Protein AF-A0A946KQL4-F1 (afdb_monomer)

Mean predicted aligned error: 9.23 Å

Radius of gyration: 37.03 Å; Cα contacts (8 Å, |Δi|>4): 799; chains: 1; bounding box: 103×44×97 Å

Nearest PDB structures (foldseek):
  6g4w-assembly1_q  TM=7.727E-01  e=3.124E-07  Homo sapiens
  4qtt-assembly1_B  TM=7.788E-01  e=3.318E-07  Saccharomyces cerevisiae S288C
  4qtu-assembly1_B  TM=6.979E-01  e=6.508E-08  Saccharomyces cerevisiae S288C
  6chh-assembly1_B-2  TM=5.526E-01  e=3.285E-06  Homo sapiens
  2a14-assembly1_A  TM=4.961E-01  e=8.120E-06  Homo sapiens

Secondary structure (DSSP, 8-state):
-----SEEETTSHHHHHHHHHHHHHHT--TTTT-TT-EE--TTS--SSSSPPPPHHHHHHHHHHHS-TT-EEEETT--STHHHHHHHHTT-EEEEEES-HHHHHHHHHH-SSSEEEES-HHHHTTSS-S-EEEEEE----GGGEE--S-TT-GGGS-HHHHHHHHHHHHHHHHHHEEEEEEEEEEE---BPPPBTTBTT---B--HHHHHHHHHHHTT-EEEEEEEEE---HHHHHHHHHHHHHH------EEEEEEEEES-HHHHHHHHH-----EEETTEEESSHHHHHHHH-TTT--HHHHHHHHT---GGGTTEEETTS-------EEETTEEESSHHHHHHHSTT--HHHHHHHHT---GGGTTEEE--GGG----HHHHHHHHHHHHHTT---SS---EEETTEEES-HHHHHHHTT--HHHHHHHHT-TT-TTEEE---

Sequence (446 aa):
MITPFSVLDTRTKEWKQRKDHWITTYGIQSELGREDTQSKSQFWESTSNVSIFDPVLCELMYDWFVPKGGKILDPFSGGSVRGIVAHEMGYTYDGIDLSQNQILANKKQSHGPNWILGDADKELFHLDNDYDFVFTCPPYYDLEVYSDDMNDLSTLSERNFDIKFDKILYKSTLQLKQNRFFGIVVSEVRNPSTTGNYSIGNYRKLVSKTIEMCESHGLKFYNDMVLFNSQHQASRVGKTYFDRNRKIPSVHQNILIFVKGNPDIATEEIKGGEFKCQVNDTKYLTFRHAAIDIDPNKLVASEVKRRCISRKSKYKDWQIIGEETRPEIKYVVCDIPFESPQQVSELLDDVHEQQCRNMFESNNPKFRHWKRVEPKDWNLSYKEMEELWDLSDKAGGLHIFSETIQCGDKKYISIHEASKDLNLSGERVRQKIKSEKYKDWIYLDN

pLDDT: mean 88.61, std 11.93, range [37.47, 98.81]

Foldseek 3Di:
DDDPDQEAECPDPVNVVVQCCLCVVLVFDFCFLQPPKDALCPFADDPRNDDGDGLVVLLVCCLQFPAAQFEEEEADQRGQRNQVSQVVSNYEYEHEDQRPSRLVRNCVSDVRYHYHHDHLLPVLVVDDLGGQEYAYEADPALRMDRDPDPSRLNPDDPVVSLVSVLSSLLSVLSSHDALGKYKYKADWDFFDDDPPRNVGTDTPPPVVSVQVSNVVSQWAFDDKHKHAHDRVRQVVCQVVCCVVPNDRDDRTIMMTMTHHHDNVLSNQSRVDDDFFKFAPNDTHNALQNVQCVPPVVPDDSVVLVVLQPDLPPVSLRIHGVVGRHAHQFFKFAQNQTDNALCVLPVLDPPDHSVNLVCLQVDPQQFSPSIHTDGSVVDDDRPVVSVVSSVVQVVVVHDDPTDFFKFQAPDTHRDLVVVCVVVVHPSVVLVVLQPDPVRPRTHTDPD

Structure (mmCIF, N/CA/C/O backbone):
data_AF-A0A946KQL4-F1
#
_entry.id   AF-A0A946KQL4-F1
#
loop_
_atom_site.group_PDB
_atom_site.id
_atom_site.type_symbol
_atom_site.label_atom_id
_atom_site.label_alt_id
_atom_site.label_comp_id
_atom_site.label_asym_id
_atom_site.label_entity_id
_atom_site.label_seq_id
_atom_site.pdbx_PDB_ins_code
_atom_site.Cartn_x
_atom_site.Cartn_y
_atom_site.Cartn_z
_atom_site.occupancy
_atom_site.B_iso_or_equiv
_atom_site.auth_seq_id
_atom_site.auth_comp_id
_atom_site.auth_asym_id
_atom_site.auth_atom_id
_atom_site.pdbx_PDB_model_num
ATOM 1 N N . MET A 1 1 ? 9.125 -21.952 -11.175 1.00 68.00 1 MET A N 1
ATOM 2 C CA . MET A 1 1 ? 9.029 -20.650 -10.488 1.00 68.00 1 MET A CA 1
ATOM 3 C C . MET A 1 1 ? 10.448 -20.144 -10.297 1.00 68.00 1 MET A C 1
ATOM 5 O O . MET A 1 1 ? 11.283 -20.931 -9.866 1.00 68.00 1 MET A O 1
ATOM 9 N N . ILE A 1 2 ? 10.740 -18.916 -10.724 1.00 88.69 2 ILE A N 1
ATOM 10 C CA . ILE A 1 2 ? 12.073 -18.311 -10.594 1.00 88.69 2 ILE A CA 1
ATOM 11 C C . ILE A 1 2 ? 12.193 -17.761 -9.170 1.00 88.69 2 ILE A C 1
ATOM 13 O O . ILE A 1 2 ? 11.301 -17.053 -8.712 1.00 88.69 2 ILE A O 1
ATOM 17 N N . THR A 1 3 ? 13.259 -18.122 -8.457 1.00 91.00 3 THR A N 1
ATOM 18 C CA . THR A 1 3 ? 13.503 -17.659 -7.083 1.00 91.00 3 THR A CA 1
ATOM 19 C C . THR A 1 3 ? 13.970 -16.194 -7.085 1.00 91.00 3 THR A C 1
ATOM 21 O O . THR A 1 3 ? 14.790 -15.847 -7.938 1.00 91.00 3 THR A O 1
ATOM 24 N N . PRO A 1 4 ? 13.520 -15.342 -6.140 1.00 93.19 4 PRO A N 1
ATOM 25 C CA . PRO A 1 4 ? 13.924 -13.936 -6.054 1.00 93.19 4 PRO A CA 1
ATOM 26 C C . PRO A 1 4 ? 15.354 -13.782 -5.514 1.00 93.19 4 PRO A C 1
ATOM 28 O O . PRO A 1 4 ? 15.578 -13.459 -4.349 1.00 93.19 4 PRO A O 1
ATOM 31 N N . PHE A 1 5 ? 16.342 -14.054 -6.365 1.00 94.38 5 PHE A N 1
ATOM 32 C CA . PHE A 1 5 ? 17.751 -13.775 -6.095 1.00 94.38 5 PHE A CA 1
ATOM 33 C C . PHE A 1 5 ? 18.185 -12.443 -6.710 1.00 94.38 5 PHE A C 1
ATOM 35 O O . PHE A 1 5 ? 17.602 -11.973 -7.684 1.00 94.38 5 PHE A O 1
ATOM 42 N N . SER A 1 6 ? 19.275 -11.876 -6.189 1.00 94.31 6 SER A N 1
ATOM 43 C CA . SER A 1 6 ? 19.870 -10.632 -6.697 1.00 94.31 6 SER A CA 1
ATOM 44 C C . SER A 1 6 ? 20.453 -10.750 -8.110 1.00 94.31 6 SER A C 1
ATOM 46 O O . SER A 1 6 ? 20.840 -9.744 -8.695 1.00 94.31 6 SER A O 1
ATOM 48 N N . VAL A 1 7 ? 20.513 -11.951 -8.693 1.00 96.25 7 VAL A N 1
ATOM 49 C CA . VAL A 1 7 ? 20.927 -12.168 -10.084 1.00 96.25 7 VAL A CA 1
ATOM 50 C C . VAL A 1 7 ? 19.832 -12.925 -10.822 1.00 96.25 7 VAL A C 1
ATOM 52 O O . VAL A 1 7 ? 19.543 -14.080 -10.509 1.00 96.25 7 VAL A O 1
ATOM 55 N N . LEU A 1 8 ? 19.260 -12.278 -11.836 1.00 95.44 8 LEU A N 1
ATOM 56 C CA . LEU A 1 8 ? 18.244 -12.836 -12.721 1.00 95.44 8 LEU A CA 1
ATOM 57 C C . LEU A 1 8 ? 18.894 -13.193 -14.060 1.00 95.44 8 LEU A C 1
ATOM 59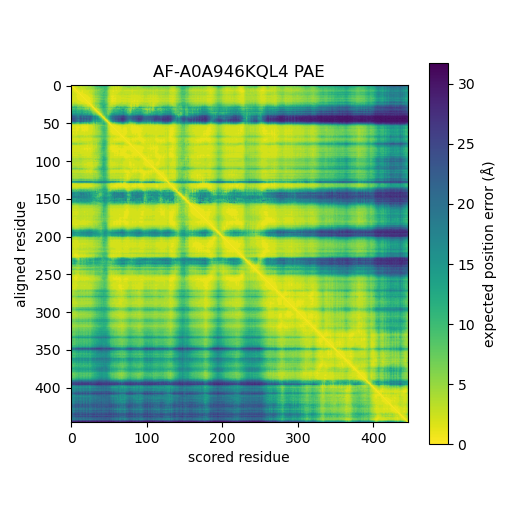 O O . LEU A 1 8 ? 19.205 -12.320 -14.870 1.00 95.44 8 LEU A O 1
ATOM 63 N N . ASP A 1 9 ? 19.142 -14.484 -14.282 1.00 93.62 9 ASP A N 1
ATOM 64 C CA . ASP A 1 9 ? 19.822 -14.971 -15.484 1.00 93.62 9 ASP A CA 1
ATOM 65 C C . ASP A 1 9 ? 18.830 -15.334 -16.598 1.00 93.62 9 ASP A C 1
ATOM 67 O O . ASP A 1 9 ? 18.246 -16.424 -16.624 1.00 93.62 9 ASP A O 1
ATOM 71 N N . THR A 1 10 ? 18.702 -14.425 -17.568 1.00 92.00 10 THR A N 1
ATOM 72 C CA . THR A 1 10 ? 17.808 -14.565 -18.733 1.00 92.00 10 THR A CA 1
ATOM 73 C C . THR A 1 10 ? 18.183 -15.723 -19.662 1.00 92.00 10 THR A C 1
ATOM 75 O O . THR A 1 10 ? 17.417 -16.116 -20.544 1.00 92.00 10 THR A O 1
ATOM 78 N N . ARG A 1 11 ? 19.386 -16.289 -19.499 1.00 89.00 11 ARG A N 1
ATOM 79 C CA . ARG A 1 11 ? 19.938 -17.314 -20.395 1.00 89.00 11 ARG A CA 1
ATOM 80 C C . ARG A 1 11 ? 19.524 -18.725 -19.990 1.00 89.00 11 ARG A C 1
ATOM 82 O O . ARG A 1 11 ? 19.709 -19.651 -20.791 1.00 89.00 11 ARG A O 1
ATOM 89 N N . THR A 1 12 ? 19.001 -18.875 -18.773 1.00 92.50 12 THR A N 1
ATOM 90 C CA . THR A 1 12 ? 18.496 -20.135 -18.219 1.00 92.50 12 THR A CA 1
ATOM 91 C C . THR A 1 12 ? 17.383 -20.717 -19.089 1.00 92.50 12 THR A C 1
ATOM 93 O O . THR A 1 12 ? 16.697 -20.008 -19.832 1.00 92.50 12 THR A O 1
ATOM 96 N N . LYS A 1 13 ? 17.224 -22.043 -19.039 1.00 93.00 13 LYS A N 1
ATOM 97 C CA . LYS A 1 13 ? 16.223 -22.745 -19.851 1.00 93.00 13 LYS A CA 1
ATOM 98 C C . LYS A 1 13 ? 14.814 -22.318 -19.447 1.00 93.00 13 LYS A C 1
ATOM 100 O O . LYS A 1 13 ? 13.974 -22.082 -20.308 1.00 93.00 13 LYS A O 1
ATOM 105 N N . GLU A 1 14 ? 14.592 -22.193 -18.146 1.00 94.06 14 GLU A N 1
ATOM 106 C CA . GLU A 1 14 ? 13.330 -21.814 -17.526 1.00 94.06 14 GLU A CA 1
ATOM 107 C C . GLU A 1 14 ? 12.893 -20.415 -17.977 1.00 94.06 14 GLU A C 1
ATOM 109 O O . GLU A 1 14 ? 11.744 -20.238 -18.379 1.00 94.06 14 GLU A O 1
ATOM 114 N N . TRP A 1 15 ? 13.815 -19.441 -17.989 1.00 94.75 15 TRP A N 1
ATOM 115 C CA . TRP A 1 15 ? 13.524 -18.079 -18.449 1.00 94.75 15 TRP A CA 1
ATOM 116 C C . TRP A 1 15 ? 13.147 -18.049 -19.927 1.00 94.75 15 TRP A C 1
ATOM 118 O O . TRP A 1 15 ? 12.123 -17.478 -20.294 1.00 94.75 15 TRP A O 1
ATOM 128 N N . LYS A 1 16 ? 13.939 -18.706 -20.784 1.00 92.69 16 LYS A N 1
ATOM 129 C CA . LYS A 1 16 ? 13.678 -18.758 -22.231 1.00 92.69 16 LYS A CA 1
ATOM 130 C C . LYS A 1 16 ? 12.321 -19.380 -22.541 1.00 92.69 16 LYS A C 1
ATOM 132 O O . LYS A 1 16 ? 11.542 -18.792 -23.276 1.00 92.69 16 LYS A O 1
ATOM 137 N N . GLN A 1 17 ? 11.999 -20.507 -21.909 1.00 94.50 17 GLN A N 1
ATOM 138 C CA . GLN A 1 17 ? 10.699 -21.157 -22.082 1.00 94.50 17 GLN A CA 1
ATOM 139 C C . GLN A 1 17 ? 9.538 -20.259 -21.641 1.00 94.50 17 GLN A C 1
ATOM 141 O O . GLN A 1 17 ? 8.507 -20.218 -22.311 1.00 94.50 17 GLN A O 1
ATOM 146 N N . ARG A 1 18 ? 9.693 -19.521 -20.532 1.00 95.19 18 ARG A N 1
ATOM 147 C CA . ARG A 1 18 ? 8.653 -18.597 -20.066 1.00 95.19 18 ARG A CA 1
ATOM 148 C C . ARG A 1 18 ? 8.504 -17.387 -20.988 1.00 95.19 18 ARG A C 1
ATOM 150 O O . ARG A 1 18 ? 7.381 -16.975 -21.266 1.00 95.19 18 ARG A O 1
ATOM 157 N N . LYS A 1 19 ? 9.613 -16.867 -21.512 1.00 93.62 19 LYS A N 1
ATOM 158 C CA . LYS A 1 19 ? 9.627 -15.787 -22.504 1.00 93.62 19 LYS A CA 1
ATOM 159 C C . LYS A 1 19 ? 8.924 -16.205 -23.793 1.00 93.62 19 LYS A C 1
ATOM 161 O O . LYS A 1 19 ? 8.046 -15.485 -24.260 1.00 93.62 19 LYS A O 1
ATOM 166 N N . ASP A 1 20 ? 9.256 -17.383 -24.316 1.00 92.62 20 ASP A N 1
ATOM 167 C CA . ASP A 1 20 ? 8.630 -17.941 -25.516 1.00 92.62 20 ASP A CA 1
ATOM 168 C C . ASP A 1 20 ? 7.126 -18.129 -25.311 1.00 92.62 20 ASP A C 1
ATOM 170 O O . ASP A 1 20 ? 6.337 -17.794 -26.191 1.00 92.62 20 ASP A O 1
ATOM 174 N N . HIS A 1 21 ? 6.706 -18.596 -24.131 1.00 94.88 21 HIS A N 1
ATOM 175 C CA . HIS A 1 21 ? 5.290 -18.700 -23.789 1.00 94.88 21 HIS A CA 1
ATOM 176 C C . HIS A 1 21 ? 4.571 -17.345 -23.861 1.00 94.88 21 HIS A C 1
ATOM 178 O O . HIS A 1 21 ? 3.520 -17.272 -24.493 1.00 94.88 21 HIS A O 1
ATOM 184 N N . TRP A 1 22 ? 5.126 -16.280 -23.269 1.00 95.06 22 TRP A N 1
ATOM 185 C CA . TRP A 1 22 ? 4.524 -14.942 -23.335 1.00 95.06 22 TRP A CA 1
ATOM 186 C C . TRP A 1 22 ? 4.396 -14.434 -24.773 1.00 95.06 22 TRP A C 1
ATOM 188 O O . TRP A 1 22 ? 3.326 -13.983 -25.177 1.00 95.06 22 TRP A O 1
ATOM 198 N N . ILE A 1 23 ? 5.468 -14.552 -25.558 1.00 91.19 23 ILE A N 1
ATOM 199 C CA . ILE A 1 23 ? 5.497 -14.066 -26.943 1.00 91.19 23 ILE A CA 1
ATOM 200 C C . ILE A 1 23 ? 4.503 -14.843 -27.814 1.00 91.19 23 ILE A C 1
ATOM 202 O O . ILE A 1 23 ? 3.735 -14.241 -28.559 1.00 91.19 23 ILE A O 1
ATOM 206 N N . THR A 1 24 ? 4.493 -16.174 -27.714 1.00 91.88 24 THR A N 1
ATOM 207 C CA . THR A 1 24 ? 3.666 -17.035 -28.576 1.00 91.88 24 THR A CA 1
ATOM 208 C C . THR A 1 24 ? 2.191 -17.047 -28.187 1.00 91.88 24 THR A C 1
ATOM 210 O O . THR A 1 24 ? 1.343 -17.086 -29.073 1.00 91.88 24 THR A O 1
ATOM 213 N N . THR A 1 25 ? 1.871 -16.993 -26.892 1.00 93.06 25 THR A N 1
ATOM 214 C CA . THR A 1 25 ? 0.482 -17.076 -26.406 1.00 93.06 25 THR A CA 1
ATOM 215 C C . THR A 1 25 ? -0.280 -15.780 -26.659 1.00 93.06 25 THR A C 1
ATOM 217 O O . THR A 1 25 ? -1.432 -15.827 -27.080 1.00 93.06 25 THR A O 1
ATOM 220 N N . TYR A 1 26 ? 0.370 -14.632 -26.445 1.00 90.44 26 TYR A N 1
ATOM 221 C CA . TYR A 1 26 ? -0.269 -13.314 -26.532 1.00 90.44 26 TYR A CA 1
ATOM 222 C C . TYR A 1 26 ? 0.137 -12.522 -27.779 1.00 90.44 26 TYR A C 1
ATOM 224 O O . TYR A 1 26 ? -0.232 -11.361 -27.916 1.00 90.44 26 TYR A O 1
ATOM 232 N N . GLY A 1 27 ? 0.901 -13.138 -28.691 1.00 85.50 27 GLY A N 1
ATOM 233 C CA . GLY A 1 27 ? 1.279 -12.533 -29.969 1.00 85.50 27 GLY A CA 1
ATOM 234 C C . GLY A 1 27 ? 2.009 -11.199 -29.814 1.00 85.50 27 GLY A C 1
ATOM 235 O O . GLY A 1 27 ? 1.751 -10.274 -30.578 1.00 85.50 27 GLY A O 1
ATOM 236 N N . ILE A 1 28 ? 2.877 -11.072 -28.807 1.00 86.06 28 ILE A N 1
ATOM 237 C CA . ILE A 1 28 ? 3.553 -9.808 -28.492 1.00 86.06 28 ILE A CA 1
ATOM 238 C C . ILE A 1 28 ? 4.530 -9.452 -29.624 1.00 86.06 28 ILE A C 1
ATOM 240 O O . ILE A 1 28 ? 5.520 -10.153 -29.837 1.00 86.06 28 ILE A O 1
ATOM 244 N N . GLN A 1 29 ? 4.279 -8.331 -30.305 1.00 81.62 29 GLN A N 1
ATOM 245 C CA . GLN A 1 29 ? 5.085 -7.802 -31.415 1.00 81.62 29 GLN A CA 1
ATOM 246 C C . GLN A 1 29 ? 5.709 -6.464 -31.010 1.00 81.62 29 GLN A C 1
ATOM 248 O O . GLN A 1 29 ? 5.208 -5.379 -31.315 1.00 81.62 29 GLN A O 1
ATOM 253 N N . SER A 1 30 ? 6.784 -6.529 -30.231 1.00 69.12 30 SER A N 1
ATOM 254 C CA . SER A 1 30 ? 7.367 -5.352 -29.565 1.00 69.12 30 SER A CA 1
ATOM 255 C C . SER A 1 30 ? 8.189 -4.442 -30.476 1.00 69.12 30 SER A C 1
ATOM 257 O O . SER A 1 30 ? 8.554 -3.339 -30.078 1.00 69.12 30 SER A O 1
ATOM 259 N N . GLU A 1 31 ? 8.515 -4.910 -31.673 1.00 70.75 31 GLU A N 1
ATOM 260 C CA . GLU A 1 31 ? 9.240 -4.173 -32.701 1.00 70.75 31 GLU A CA 1
ATOM 261 C C . GLU A 1 31 ? 8.376 -3.137 -33.440 1.00 70.75 31 GLU A C 1
ATOM 263 O O . GLU A 1 31 ? 8.924 -2.221 -34.049 1.00 70.75 31 GLU A O 1
ATOM 268 N N . LEU A 1 32 ? 7.045 -3.263 -33.389 1.00 76.00 32 LEU A N 1
ATOM 269 C CA . LEU A 1 32 ? 6.126 -2.388 -34.123 1.00 76.00 32 LEU A CA 1
ATOM 270 C C . LEU A 1 32 ? 6.074 -0.971 -33.530 1.00 76.00 32 LEU A C 1
ATOM 272 O O . LEU A 1 32 ? 5.994 -0.802 -32.309 1.00 76.00 32 LEU A O 1
ATOM 276 N N . GLY A 1 33 ? 6.046 0.045 -34.402 1.00 62.53 33 GLY A N 1
ATOM 277 C CA . GLY A 1 33 ? 5.978 1.459 -34.009 1.00 62.53 33 GLY A CA 1
ATOM 278 C C . GLY A 1 33 ? 7.329 2.078 -33.634 1.00 62.53 33 GLY A C 1
ATOM 279 O O . GLY A 1 33 ? 7.360 3.183 -33.090 1.00 62.53 33 GLY A O 1
ATOM 280 N N . ARG A 1 34 ? 8.430 1.359 -33.892 1.00 68.06 34 ARG A N 1
ATOM 281 C CA . ARG A 1 34 ? 9.818 1.753 -33.588 1.00 68.06 34 ARG A CA 1
ATOM 282 C C . ARG A 1 34 ? 10.702 1.815 -34.829 1.00 68.06 34 ARG A C 1
ATOM 284 O O . ARG A 1 34 ? 11.923 1.699 -34.738 1.00 68.06 34 ARG A O 1
ATOM 291 N N . GLU A 1 35 ? 10.086 1.975 -35.994 1.00 70.44 35 GLU A N 1
ATOM 292 C CA . GLU A 1 35 ? 10.767 1.971 -37.287 1.00 70.44 35 GLU A CA 1
ATOM 293 C C . GLU A 1 35 ? 11.788 3.119 -37.407 1.00 70.44 35 GLU A C 1
ATOM 295 O O . GLU A 1 35 ? 12.824 2.949 -38.047 1.00 70.44 35 GLU A O 1
ATOM 300 N N . ASP A 1 36 ? 11.538 4.240 -36.722 1.00 63.66 36 ASP A N 1
ATOM 301 C CA . ASP A 1 36 ? 12.373 5.448 -36.759 1.00 63.66 36 ASP A CA 1
ATOM 302 C C . ASP A 1 36 ? 13.404 5.538 -35.610 1.00 63.66 36 ASP A C 1
ATOM 304 O O . ASP A 1 36 ? 14.190 6.485 -35.551 1.00 63.66 36 ASP A O 1
ATOM 308 N N . THR A 1 37 ? 13.437 4.572 -34.679 1.00 63.06 37 THR A N 1
ATOM 309 C CA . THR A 1 37 ? 14.334 4.629 -33.508 1.00 63.06 37 THR A CA 1
ATOM 310 C C . THR A 1 37 ? 15.799 4.412 -33.901 1.00 63.06 37 THR A C 1
ATOM 312 O O . THR A 1 37 ? 16.165 3.371 -34.451 1.00 63.06 37 THR A O 1
ATOM 315 N N . GLN A 1 38 ? 16.674 5.359 -33.543 1.00 60.00 38 GLN A N 1
ATOM 316 C CA . GLN A 1 38 ? 18.118 5.240 -33.765 1.00 60.00 38 GLN A CA 1
ATOM 317 C C . GLN A 1 38 ? 18.841 4.819 -32.482 1.00 60.00 38 GLN A C 1
ATOM 319 O O . GLN A 1 38 ? 19.054 5.617 -31.567 1.00 60.00 38 GLN A O 1
ATOM 324 N N . SER A 1 39 ? 19.276 3.558 -32.432 1.00 60.91 39 SER A N 1
ATOM 325 C CA . SER A 1 39 ? 20.108 3.037 -31.344 1.00 60.91 39 SER A CA 1
ATOM 326 C C . SER A 1 39 ? 21.603 3.174 -31.657 1.00 60.91 39 SER A C 1
ATOM 328 O O . SER A 1 39 ? 22.107 2.640 -32.648 1.00 60.91 39 SER A O 1
ATOM 330 N N . LYS A 1 40 ? 22.350 3.843 -30.767 1.00 55.12 40 LYS A N 1
ATOM 331 C CA . LYS A 1 40 ? 23.826 3.828 -30.753 1.00 55.12 40 LYS A CA 1
ATOM 332 C C . LYS A 1 40 ? 24.379 2.649 -29.931 1.00 55.12 40 LYS A C 1
ATOM 334 O O . LYS A 1 40 ? 25.598 2.484 -29.833 1.00 55.12 40 LYS A O 1
ATOM 339 N N . SER A 1 41 ? 23.512 1.826 -29.331 1.00 50.97 41 SER A N 1
ATOM 340 C CA . SER A 1 41 ? 23.840 0.716 -28.430 1.00 50.97 41 SER A CA 1
ATOM 341 C C . SER A 1 41 ? 23.740 -0.645 -29.146 1.00 50.97 41 SER A C 1
ATOM 343 O O . SER A 1 41 ? 22.855 -1.448 -28.886 1.00 50.97 41 SER A O 1
ATOM 345 N N . GLN A 1 42 ? 24.723 -0.990 -29.989 1.00 48.47 42 GLN A N 1
ATOM 346 C CA . GLN A 1 42 ? 24.813 -2.314 -30.658 1.00 48.47 42 GLN A CA 1
ATOM 347 C C . GLN A 1 42 ? 25.075 -3.515 -29.708 1.00 48.47 42 GLN A C 1
ATOM 349 O O . GLN A 1 42 ? 25.497 -4.587 -30.143 1.00 48.47 42 GLN A O 1
ATOM 354 N N . PHE A 1 43 ? 24.894 -3.353 -28.396 1.00 44.78 43 PHE A N 1
ATOM 355 C CA . PHE A 1 43 ? 25.343 -4.313 -27.383 1.00 44.78 43 PHE A CA 1
ATOM 356 C C . PHE A 1 43 ? 24.273 -5.328 -26.955 1.00 44.78 43 PHE A C 1
ATOM 358 O O . PHE A 1 43 ? 24.637 -6.363 -26.397 1.00 44.78 43 PHE A O 1
ATOM 365 N N . TRP A 1 44 ? 22.992 -5.081 -27.246 1.00 48.16 44 TRP A N 1
ATOM 366 C CA . TRP A 1 44 ? 21.878 -5.947 -26.849 1.00 48.16 44 TRP A CA 1
ATOM 367 C C . TRP A 1 44 ? 21.251 -6.612 -28.079 1.00 48.16 44 TRP A C 1
ATOM 369 O O . TRP A 1 44 ? 20.947 -5.949 -29.065 1.00 48.16 44 TRP A O 1
ATOM 379 N N . GLU A 1 45 ? 21.131 -7.942 -28.055 1.00 42.12 45 GLU A N 1
ATOM 380 C CA . GLU A 1 45 ? 20.716 -8.748 -29.209 1.00 42.12 45 GLU A CA 1
ATOM 381 C C . GLU A 1 45 ? 19.291 -8.425 -29.661 1.00 42.12 45 GLU A C 1
ATOM 383 O O . GLU A 1 45 ? 18.315 -8.851 -29.050 1.00 42.12 45 GLU A O 1
ATOM 388 N N . SER A 1 46 ? 19.177 -7.738 -30.789 1.00 43.59 46 SER A N 1
ATOM 389 C CA . SER A 1 46 ? 17.981 -7.771 -31.619 1.00 43.59 46 SER A CA 1
ATOM 390 C C . SER A 1 46 ? 18.412 -7.738 -33.090 1.00 43.59 46 SER A C 1
ATOM 392 O O . SER A 1 46 ? 19.373 -7.069 -33.467 1.00 43.59 46 SER A O 1
ATOM 394 N N . THR A 1 47 ? 17.780 -8.578 -33.913 1.00 37.47 47 THR A N 1
ATOM 395 C CA . THR A 1 47 ? 17.902 -8.566 -35.383 1.00 37.47 47 THR A CA 1
ATOM 396 C C . THR A 1 47 ? 17.215 -7.341 -35.994 1.00 37.47 47 THR A C 1
ATOM 398 O O . THR A 1 47 ? 17.543 -6.947 -37.109 1.00 37.47 47 THR A O 1
ATOM 401 N N . SER A 1 48 ? 16.285 -6.734 -35.253 1.00 44.59 48 SER A N 1
ATOM 402 C CA . SER A 1 48 ? 15.832 -5.348 -35.387 1.00 44.59 48 SER A CA 1
ATOM 403 C C . SER A 1 48 ? 16.785 -4.439 -34.599 1.00 44.59 48 SER A C 1
ATOM 405 O O . SER A 1 48 ? 17.295 -4.850 -33.574 1.00 44.59 48 SER A O 1
ATOM 407 N N . ASN A 1 49 ? 17.056 -3.206 -35.020 1.00 49.44 49 ASN A N 1
ATOM 408 C CA . ASN A 1 49 ? 17.982 -2.297 -34.315 1.00 49.44 49 ASN A CA 1
ATOM 409 C C . ASN A 1 49 ? 17.416 -1.720 -32.987 1.00 49.44 49 ASN A C 1
ATOM 411 O O . ASN A 1 49 ? 17.703 -0.572 -32.648 1.00 49.44 49 ASN A O 1
ATOM 415 N N . VAL A 1 50 ? 16.568 -2.459 -32.258 1.00 58.50 50 VAL A N 1
ATOM 416 C CA . VAL A 1 50 ? 15.689 -1.909 -31.213 1.00 58.50 50 VAL A CA 1
ATOM 417 C C . VAL A 1 50 ? 15.560 -2.849 -30.005 1.00 58.50 50 VAL A C 1
ATOM 419 O O . VAL A 1 50 ? 15.141 -3.998 -30.134 1.00 58.50 50 VAL A O 1
ATOM 422 N N . SER A 1 51 ? 15.835 -2.326 -28.805 1.00 61.03 51 SER A N 1
ATOM 423 C CA . SER A 1 51 ? 15.742 -3.053 -27.529 1.00 61.03 51 SER A CA 1
ATOM 424 C C . SER A 1 51 ? 14.291 -3.377 -27.137 1.00 61.03 51 SER A C 1
ATOM 426 O O . SER A 1 51 ? 13.477 -2.474 -26.934 1.00 61.03 51 SER A O 1
ATOM 428 N N . ILE A 1 52 ? 13.959 -4.665 -27.000 1.00 74.88 52 ILE A N 1
ATOM 429 C CA . ILE A 1 52 ? 12.640 -5.155 -26.566 1.00 74.88 52 ILE A CA 1
ATOM 430 C C . ILE A 1 52 ? 12.677 -5.479 -25.069 1.00 74.88 52 ILE A C 1
ATOM 432 O O . ILE A 1 52 ? 13.565 -6.198 -24.609 1.00 74.88 52 ILE A O 1
ATOM 436 N N . PHE A 1 53 ? 11.694 -4.981 -24.315 1.00 86.88 53 PHE A N 1
ATOM 437 C CA . PHE A 1 53 ? 11.597 -5.245 -22.879 1.00 86.88 53 PHE A CA 1
ATOM 438 C C . PHE A 1 53 ? 11.259 -6.719 -22.600 1.00 86.88 53 PHE A C 1
ATOM 440 O O . PHE A 1 53 ? 10.520 -7.349 -23.355 1.00 86.88 53 PHE A O 1
ATOM 447 N N . ASP A 1 54 ? 11.801 -7.292 -21.524 1.00 91.69 54 ASP A N 1
ATOM 448 C CA . ASP A 1 54 ? 11.628 -8.716 -21.235 1.00 91.69 54 ASP A CA 1
ATOM 449 C C . ASP A 1 54 ? 10.276 -9.006 -20.536 1.00 91.69 54 ASP A C 1
ATOM 451 O O . ASP A 1 54 ? 10.022 -8.469 -19.452 1.00 91.69 54 ASP A O 1
ATOM 455 N N . PRO A 1 55 ? 9.391 -9.846 -21.115 1.00 95.19 55 PRO A N 1
ATOM 456 C CA . PRO A 1 55 ? 8.080 -10.136 -20.528 1.00 95.19 55 PRO A CA 1
ATOM 457 C C . PRO A 1 55 ? 8.162 -10.965 -19.241 1.00 95.19 55 PRO A C 1
ATOM 459 O O . PRO A 1 55 ? 7.314 -10.812 -18.367 1.00 95.19 55 PRO A O 1
ATOM 462 N N . VAL A 1 56 ? 9.190 -11.808 -19.086 1.00 96.69 56 VAL A N 1
ATOM 463 C CA . VAL A 1 56 ? 9.385 -12.600 -17.861 1.00 96.69 56 VAL A CA 1
ATOM 464 C C . VAL A 1 56 ? 9.798 -11.681 -16.722 1.00 96.69 56 VAL A C 1
ATOM 466 O O . VAL A 1 56 ? 9.326 -11.844 -15.603 1.00 96.69 56 VAL A O 1
ATOM 469 N N . LEU A 1 57 ? 10.620 -10.665 -17.001 1.00 96.75 57 LEU A N 1
ATOM 470 C CA . LEU A 1 57 ? 10.922 -9.651 -15.997 1.00 96.75 57 LEU A CA 1
ATOM 471 C C . LEU A 1 57 ? 9.652 -8.919 -15.541 1.00 96.75 57 LEU A C 1
ATOM 473 O O . LEU A 1 57 ? 9.479 -8.733 -14.341 1.00 96.75 57 LEU A O 1
ATOM 477 N N . CYS A 1 58 ? 8.765 -8.536 -16.467 1.00 97.06 58 CYS A N 1
ATOM 478 C CA . CYS A 1 58 ? 7.484 -7.909 -16.117 1.00 97.06 58 CYS A CA 1
ATOM 479 C C . CYS A 1 58 ? 6.677 -8.807 -15.178 1.00 97.06 58 CYS A C 1
ATOM 481 O O . CYS A 1 58 ? 6.291 -8.371 -14.099 1.00 97.06 58 CYS A O 1
ATOM 483 N N . GLU A 1 59 ? 6.503 -10.075 -15.559 1.00 97.81 59 GLU A N 1
ATOM 484 C CA . GLU A 1 59 ? 5.783 -11.064 -14.760 1.00 97.81 59 GLU A CA 1
ATOM 485 C C . GLU A 1 59 ? 6.334 -11.158 -13.334 1.00 97.81 59 GLU A C 1
ATOM 487 O O . GLU A 1 59 ? 5.568 -11.074 -12.378 1.00 97.81 59 GLU A O 1
ATOM 492 N N . LEU A 1 60 ? 7.656 -11.290 -13.182 1.00 97.75 60 LEU A N 1
ATOM 493 C CA . LEU A 1 60 ? 8.280 -11.402 -11.864 1.00 97.75 60 LEU A CA 1
ATOM 494 C C . LEU A 1 60 ? 8.105 -10.130 -11.036 1.00 97.75 60 LEU A C 1
ATOM 496 O O . LEU A 1 60 ? 7.803 -10.211 -9.851 1.00 97.75 60 LEU A O 1
ATOM 500 N N . MET A 1 61 ? 8.279 -8.951 -11.637 1.00 98.12 61 MET A N 1
ATOM 501 C CA . MET A 1 61 ? 8.114 -7.696 -10.901 1.00 98.12 61 MET A CA 1
ATOM 502 C C . MET A 1 61 ? 6.667 -7.497 -10.449 1.00 98.12 61 MET A C 1
ATOM 504 O O . MET A 1 61 ? 6.437 -6.998 -9.350 1.00 98.12 61 MET A O 1
ATOM 508 N N . TYR A 1 62 ? 5.698 -7.923 -11.258 1.00 98.19 62 TYR A N 1
ATOM 509 C CA . TYR A 1 62 ? 4.288 -7.805 -10.909 1.00 98.19 62 TYR A CA 1
ATOM 510 C C . TYR A 1 62 ? 3.877 -8.810 -9.833 1.00 98.19 62 TYR A C 1
ATOM 512 O O . TYR A 1 62 ? 3.276 -8.420 -8.836 1.00 98.19 62 TYR A O 1
ATOM 520 N N . ASP A 1 63 ? 4.292 -10.069 -9.969 1.00 96.81 63 ASP A N 1
ATOM 521 C CA . ASP A 1 63 ? 4.043 -11.116 -8.973 1.00 96.81 63 ASP A CA 1
ATOM 522 C C . ASP A 1 63 ? 4.675 -10.787 -7.609 1.00 96.81 63 ASP A C 1
ATOM 524 O O . ASP A 1 63 ? 4.078 -11.030 -6.561 1.00 96.81 63 ASP A O 1
ATOM 528 N N . TRP A 1 64 ? 5.879 -10.205 -7.601 1.00 97.50 64 TRP A N 1
ATOM 529 C CA . TRP A 1 64 ? 6.617 -9.960 -6.359 1.00 97.50 64 TRP A CA 1
ATOM 530 C C . TRP A 1 64 ? 6.223 -8.672 -5.640 1.00 97.50 64 TRP A C 1
ATOM 532 O O . TRP A 1 64 ? 6.330 -8.615 -4.414 1.00 97.50 64 TRP A O 1
ATOM 542 N N . PHE A 1 65 ? 5.805 -7.634 -6.370 1.00 98.12 65 PHE A N 1
ATOM 543 C CA . PHE A 1 65 ? 5.672 -6.287 -5.806 1.00 98.12 65 PHE A CA 1
ATOM 544 C C . PHE A 1 65 ? 4.276 -5.670 -5.930 1.00 98.12 65 PHE A C 1
ATOM 546 O O . PHE A 1 65 ? 4.066 -4.583 -5.387 1.00 98.12 65 PHE A O 1
ATOM 553 N N . VAL A 1 66 ? 3.319 -6.336 -6.587 1.00 98.12 66 VAL A N 1
ATOM 554 C CA . VAL A 1 66 ? 1.979 -5.781 -6.833 1.00 98.12 66 VAL A CA 1
ATOM 555 C C . VAL A 1 66 ? 0.913 -6.615 -6.111 1.00 98.12 66 VAL A C 1
ATOM 557 O O . VAL A 1 66 ? 0.836 -7.828 -6.323 1.00 98.12 66 VAL A O 1
ATOM 560 N N . PRO A 1 67 ? 0.047 -6.006 -5.277 1.00 96.69 67 PRO A N 1
ATOM 561 C CA . PRO A 1 67 ? -1.105 -6.705 -4.717 1.00 96.69 67 PRO A CA 1
ATOM 562 C C . PRO A 1 67 ? -2.045 -7.174 -5.828 1.00 96.69 67 PRO A C 1
ATOM 564 O O . PRO A 1 67 ? -2.157 -6.537 -6.873 1.00 96.69 67 PRO A O 1
ATOM 567 N N . LYS A 1 68 ? -2.750 -8.287 -5.606 1.00 94.06 68 LYS A N 1
ATOM 568 C CA . LYS A 1 68 ? -3.693 -8.848 -6.589 1.00 94.06 68 LYS A CA 1
ATOM 569 C C . LYS A 1 68 ? -4.704 -7.794 -7.053 1.00 94.06 68 LYS A C 1
ATOM 571 O O . LYS A 1 68 ? -5.356 -7.168 -6.221 1.00 94.06 68 LYS A O 1
ATOM 576 N N . GLY A 1 69 ? -4.844 -7.628 -8.369 1.00 95.25 69 GLY A N 1
ATOM 577 C CA . GLY A 1 69 ? -5.723 -6.610 -8.958 1.00 95.25 69 GLY A CA 1
ATOM 578 C C . GLY A 1 69 ? -5.222 -5.168 -8.808 1.00 95.25 69 GLY A C 1
ATOM 579 O O . GLY A 1 69 ? -5.984 -4.235 -9.047 1.00 95.25 69 GLY A O 1
ATOM 580 N N . GLY A 1 70 ? -3.970 -4.974 -8.383 1.00 96.94 70 GLY A N 1
ATOM 581 C CA . GLY A 1 70 ? -3.355 -3.663 -8.203 1.00 96.94 70 GLY A CA 1
ATOM 582 C C . GLY A 1 70 ? -3.137 -2.893 -9.506 1.00 96.94 70 GLY A C 1
ATOM 583 O O . GLY A 1 70 ? -3.297 -3.417 -10.614 1.00 96.94 70 GLY A O 1
ATOM 584 N N . LYS A 1 71 ? -2.758 -1.623 -9.351 1.00 98.00 71 LYS A N 1
ATOM 585 C CA . LYS A 1 71 ? -2.567 -0.675 -10.454 1.00 98.00 71 LYS A CA 1
ATOM 586 C C . LYS A 1 71 ? -1.095 -0.316 -10.652 1.00 98.00 71 LYS A C 1
ATOM 588 O O . LYS A 1 71 ? -0.389 -0.019 -9.686 1.00 98.00 71 LYS A O 1
ATOM 593 N N . ILE A 1 72 ? -0.642 -0.318 -11.901 1.00 98.62 72 ILE A N 1
ATOM 594 C CA . ILE A 1 72 ? 0.762 -0.157 -12.288 1.00 98.62 72 ILE A CA 1
ATOM 595 C C . ILE A 1 72 ? 0.926 1.105 -13.131 1.00 98.62 72 ILE A C 1
ATOM 597 O O . ILE A 1 72 ? 0.182 1.310 -14.088 1.00 98.62 72 ILE A O 1
ATOM 601 N N . LEU A 1 73 ? 1.919 1.922 -12.783 1.00 98.50 73 LEU A N 1
ATOM 602 C CA . LEU A 1 73 ? 2.299 3.124 -13.522 1.00 98.50 73 LEU A CA 1
ATOM 603 C C . LEU A 1 73 ? 3.625 2.917 -14.248 1.00 98.50 73 LEU A C 1
ATOM 605 O O . LEU A 1 73 ? 4.598 2.434 -13.663 1.00 98.50 73 LEU A O 1
ATOM 609 N N . ASP A 1 74 ? 3.693 3.377 -15.491 1.00 97.69 74 ASP A N 1
ATOM 610 C CA . ASP A 1 74 ? 4.916 3.408 -16.278 1.00 97.69 74 ASP A CA 1
ATOM 611 C C . ASP A 1 74 ? 5.068 4.748 -17.021 1.00 97.69 74 ASP A C 1
ATOM 613 O O . ASP A 1 74 ? 4.490 4.937 -18.094 1.00 97.69 74 ASP A O 1
ATOM 617 N N . PRO A 1 75 ? 5.854 5.701 -16.489 1.00 96.56 75 PRO A N 1
ATOM 618 C CA . PRO A 1 75 ? 6.051 7.007 -17.119 1.00 96.56 75 PRO A CA 1
ATOM 619 C C . PRO A 1 75 ? 6.893 6.964 -18.406 1.00 96.56 75 PRO A C 1
ATOM 621 O O . PRO A 1 75 ? 7.026 7.991 -19.066 1.00 96.56 75 PRO A O 1
ATOM 624 N N . PHE A 1 76 ? 7.472 5.812 -18.761 1.00 93.56 76 PHE A N 1
ATOM 625 C CA . PHE A 1 76 ? 8.296 5.623 -19.960 1.00 93.56 76 PHE A CA 1
ATOM 626 C C . PHE A 1 76 ? 7.903 4.316 -20.653 1.00 93.56 76 PHE A C 1
ATOM 628 O O . PHE A 1 76 ? 8.700 3.377 -20.748 1.00 93.56 76 PHE A O 1
ATOM 635 N N . SER A 1 77 ? 6.637 4.219 -21.062 1.00 92.38 77 SER A N 1
ATOM 636 C CA . SER A 1 77 ? 6.006 2.944 -21.414 1.00 92.38 77 SER A CA 1
ATOM 637 C C . SER A 1 77 ? 6.575 2.274 -22.658 1.00 92.38 77 SER A C 1
ATOM 639 O O . SER A 1 77 ? 6.745 1.050 -22.662 1.00 92.38 77 SER A O 1
ATOM 641 N N . GLY A 1 78 ? 6.987 3.034 -23.673 1.00 88.94 78 GLY A N 1
ATOM 642 C CA . GLY A 1 78 ? 7.571 2.480 -24.883 1.00 88.94 78 GLY A CA 1
ATOM 643 C C . GLY A 1 78 ? 6.687 1.384 -25.480 1.00 88.94 78 GLY A C 1
ATOM 644 O O . GLY A 1 78 ? 5.518 1.593 -25.782 1.00 88.94 78 GLY A O 1
ATOM 645 N N . GLY A 1 79 ? 7.256 0.194 -25.667 1.00 88.06 79 GLY A N 1
ATOM 646 C CA . GLY A 1 79 ? 6.594 -0.931 -26.326 1.00 88.06 79 GLY A CA 1
ATOM 647 C C . GLY A 1 79 ? 5.498 -1.591 -25.486 1.00 88.06 79 GLY A C 1
ATOM 648 O O . GLY A 1 79 ? 5.422 -1.438 -24.270 1.00 88.06 79 GLY A O 1
ATOM 649 N N . SER A 1 80 ? 4.681 -2.404 -26.150 1.00 92.38 80 SER A N 1
ATOM 650 C CA . SER A 1 80 ? 3.460 -3.005 -25.5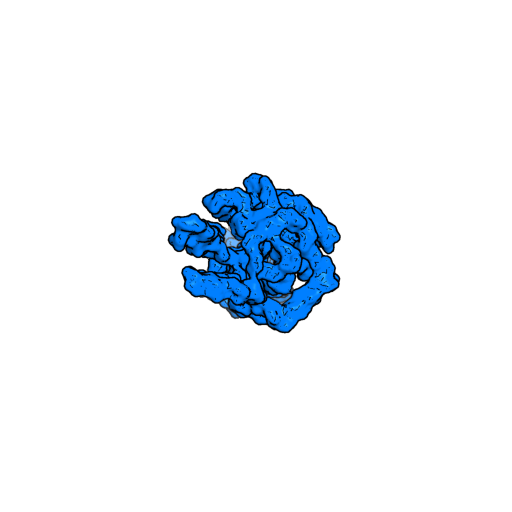98 1.00 92.38 80 SER A CA 1
ATOM 651 C C . SER A 1 80 ? 3.669 -4.007 -24.450 1.00 92.38 80 SER A C 1
ATOM 653 O O . SER A 1 80 ? 2.727 -4.260 -23.701 1.00 92.38 80 SER A O 1
ATOM 655 N N . VAL A 1 81 ? 4.880 -4.559 -24.278 1.00 94.81 81 VAL A N 1
ATOM 656 C CA . VAL A 1 81 ? 5.177 -5.697 -23.379 1.00 94.81 81 VAL A CA 1
ATOM 657 C C . VAL A 1 81 ? 4.664 -5.501 -21.954 1.00 94.81 81 VAL A C 1
ATOM 659 O O . VAL A 1 81 ? 3.906 -6.334 -21.467 1.00 94.81 81 VAL A O 1
ATOM 662 N N . ARG A 1 82 ? 5.082 -4.417 -21.283 1.00 95.69 82 ARG A N 1
ATOM 663 C CA . ARG A 1 82 ? 4.766 -4.164 -19.864 1.00 95.69 82 ARG A CA 1
ATOM 664 C C . ARG A 1 82 ? 3.257 -4.093 -19.643 1.00 95.69 82 ARG A C 1
ATOM 666 O O . ARG A 1 82 ? 2.733 -4.784 -18.776 1.00 95.69 82 ARG A O 1
ATOM 673 N N . GLY A 1 83 ? 2.569 -3.338 -20.499 1.00 96.81 83 GLY A N 1
ATOM 674 C CA . GLY A 1 83 ? 1.115 -3.222 -20.463 1.00 96.81 83 GLY A CA 1
ATOM 675 C C . GLY A 1 83 ? 0.414 -4.559 -20.687 1.00 96.81 83 GLY A C 1
ATOM 676 O O . GLY A 1 83 ? -0.422 -4.939 -19.874 1.00 96.81 83 GLY A O 1
ATOM 677 N N . ILE A 1 84 ? 0.772 -5.297 -21.745 1.00 97.38 84 ILE A N 1
ATOM 678 C CA . ILE A 1 84 ? 0.144 -6.592 -22.053 1.00 97.38 84 ILE A CA 1
ATOM 679 C C . ILE A 1 84 ? 0.322 -7.564 -20.885 1.00 97.38 84 ILE A C 1
ATOM 681 O O . ILE A 1 84 ? -0.663 -8.110 -20.401 1.00 97.38 84 ILE A O 1
ATOM 685 N N . VAL A 1 85 ? 1.548 -7.737 -20.382 1.00 97.81 85 VAL A N 1
ATOM 686 C CA . VAL A 1 85 ? 1.804 -8.656 -19.262 1.00 97.81 85 VAL A CA 1
ATOM 687 C C . VAL A 1 85 ? 1.010 -8.246 -18.019 1.00 97.81 85 VAL A C 1
ATOM 689 O O . VAL A 1 85 ? 0.424 -9.106 -17.369 1.00 97.81 85 VAL A O 1
ATOM 692 N N . ALA A 1 86 ? 0.932 -6.947 -17.710 1.00 98.00 86 ALA A N 1
ATOM 693 C CA . ALA A 1 86 ? 0.138 -6.457 -16.587 1.00 98.00 86 ALA A CA 1
ATOM 694 C C . ALA A 1 86 ? -1.345 -6.833 -16.734 1.00 98.00 86 ALA A C 1
ATOM 696 O O . ALA A 1 86 ? -1.926 -7.414 -15.817 1.00 98.00 86 ALA A O 1
ATOM 697 N N . HIS A 1 87 ? -1.939 -6.561 -17.899 1.00 97.56 87 HIS A N 1
ATOM 698 C CA . HIS A 1 87 ? -3.349 -6.849 -18.153 1.00 97.56 87 HIS A CA 1
ATOM 699 C C . HIS A 1 87 ? -3.669 -8.346 -18.084 1.00 97.56 87 HIS A C 1
ATOM 701 O O . HIS A 1 87 ? -4.614 -8.738 -17.402 1.00 97.56 87 HIS A O 1
ATOM 707 N N . GLU A 1 88 ? -2.858 -9.187 -18.727 1.00 97.69 88 GLU A N 1
ATOM 708 C CA . GLU A 1 88 ? -3.071 -10.641 -18.757 1.00 97.69 88 GLU A CA 1
ATOM 709 C C . GLU A 1 88 ? -2.867 -11.300 -17.383 1.00 97.69 88 GLU A C 1
ATOM 711 O O . GLU A 1 88 ? -3.415 -12.366 -17.106 1.00 97.69 88 GLU A O 1
ATOM 716 N N . MET A 1 89 ? -2.116 -10.657 -16.483 1.00 97.44 89 MET A N 1
ATOM 717 C CA . MET A 1 89 ? -2.004 -11.068 -15.079 1.00 97.44 89 MET A CA 1
ATOM 718 C C . MET A 1 89 ? -3.117 -10.502 -14.178 1.00 97.44 89 MET A C 1
ATOM 720 O O . MET A 1 89 ? -3.146 -10.797 -12.983 1.00 97.44 89 MET A O 1
ATOM 724 N N . GLY A 1 90 ? -4.054 -9.726 -14.732 1.00 97.44 90 GLY A N 1
ATOM 725 C CA . GLY A 1 90 ? -5.199 -9.166 -14.012 1.00 97.44 90 GLY A CA 1
ATOM 726 C C . GLY A 1 90 ? -4.925 -7.837 -13.305 1.00 97.44 90 GLY A C 1
ATOM 727 O O . GLY A 1 90 ? -5.657 -7.490 -12.378 1.00 97.44 90 GLY A O 1
ATOM 728 N N . TYR A 1 91 ? -3.889 -7.100 -13.711 1.00 97.88 91 TYR A N 1
ATOM 729 C CA . TYR A 1 91 ? -3.577 -5.767 -13.195 1.00 97.88 91 TYR A CA 1
ATOM 730 C C . TYR A 1 91 ? -4.095 -4.662 -14.119 1.00 97.88 91 TYR A C 1
ATOM 732 O O . TYR A 1 91 ? -4.222 -4.834 -15.334 1.00 97.88 91 TYR A O 1
ATOM 740 N N . THR A 1 92 ? -4.332 -3.486 -13.539 1.00 97.25 92 THR A N 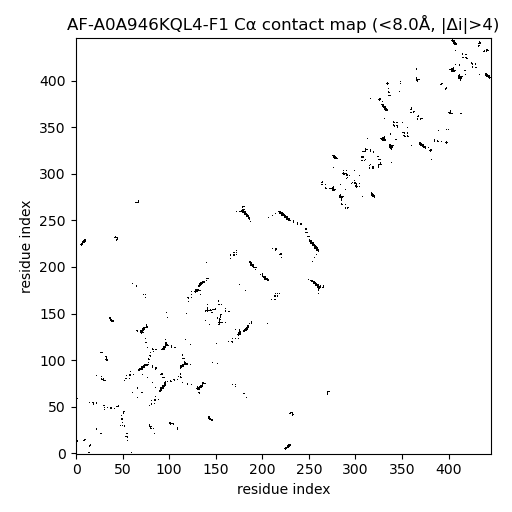1
ATOM 741 C CA . THR A 1 92 ? -4.574 -2.259 -14.308 1.00 97.25 92 THR A CA 1
ATOM 742 C C . THR A 1 92 ? -3.234 -1.601 -14.625 1.00 97.25 92 THR A C 1
ATOM 744 O O . THR A 1 92 ? -2.366 -1.528 -13.757 1.00 97.25 92 THR A O 1
ATOM 747 N N . TYR A 1 93 ? -3.054 -1.109 -15.849 1.00 97.88 93 TYR A N 1
ATOM 748 C CA . TYR A 1 93 ? -1.803 -0.494 -16.293 1.00 97.88 93 TYR A CA 1
ATOM 749 C C . TYR A 1 93 ? -2.058 0.844 -16.976 1.00 97.88 93 TYR A C 1
ATOM 751 O O . TYR A 1 93 ? -2.833 0.896 -17.933 1.00 97.88 93 TYR A O 1
ATOM 759 N N . ASP A 1 94 ? -1.337 1.872 -16.530 1.00 97.50 94 ASP A N 1
ATOM 760 C CA . ASP A 1 94 ? -1.245 3.174 -17.183 1.00 97.50 94 ASP A CA 1
ATOM 761 C C . ASP A 1 94 ? 0.201 3.424 -17.625 1.00 97.50 94 ASP A C 1
ATOM 763 O O . ASP A 1 94 ? 1.122 3.524 -16.809 1.00 97.50 94 ASP A O 1
ATOM 767 N N . GLY A 1 95 ? 0.401 3.518 -18.938 1.00 96.81 95 GLY A N 1
ATOM 768 C CA . GLY A 1 95 ? 1.699 3.768 -19.551 1.00 96.81 95 GLY A CA 1
ATOM 769 C C . GLY A 1 95 ? 1.703 5.065 -20.344 1.00 96.81 95 GLY A C 1
ATOM 770 O O . GLY A 1 95 ? 0.843 5.257 -21.199 1.00 96.81 95 GLY A O 1
ATOM 771 N N . ILE A 1 96 ? 2.678 5.937 -20.097 1.00 96.50 96 ILE A N 1
ATOM 772 C CA . ILE A 1 96 ? 2.822 7.213 -20.809 1.00 96.50 96 ILE A CA 1
ATOM 773 C C . ILE A 1 96 ? 3.949 7.095 -21.835 1.00 96.50 96 ILE A C 1
ATOM 775 O O . ILE A 1 96 ? 4.996 6.511 -21.546 1.00 96.50 96 ILE A O 1
ATOM 779 N N . ASP A 1 97 ? 3.740 7.615 -23.041 1.00 92.69 97 ASP A N 1
ATOM 780 C CA . ASP A 1 97 ? 4.796 7.766 -24.044 1.00 92.69 97 ASP A CA 1
ATOM 781 C C . ASP A 1 97 ? 4.571 9.015 -24.906 1.00 92.69 97 ASP A C 1
ATOM 783 O O . ASP A 1 97 ? 3.432 9.396 -25.186 1.00 92.69 97 ASP A O 1
ATOM 787 N N . LEU A 1 98 ? 5.662 9.639 -25.354 1.00 90.19 98 LEU A N 1
ATOM 788 C CA . LEU A 1 98 ? 5.624 10.786 -26.267 1.00 90.19 98 LEU A CA 1
ATOM 789 C C . LEU A 1 98 ? 5.321 10.360 -27.713 1.00 90.19 98 LEU A C 1
ATOM 791 O O . LEU A 1 98 ? 4.798 11.152 -28.496 1.00 90.19 98 LEU A O 1
ATOM 795 N N . SER A 1 99 ? 5.642 9.118 -28.087 1.00 88.12 99 SER A N 1
ATOM 796 C CA . SER A 1 99 ? 5.521 8.627 -29.458 1.00 88.12 99 SER A CA 1
ATOM 797 C C . SER A 1 99 ? 4.099 8.173 -29.776 1.00 88.12 99 SER A C 1
ATOM 799 O O . SER A 1 99 ? 3.656 7.084 -29.402 1.00 88.12 99 SER A O 1
ATOM 801 N N . GLN A 1 100 ? 3.382 8.974 -30.569 1.00 90.75 100 GLN A N 1
ATOM 802 C CA . GLN A 1 100 ? 2.051 8.608 -31.061 1.00 90.75 100 GLN A CA 1
ATOM 803 C C . GLN A 1 100 ? 2.064 7.295 -31.859 1.00 90.75 100 GLN A C 1
ATOM 805 O O . GLN A 1 100 ? 1.146 6.486 -31.714 1.00 90.75 100 GLN A O 1
ATOM 810 N N . ASN A 1 101 ? 3.104 7.056 -32.662 1.00 89.56 101 ASN A N 1
ATOM 811 C CA . ASN A 1 101 ? 3.249 5.822 -33.436 1.00 89.56 101 ASN A CA 1
ATOM 812 C C . ASN A 1 101 ? 3.335 4.600 -32.517 1.00 89.56 101 ASN A C 1
ATOM 814 O O . ASN A 1 101 ? 2.635 3.611 -32.746 1.00 89.56 101 ASN A O 1
ATOM 818 N N . GLN A 1 102 ? 4.115 4.701 -31.437 1.00 88.44 102 GLN A N 1
ATOM 819 C CA . GLN A 1 102 ? 4.238 3.638 -30.446 1.00 88.44 102 GLN A CA 1
ATOM 820 C C . GLN A 1 102 ? 2.912 3.382 -29.724 1.00 88.44 102 GLN A C 1
ATOM 822 O O . GLN A 1 102 ? 2.484 2.233 -29.619 1.00 88.44 102 GLN A O 1
ATOM 827 N N . ILE A 1 103 ? 2.220 4.435 -29.278 1.00 92.31 103 ILE A N 1
ATOM 828 C CA . ILE A 1 103 ? 0.918 4.313 -28.603 1.00 92.31 103 ILE A CA 1
ATOM 829 C C . ILE A 1 103 ? -0.103 3.620 -29.518 1.00 92.31 103 ILE A C 1
ATOM 831 O O . ILE A 1 103 ? -0.834 2.730 -29.079 1.00 92.31 103 ILE A O 1
ATOM 835 N N . LEU A 1 104 ? -0.155 3.999 -30.799 1.00 93.38 104 LEU A N 1
ATOM 836 C CA . LEU A 1 104 ? -1.049 3.376 -31.778 1.00 93.38 104 LEU A CA 1
ATOM 837 C C . LEU A 1 104 ? -0.673 1.914 -32.049 1.00 93.38 104 LEU A C 1
ATOM 839 O O . LEU A 1 104 ? -1.567 1.078 -32.179 1.00 93.38 104 LEU A O 1
ATOM 843 N N . ALA A 1 105 ? 0.619 1.589 -32.123 1.00 92.44 105 ALA A N 1
ATOM 844 C CA . ALA A 1 105 ? 1.092 0.215 -32.280 1.00 92.44 105 ALA A CA 1
ATOM 845 C C . ALA A 1 105 ? 0.734 -0.655 -31.065 1.00 92.44 105 ALA A C 1
ATOM 847 O O . ALA A 1 105 ? 0.273 -1.784 -31.235 1.00 92.44 105 ALA A O 1
ATOM 848 N N . ASN A 1 106 ? 0.861 -0.113 -29.854 1.00 94.38 106 ASN A N 1
ATOM 849 C CA . ASN A 1 106 ? 0.494 -0.805 -28.624 1.00 94.38 106 ASN A CA 1
ATOM 850 C C . ASN A 1 106 ? -1.015 -1.088 -28.562 1.00 94.38 106 ASN A C 1
ATOM 852 O O . ASN A 1 106 ? -1.422 -2.230 -28.351 1.00 94.38 106 ASN A O 1
ATOM 856 N N . LYS A 1 107 ? -1.851 -0.077 -28.848 1.00 94.81 107 LYS A N 1
ATOM 857 C CA . LYS A 1 107 ? -3.324 -0.192 -28.853 1.00 94.81 107 LYS A CA 1
ATOM 858 C C . LYS A 1 107 ? -3.874 -1.150 -29.913 1.00 94.81 107 LYS A C 1
ATOM 860 O O . LYS A 1 107 ? -5.017 -1.582 -29.801 1.00 94.81 107 LYS A O 1
ATOM 865 N N . LYS A 1 108 ? -3.093 -1.469 -30.951 1.00 94.50 108 LYS A N 1
ATOM 866 C CA . LYS A 1 108 ? -3.440 -2.515 -31.930 1.00 94.50 108 LYS A CA 1
ATOM 867 C C . LYS A 1 108 ? -3.217 -3.928 -31.387 1.00 94.50 108 LYS A C 1
ATOM 869 O O . LYS A 1 108 ? -3.852 -4.849 -31.885 1.00 94.50 108 LYS A O 1
ATOM 874 N N . GLN A 1 109 ? -2.318 -4.100 -30.417 1.00 92.94 109 GLN A N 1
ATOM 875 C CA . GLN A 1 109 ? -1.979 -5.408 -29.846 1.00 92.94 109 GLN A CA 1
ATOM 876 C C . GLN A 1 109 ? -2.849 -5.765 -28.640 1.00 92.94 109 GLN A C 1
ATOM 878 O O . GLN A 1 109 ? -3.129 -6.937 -28.421 1.00 92.94 109 GLN A O 1
ATOM 883 N N . SER A 1 110 ? -3.296 -4.777 -27.863 1.00 94.25 110 SER A N 1
ATOM 884 C CA . SER A 1 110 ? -4.237 -5.005 -26.765 1.00 94.25 110 SER A CA 1
ATOM 885 C C . SER A 1 110 ? -5.114 -3.779 -26.515 1.00 94.25 110 SER A C 1
ATOM 887 O O . SER A 1 110 ? -4.742 -2.650 -26.831 1.00 94.25 110 SER A O 1
ATOM 889 N N . HIS A 1 111 ? -6.295 -4.005 -25.946 1.00 91.38 111 HIS A N 1
ATOM 890 C CA . HIS A 1 111 ? -7.225 -2.955 -25.521 1.00 91.38 111 HIS A CA 1
ATOM 891 C C . HIS A 1 111 ? -7.356 -2.856 -23.997 1.00 91.38 111 HIS A C 1
ATOM 893 O O . HIS A 1 111 ? -8.062 -1.979 -23.510 1.00 91.38 111 HIS A O 1
ATOM 899 N N . GLY A 1 112 ? -6.704 -3.756 -23.258 1.00 92.62 112 GLY A N 1
ATOM 900 C CA . GLY A 1 112 ? -6.746 -3.785 -21.799 1.00 92.62 112 GLY A CA 1
ATOM 901 C C . GLY A 1 112 ? -5.907 -2.687 -21.137 1.00 92.62 112 GLY A C 1
ATOM 902 O O . GLY A 1 112 ? -6.442 -1.944 -20.316 1.00 92.62 112 GLY A O 1
ATOM 903 N N . PRO A 1 113 ? -4.610 -2.554 -21.477 1.00 96.88 113 PRO A N 1
ATOM 904 C CA . PRO A 1 113 ? -3.748 -1.514 -2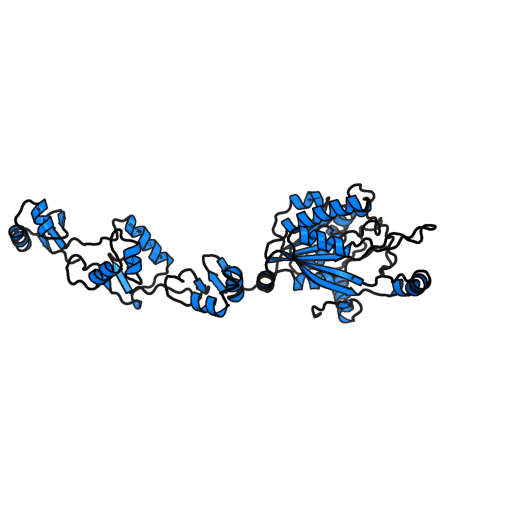0.923 1.00 96.88 113 PRO A CA 1
ATOM 905 C C . PRO A 1 113 ? -4.132 -0.124 -21.433 1.00 96.88 113 PRO A C 1
ATOM 907 O O . PRO A 1 113 ? -4.465 0.053 -22.610 1.00 96.88 113 PRO A O 1
ATOM 910 N N . ASN A 1 114 ? -4.005 0.885 -20.576 1.00 96.62 114 ASN A N 1
ATOM 911 C CA . ASN A 1 114 ? -4.213 2.269 -20.966 1.00 96.62 114 ASN A CA 1
ATOM 912 C C . ASN A 1 114 ? -2.878 2.928 -21.332 1.00 96.62 114 ASN A C 1
ATOM 914 O O . ASN A 1 114 ? -2.030 3.204 -20.486 1.00 96.62 114 ASN A O 1
ATOM 918 N N . TRP A 1 115 ? -2.698 3.189 -22.624 1.00 96.62 115 TRP A N 1
ATOM 919 C CA . TRP A 1 115 ? -1.554 3.938 -23.138 1.00 96.62 115 TRP A CA 1
ATOM 920 C C . TRP A 1 115 ? -1.931 5.394 -23.421 1.00 96.62 115 TRP A C 1
ATOM 922 O O . TRP A 1 115 ? -2.797 5.680 -24.264 1.00 96.62 115 TRP A O 1
ATOM 932 N N . ILE A 1 116 ? -1.240 6.298 -22.736 1.00 96.12 116 ILE A N 1
ATOM 933 C CA . ILE A 1 116 ? -1.451 7.742 -22.721 1.00 96.12 116 ILE A CA 1
ATOM 934 C C . ILE A 1 116 ? -0.376 8.399 -23.589 1.00 96.12 116 ILE A C 1
ATOM 936 O O . ILE A 1 116 ? 0.819 8.217 -23.368 1.00 96.12 116 ILE A O 1
ATOM 940 N N . LEU A 1 117 ? -0.813 9.167 -24.586 1.00 95.44 117 LEU A N 1
ATOM 941 C CA . LEU A 1 117 ? 0.081 9.969 -25.414 1.00 95.44 117 LEU A CA 1
ATOM 942 C C . LEU A 1 117 ? 0.364 11.294 -24.707 1.00 95.44 117 LEU A C 1
ATOM 944 O O . LEU A 1 117 ? -0.561 12.085 -24.534 1.00 95.44 117 LEU A O 1
ATOM 948 N N . GLY A 1 118 ? 1.620 11.559 -24.356 1.00 93.81 118 GLY A N 1
ATOM 949 C CA . GLY A 1 118 ? 2.000 12.844 -23.781 1.00 93.81 118 GLY A CA 1
ATOM 950 C C . GLY A 1 118 ? 3.369 12.863 -23.115 1.00 93.81 118 GLY A C 1
ATOM 951 O O . GLY A 1 118 ? 4.088 11.869 -23.050 1.00 93.81 118 GLY A O 1
ATOM 952 N N . ASP A 1 119 ? 3.734 14.043 -22.618 1.00 90.94 119 ASP A N 1
ATOM 953 C CA . ASP A 1 119 ? 4.943 14.232 -21.820 1.00 90.94 119 ASP A CA 1
ATOM 954 C C . ASP A 1 119 ? 4.672 13.775 -20.391 1.00 90.94 119 ASP A C 1
ATOM 956 O O . ASP A 1 119 ? 3.834 14.369 -19.713 1.00 90.94 119 ASP A O 1
ATOM 960 N N . ALA A 1 120 ? 5.396 12.763 -19.911 1.00 93.94 120 ALA A N 1
ATOM 961 C CA . ALA A 1 120 ? 5.222 12.244 -18.558 1.00 93.94 120 ALA A CA 1
ATOM 962 C C . ALA A 1 120 ? 5.344 13.331 -17.477 1.00 93.94 120 ALA A C 1
ATOM 964 O O . ALA A 1 120 ? 4.621 13.282 -16.485 1.00 93.94 120 ALA A O 1
ATOM 965 N N . ASP A 1 121 ? 6.174 14.366 -17.677 1.00 92.06 121 ASP A N 1
ATOM 966 C CA . ASP A 1 121 ? 6.255 15.488 -16.730 1.00 92.06 121 ASP A CA 1
ATOM 967 C C . ASP A 1 121 ? 4.908 16.234 -16.611 1.00 92.06 121 ASP A C 1
ATOM 969 O O . ASP A 1 121 ? 4.596 16.796 -15.564 1.00 92.06 121 ASP A O 1
ATOM 973 N N . LYS A 1 122 ? 4.070 16.233 -17.651 1.00 93.12 122 LYS A N 1
ATOM 974 C CA . LYS A 1 122 ? 2.746 16.874 -17.651 1.00 93.12 122 LYS A CA 1
ATOM 975 C C . LYS A 1 122 ? 1.641 15.896 -17.262 1.00 93.12 122 LYS A C 1
ATOM 977 O O . LYS A 1 122 ? 0.897 16.173 -16.324 1.00 93.12 122 LYS A O 1
ATOM 982 N N . GLU A 1 123 ? 1.577 14.750 -17.936 1.00 94.94 123 GLU A N 1
ATOM 983 C CA . GLU A 1 123 ? 0.476 13.788 -17.800 1.00 94.94 123 GLU A CA 1
ATOM 984 C C . GLU A 1 123 ? 0.365 13.216 -16.386 1.00 94.94 123 GLU A C 1
ATOM 986 O O . GLU A 1 123 ? -0.739 13.035 -15.879 1.00 94.94 123 GLU A O 1
ATOM 991 N N . LEU A 1 124 ? 1.493 13.020 -15.690 1.00 94.06 124 LEU A N 1
ATOM 992 C CA . LEU A 1 124 ? 1.492 12.515 -14.316 1.00 94.06 124 LEU A CA 1
ATOM 993 C C . LEU A 1 124 ? 0.720 13.404 -13.331 1.00 94.06 124 LEU A C 1
ATOM 995 O O . LEU A 1 124 ? 0.332 12.913 -12.281 1.00 94.06 124 LEU A O 1
ATOM 999 N N . PHE A 1 125 ? 0.494 14.691 -13.614 1.00 88.50 125 PHE A N 1
ATOM 1000 C CA . PHE A 1 125 ? -0.308 15.552 -12.732 1.00 88.50 125 PHE A CA 1
ATOM 1001 C C . PHE A 1 125 ? -1.820 15.315 -12.880 1.00 88.50 125 PHE A C 1
ATOM 1003 O O . PHE A 1 125 ? -2.596 15.710 -12.014 1.00 88.50 125 PHE A O 1
ATOM 1010 N N . HIS A 1 126 ? -2.239 14.687 -13.978 1.00 88.38 126 HIS A N 1
ATOM 1011 C CA . HIS A 1 126 ? -3.643 14.439 -14.302 1.00 88.38 126 HIS A CA 1
ATOM 1012 C C . HIS A 1 126 ? -4.123 13.045 -13.887 1.00 88.38 126 HIS A C 1
ATOM 1014 O O . HIS A 1 126 ? -5.295 12.732 -14.075 1.00 88.38 126 HIS A O 1
ATOM 1020 N N . LEU A 1 127 ? -3.235 12.219 -13.331 1.00 89.50 127 LEU A N 1
ATOM 1021 C CA . LEU A 1 127 ? -3.569 10.892 -12.828 1.00 89.50 127 LEU A CA 1
ATOM 1022 C C . LEU A 1 127 ? -4.023 10.962 -11.368 1.00 89.50 127 LEU A C 1
ATOM 1024 O O . LEU A 1 127 ? -3.523 11.774 -10.583 1.00 89.50 127 LEU A O 1
ATOM 1028 N N . ASP A 1 128 ? -4.936 10.067 -11.007 1.00 79.81 128 ASP A N 1
ATOM 1029 C CA . ASP A 1 128 ? -5.371 9.874 -9.630 1.00 79.81 128 ASP A CA 1
ATOM 1030 C C . ASP A 1 128 ? -4.295 9.092 -8.856 1.00 79.81 128 ASP A C 1
ATOM 1032 O O . ASP A 1 128 ? -3.841 8.050 -9.320 1.00 79.81 128 ASP A O 1
ATOM 1036 N N . ASN A 1 129 ? -3.868 9.605 -7.693 1.00 79.50 129 ASN A N 1
ATOM 1037 C CA . ASN A 1 129 ? -2.761 9.077 -6.872 1.00 79.50 129 ASN A CA 1
ATOM 1038 C C . ASN A 1 129 ? -3.077 7.714 -6.218 1.00 79.50 129 ASN A C 1
ATOM 1040 O O . ASN A 1 129 ? -3.182 7.612 -4.992 1.00 79.50 129 ASN A O 1
ATOM 1044 N N . ASP A 1 130 ? -3.263 6.663 -7.012 1.00 90.94 130 ASP A N 1
ATOM 1045 C CA . ASP A 1 130 ? -3.774 5.368 -6.560 1.00 90.94 130 ASP A CA 1
ATOM 1046 C C . ASP A 1 130 ? -2.966 4.157 -7.063 1.00 90.94 130 ASP A C 1
ATOM 1048 O O . ASP A 1 130 ? -3.463 3.027 -7.044 1.00 90.94 130 ASP A O 1
ATOM 1052 N N . TYR A 1 131 ? -1.702 4.348 -7.441 1.00 98.06 131 TYR A N 1
ATOM 1053 C CA . TYR A 1 131 ? -0.875 3.258 -7.960 1.00 98.06 131 TYR A CA 1
ATOM 1054 C C . TYR A 1 131 ? -0.275 2.394 -6.854 1.00 98.06 131 TYR A C 1
ATOM 1056 O O . TYR A 1 131 ? 0.161 2.881 -5.808 1.00 98.06 131 TYR A O 1
ATOM 1064 N N . ASP A 1 132 ? -0.224 1.089 -7.108 1.00 98.44 132 ASP A N 1
ATOM 1065 C CA . ASP A 1 132 ? 0.371 0.094 -6.220 1.00 98.44 132 ASP A CA 1
ATOM 1066 C C . ASP A 1 132 ? 1.821 -0.237 -6.603 1.00 98.44 132 ASP A C 1
ATOM 1068 O O . ASP A 1 132 ? 2.580 -0.744 -5.781 1.00 98.44 132 ASP A O 1
ATOM 1072 N N . PHE A 1 133 ? 2.241 0.076 -7.827 1.00 98.69 133 PHE A N 1
ATOM 1073 C CA . PHE A 1 133 ? 3.624 -0.107 -8.251 1.00 98.69 133 PHE A CA 1
ATOM 1074 C C . PHE A 1 133 ? 3.966 0.843 -9.391 1.00 98.69 133 PHE A C 1
ATOM 1076 O O . PHE A 1 133 ? 3.210 0.961 -10.354 1.00 98.69 133 PHE A O 1
ATOM 1083 N N . VAL A 1 134 ? 5.119 1.502 -9.308 1.00 98.56 134 VAL A N 1
ATOM 1084 C CA . VAL A 1 134 ? 5.706 2.163 -10.480 1.00 98.56 134 VAL A CA 1
ATOM 1085 C C . VAL A 1 134 ? 6.757 1.230 -11.048 1.00 98.56 134 VAL A C 1
ATOM 1087 O O . VAL A 1 134 ? 7.664 0.839 -10.318 1.00 98.56 134 VAL A O 1
ATOM 1090 N N . PHE A 1 135 ? 6.653 0.875 -12.327 1.00 98.19 135 PHE A N 1
ATOM 1091 C CA . PHE A 1 135 ? 7.635 0.021 -12.985 1.00 98.19 135 PHE A CA 1
ATOM 1092 C C . PHE A 1 135 ? 8.048 0.578 -14.329 1.00 98.19 135 PHE A C 1
ATOM 1094 O O . PHE A 1 135 ? 7.257 0.609 -15.271 1.00 98.19 135 PHE A O 1
ATOM 1101 N N . THR A 1 136 ? 9.304 1.006 -14.427 1.00 95.69 136 THR A N 1
ATOM 1102 C CA . THR A 1 136 ? 9.748 1.725 -15.615 1.00 95.69 136 THR A CA 1
ATOM 1103 C C . THR A 1 136 ? 11.194 1.473 -16.020 1.00 95.69 136 THR A C 1
ATOM 1105 O O . THR A 1 136 ? 11.989 0.890 -15.284 1.00 95.69 136 THR A O 1
ATOM 1108 N N . CYS A 1 137 ? 11.524 1.924 -17.225 1.00 91.44 137 CYS A N 1
ATOM 1109 C CA . CYS A 1 137 ? 12.849 1.893 -17.821 1.00 91.44 137 CYS A CA 1
ATOM 1110 C C . CYS A 1 137 ? 13.045 3.210 -18.578 1.00 91.44 137 CYS A C 1
ATOM 1112 O O . CYS A 1 137 ? 12.515 3.351 -19.681 1.00 91.44 137 CYS A O 1
ATOM 1114 N N . PRO A 1 138 ? 13.741 4.194 -17.985 1.00 86.44 138 PRO A N 1
ATOM 1115 C CA . PRO A 1 138 ? 13.917 5.490 -18.615 1.00 86.44 138 PRO A CA 1
ATOM 1116 C C . PRO A 1 138 ? 14.856 5.406 -19.828 1.00 86.44 138 PRO A C 1
ATOM 1118 O O . PRO A 1 138 ? 15.668 4.478 -19.924 1.00 86.44 138 PRO A O 1
ATOM 1121 N N . PRO A 1 139 ? 14.808 6.407 -20.722 1.00 79.88 139 PRO A N 1
ATOM 1122 C CA . PRO A 1 139 ? 15.793 6.553 -21.786 1.00 79.88 139 PRO A CA 1
ATOM 1123 C C . PRO A 1 139 ? 17.212 6.737 -21.218 1.00 79.88 139 PRO A C 1
ATOM 1125 O O . PRO A 1 139 ? 17.415 7.393 -20.196 1.00 79.88 139 PRO A O 1
ATOM 1128 N 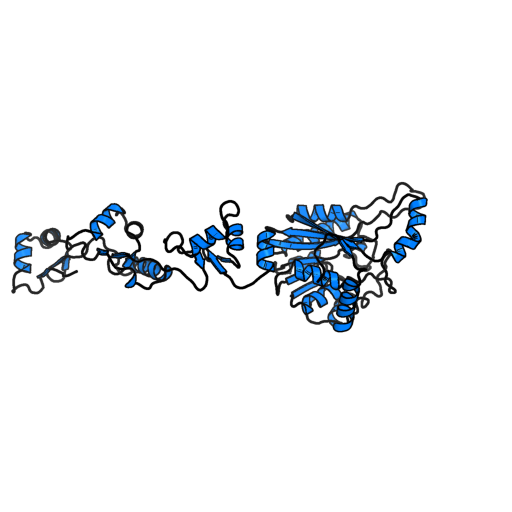N . TYR A 1 140 ? 18.223 6.189 -21.896 1.00 76.81 140 TYR A N 1
ATOM 1129 C CA . TYR A 1 140 ? 19.624 6.241 -21.454 1.00 76.81 140 TYR A CA 1
ATOM 1130 C C . TYR A 1 140 ? 20.378 7.459 -22.011 1.00 76.81 140 TYR A C 1
ATOM 1132 O O . TYR A 1 140 ? 21.350 7.309 -22.759 1.00 76.81 140 TYR A O 1
ATOM 1140 N N . TYR A 1 141 ? 19.946 8.669 -21.644 1.00 77.25 141 TYR A N 1
ATOM 1141 C CA . TYR A 1 141 ? 20.408 9.914 -22.272 1.00 77.25 141 TYR A CA 1
ATOM 1142 C C . TYR A 1 141 ? 20.320 9.821 -23.813 1.00 77.25 141 TYR A C 1
ATOM 1144 O O . TYR A 1 141 ? 19.280 9.458 -24.343 1.00 77.25 141 TYR A O 1
ATOM 1152 N N . ASP A 1 142 ? 21.415 10.091 -24.531 1.00 64.38 142 ASP A N 1
ATOM 1153 C CA . ASP A 1 142 ? 21.518 10.127 -25.992 1.00 64.38 142 ASP A CA 1
ATOM 1154 C C . ASP A 1 142 ? 21.929 8.782 -26.633 1.00 64.38 142 ASP A C 1
ATOM 1156 O O . ASP A 1 142 ? 22.325 8.756 -27.809 1.00 64.38 142 ASP A O 1
ATOM 1160 N N . LEU A 1 143 ? 21.909 7.676 -25.867 1.00 56.94 143 LEU A N 1
ATOM 1161 C CA . LEU A 1 143 ? 22.242 6.339 -26.386 1.00 56.94 143 LEU A CA 1
ATOM 1162 C C . LEU A 1 143 ? 21.192 5.805 -27.361 1.00 56.94 143 LEU A C 1
ATOM 1164 O O . LEU A 1 143 ? 21.545 5.113 -28.315 1.00 56.94 143 LEU A O 1
ATOM 1168 N N . GLU A 1 144 ? 19.928 6.118 -27.119 1.00 56.91 144 GLU A N 1
ATOM 1169 C CA . GLU A 1 144 ? 18.803 5.782 -27.981 1.00 56.91 144 GLU A CA 1
ATOM 1170 C C . GLU A 1 144 ? 18.037 7.083 -28.189 1.00 56.91 144 GLU A C 1
ATOM 1172 O O . GLU A 1 144 ? 17.565 7.667 -27.219 1.00 56.91 144 GLU A O 1
ATOM 1177 N N . VAL A 1 145 ? 18.008 7.576 -29.429 1.00 58.41 145 VAL A N 1
ATOM 1178 C CA . VAL A 1 145 ? 17.235 8.768 -29.792 1.00 58.41 145 VAL A CA 1
ATOM 1179 C C . VAL A 1 145 ? 15.916 8.281 -30.371 1.00 58.41 145 VAL A C 1
ATOM 1181 O O . VAL A 1 145 ? 15.916 7.562 -31.377 1.00 58.41 145 VAL A O 1
ATOM 1184 N N . TYR A 1 146 ? 14.813 8.608 -29.698 1.00 57.34 146 TYR A N 1
ATOM 1185 C CA . TYR A 1 146 ? 13.496 8.043 -30.006 1.00 57.34 146 TYR A CA 1
ATOM 1186 C C . TYR A 1 146 ? 12.666 8.933 -30.936 1.00 57.34 146 TYR A C 1
ATOM 1188 O O . TYR A 1 146 ? 11.791 8.417 -31.629 1.00 57.34 146 TYR A O 1
ATOM 1196 N N . SER A 1 147 ? 12.940 10.241 -30.980 1.00 57.88 147 SER A N 1
ATOM 1197 C CA . SER A 1 147 ? 12.272 11.206 -31.858 1.00 57.88 147 SER A CA 1
ATOM 1198 C C . SER A 1 147 ? 13.058 12.520 -32.005 1.00 57.88 147 SER A C 1
ATOM 1200 O O . SER A 1 147 ? 14.006 12.778 -31.266 1.00 57.88 147 SER A O 1
ATOM 1202 N N . ASP A 1 148 ? 12.616 13.380 -32.928 1.00 59.47 148 ASP A N 1
ATOM 1203 C CA . ASP A 1 148 ? 13.093 14.766 -33.071 1.00 59.47 148 ASP A CA 1
ATOM 1204 C C . ASP A 1 148 ? 12.328 15.766 -32.165 1.00 59.47 148 ASP A C 1
ATOM 1206 O O . ASP A 1 148 ? 12.500 16.982 -32.289 1.00 59.47 148 ASP A O 1
ATOM 1210 N N . ASP A 1 149 ? 11.450 15.294 -31.266 1.00 59.69 149 ASP A N 1
ATOM 1211 C CA . ASP A 1 149 ? 10.646 16.164 -30.395 1.00 59.69 149 ASP A CA 1
ATOM 1212 C C . ASP A 1 149 ? 11.530 16.869 -29.348 1.00 59.69 149 ASP A C 1
ATOM 1214 O O . ASP A 1 149 ? 12.380 16.263 -28.694 1.00 59.69 149 ASP A O 1
ATOM 1218 N N . MET A 1 150 ? 11.303 18.169 -29.135 1.00 58.66 150 MET A N 1
ATOM 1219 C CA . MET A 1 150 ? 12.029 18.961 -28.129 1.00 58.66 150 MET A CA 1
ATOM 1220 C C . MET A 1 150 ? 11.753 18.518 -26.681 1.00 58.66 150 MET A C 1
ATOM 1222 O O . MET A 1 150 ? 12.495 18.887 -25.770 1.00 58.66 150 MET A O 1
ATOM 1226 N N . ASN A 1 151 ? 10.669 17.778 -26.447 1.00 64.50 151 ASN A N 1
ATOM 1227 C CA . ASN A 1 151 ? 10.318 17.209 -25.150 1.00 64.50 151 ASN A CA 1
ATOM 1228 C C . ASN A 1 151 ? 10.896 15.803 -24.946 1.00 64.50 151 ASN A C 1
ATOM 1230 O O . ASN A 1 151 ? 10.814 15.299 -23.820 1.00 64.50 151 ASN A O 1
ATOM 1234 N N . ASP A 1 152 ? 11.474 15.187 -25.981 1.00 62.19 152 ASP A N 1
ATOM 1235 C CA . ASP A 1 152 ? 12.155 13.900 -25.881 1.00 62.19 152 ASP A CA 1
ATOM 1236 C C . ASP A 1 152 ? 13.380 14.032 -24.970 1.00 62.19 152 ASP A C 1
ATOM 1238 O O . ASP A 1 152 ? 14.283 14.831 -25.209 1.00 62.19 152 ASP A O 1
ATOM 1242 N N . LEU A 1 153 ? 13.423 13.238 -23.900 1.00 64.00 153 LEU A N 1
ATOM 1243 C CA . LEU A 1 153 ? 14.546 13.236 -22.963 1.00 64.00 153 LEU A CA 1
ATOM 1244 C C . LEU A 1 153 ? 15.878 12.935 -23.665 1.00 64.00 153 LEU A C 1
ATOM 1246 O O . LEU A 1 153 ? 16.907 13.491 -23.281 1.00 64.00 153 LEU A O 1
ATOM 1250 N N . SER A 1 154 ? 15.867 12.091 -24.697 1.00 61.22 154 SER A N 1
ATOM 1251 C CA . SER A 1 154 ? 17.075 11.649 -25.397 1.00 61.22 154 SER A CA 1
ATOM 1252 C C . SER A 1 154 ? 17.749 12.733 -26.247 1.00 61.22 154 SER A C 1
ATOM 1254 O O . SER A 1 154 ? 18.930 12.601 -26.579 1.00 61.22 154 SER A O 1
ATOM 1256 N N . THR A 1 155 ? 17.042 13.831 -26.550 1.00 66.56 155 THR A N 1
ATOM 1257 C CA . THR A 1 155 ? 17.564 14.972 -27.324 1.00 66.56 155 THR A CA 1
ATOM 1258 C C . THR A 1 155 ? 18.099 16.103 -26.436 1.00 66.56 155 THR A C 1
ATOM 1260 O O . THR A 1 155 ? 18.738 17.041 -26.923 1.00 66.56 155 THR A O 1
ATOM 1263 N N . LEU A 1 156 ? 17.890 16.020 -25.115 1.00 72.06 156 LEU A N 1
ATOM 1264 C CA . LEU A 1 156 ? 18.296 17.047 -24.158 1.00 72.06 156 LEU A CA 1
ATOM 1265 C C . LEU A 1 156 ? 19.792 16.993 -23.815 1.00 72.06 156 LEU A C 1
ATOM 1267 O O . LEU A 1 156 ? 20.452 15.955 -23.846 1.00 72.06 156 LEU A O 1
ATOM 1271 N N . SER A 1 157 ? 20.328 18.138 -23.374 1.00 80.81 157 SER A N 1
ATOM 1272 C CA . SER A 1 157 ? 21.625 18.160 -22.686 1.00 80.81 157 SER A CA 1
ATOM 1273 C C . SER A 1 157 ? 21.564 17.328 -21.399 1.00 80.81 157 SER A C 1
ATOM 1275 O O . SER A 1 157 ? 20.514 17.261 -20.763 1.00 80.81 157 SER A O 1
ATOM 1277 N N . GLU A 1 158 ? 22.693 16.759 -20.960 1.00 80.50 158 GLU A N 1
ATOM 1278 C CA . GLU A 1 158 ? 22.748 15.928 -19.741 1.00 80.50 158 GLU A CA 1
ATOM 1279 C C . GLU A 1 158 ? 22.098 16.606 -18.526 1.00 80.50 158 GLU A C 1
ATOM 1281 O O . GLU A 1 158 ? 21.316 15.991 -17.812 1.00 80.50 158 GLU A O 1
ATOM 1286 N N . ARG A 1 159 ? 22.362 17.902 -18.326 1.00 87.19 159 ARG A N 1
ATOM 1287 C CA . ARG A 1 159 ? 21.781 18.664 -17.216 1.00 87.19 159 ARG A CA 1
ATOM 1288 C C . ARG A 1 159 ? 20.258 18.773 -17.322 1.00 87.19 159 ARG A C 1
ATOM 1290 O O . ARG A 1 159 ? 19.571 18.676 -16.311 1.00 87.19 159 ARG A O 1
ATOM 1297 N N . ASN A 1 160 ? 19.735 19.022 -18.520 1.00 86.94 160 ASN A N 1
ATOM 1298 C CA . ASN A 1 160 ? 18.294 19.161 -18.726 1.00 86.94 160 ASN A CA 1
ATOM 1299 C C . ASN A 1 160 ? 17.585 17.806 -18.642 1.00 86.94 160 ASN A C 1
ATOM 1301 O O . ASN A 1 160 ? 16.478 17.750 -18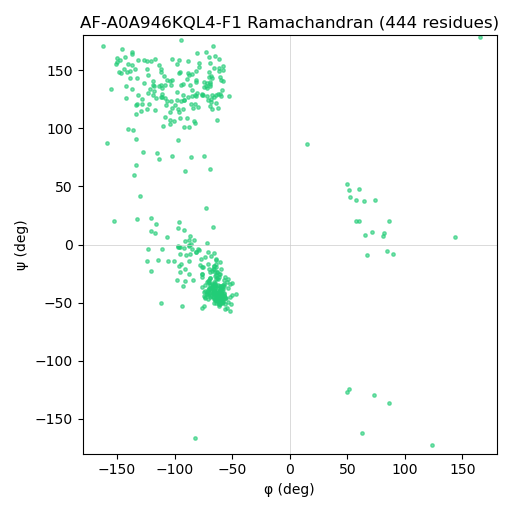.110 1.00 86.94 160 ASN A O 1
ATOM 1305 N N . PHE A 1 161 ? 18.241 16.735 -19.103 1.00 89.88 161 PHE A N 1
ATOM 1306 C CA . PHE A 1 161 ? 17.806 15.363 -18.865 1.00 89.88 161 PHE A CA 1
ATOM 1307 C C . PHE A 1 161 ? 17.670 15.106 -17.366 1.00 89.88 161 PHE A C 1
ATOM 1309 O O . PHE A 1 161 ? 16.582 14.762 -16.925 1.00 89.88 161 PHE A O 1
ATOM 1316 N N . ASP A 1 162 ? 18.730 15.346 -16.582 1.00 91.25 162 ASP A N 1
ATOM 1317 C CA . ASP A 1 162 ? 18.731 15.076 -15.139 1.00 91.25 162 ASP A CA 1
ATOM 1318 C C . ASP A 1 162 ? 17.597 15.833 -14.428 1.00 91.25 162 ASP A C 1
ATOM 1320 O O . ASP A 1 162 ? 16.871 15.248 -13.632 1.00 91.25 162 ASP A O 1
ATOM 1324 N N . ILE A 1 163 ? 17.389 17.115 -14.761 1.00 92.88 163 ILE A N 1
ATOM 1325 C CA . ILE A 1 163 ? 16.312 17.937 -14.181 1.00 92.88 163 ILE A CA 1
ATOM 1326 C C . ILE A 1 163 ? 14.926 17.389 -14.539 1.00 92.88 163 ILE A C 1
ATOM 1328 O O . ILE A 1 163 ? 14.032 17.368 -13.694 1.00 92.88 163 ILE A O 1
ATOM 1332 N N . LYS A 1 164 ? 14.702 17.008 -15.801 1.00 93.12 164 LYS A N 1
ATOM 1333 C CA . LYS A 1 164 ? 13.390 16.520 -16.241 1.00 93.12 164 LYS A CA 1
ATOM 1334 C C . LYS A 1 164 ? 13.117 15.112 -15.710 1.00 93.12 164 LYS A C 1
ATOM 1336 O O . LYS A 1 164 ? 12.007 14.841 -15.264 1.00 93.12 164 LYS A O 1
ATOM 1341 N N . PHE A 1 165 ? 14.128 14.248 -15.701 1.00 94.75 165 PHE A N 1
ATOM 1342 C CA . PHE A 1 165 ? 14.044 12.908 -15.137 1.00 94.75 165 PHE A CA 1
ATOM 1343 C C . PHE A 1 165 ? 13.731 12.955 -13.637 1.00 94.75 165 PHE A C 1
ATOM 1345 O O . PHE A 1 165 ? 12.782 12.308 -13.205 1.00 94.75 165 PHE A O 1
ATOM 1352 N N . ASP A 1 166 ? 14.423 13.805 -12.873 1.00 96.62 166 ASP A N 1
ATOM 1353 C CA . ASP A 1 166 ? 14.153 14.024 -11.448 1.00 96.62 166 ASP A CA 1
ATOM 1354 C C . ASP A 1 166 ? 12.701 14.467 -11.183 1.00 96.62 166 ASP A C 1
ATOM 1356 O O . ASP A 1 166 ? 12.022 13.907 -10.322 1.00 96.62 166 ASP A O 1
ATOM 1360 N N . LYS A 1 167 ? 12.166 15.400 -11.987 1.00 96.50 167 LYS A N 1
ATOM 1361 C CA . LYS A 1 167 ? 10.755 15.825 -11.894 1.00 96.50 167 LYS A CA 1
ATOM 1362 C C . LYS A 1 167 ? 9.766 14.696 -12.170 1.00 96.50 167 LYS A C 1
ATOM 1364 O O . LYS A 1 167 ? 8.746 14.603 -11.486 1.00 96.50 167 LYS A O 1
ATOM 1369 N N . ILE A 1 168 ? 10.040 13.862 -13.171 1.00 96.94 168 ILE A N 1
ATOM 1370 C CA . ILE A 1 168 ? 9.183 12.721 -13.509 1.00 96.94 168 ILE A CA 1
ATOM 1371 C C . ILE A 1 168 ? 9.221 11.685 -12.385 1.00 96.94 168 ILE A C 1
ATOM 1373 O O . ILE A 1 168 ? 8.167 11.174 -12.004 1.00 96.94 168 ILE A O 1
ATOM 1377 N N . LEU A 1 169 ? 10.398 11.414 -11.811 1.00 97.56 169 LEU A N 1
ATOM 1378 C CA . LEU A 1 169 ? 10.529 10.533 -10.652 1.00 97.56 169 LEU A CA 1
ATOM 1379 C C . LEU A 1 169 ? 9.735 11.078 -9.467 1.00 97.56 169 LEU A C 1
ATOM 1381 O O . LEU A 1 169 ? 8.888 10.354 -8.957 1.00 97.56 169 LEU A O 1
ATOM 1385 N N . TYR A 1 170 ? 9.912 12.353 -9.103 1.00 97.12 170 TYR A N 1
ATOM 1386 C CA . TYR A 1 170 ? 9.125 13.021 -8.061 1.00 97.12 170 TYR A CA 1
ATOM 1387 C C . TYR A 1 170 ? 7.615 12.857 -8.270 1.00 97.12 170 TYR A C 1
ATOM 1389 O O . TYR A 1 170 ? 6.892 12.422 -7.378 1.00 97.12 170 TYR A O 1
ATOM 1397 N N . LYS A 1 171 ? 7.117 13.159 -9.471 1.00 96.88 171 LYS A N 1
ATOM 1398 C CA . LYS A 1 171 ? 5.684 13.035 -9.772 1.00 96.88 171 LYS A CA 1
ATOM 1399 C C . LYS A 1 171 ? 5.216 11.585 -9.716 1.00 96.88 171 LYS A C 1
ATOM 1401 O O . LYS A 1 171 ? 4.148 11.314 -9.183 1.00 96.88 171 LYS A O 1
ATOM 1406 N N . SER A 1 172 ? 6.037 10.645 -10.173 1.00 97.62 172 SER A N 1
ATOM 1407 C CA . SER A 1 172 ? 5.747 9.215 -10.054 1.00 97.62 172 SER A CA 1
ATOM 1408 C C . SER A 1 172 ? 5.713 8.762 -8.587 1.00 97.62 172 SER A C 1
ATOM 1410 O O . SER A 1 172 ? 4.892 7.922 -8.227 1.00 97.62 172 SER A O 1
ATOM 1412 N N . THR A 1 173 ? 6.551 9.332 -7.708 1.00 96.75 173 THR A N 1
ATOM 1413 C CA . THR A 1 173 ? 6.506 9.019 -6.270 1.00 96.75 173 THR A CA 1
ATOM 1414 C C . THR A 1 173 ? 5.252 9.573 -5.598 1.00 96.75 173 THR A C 1
ATOM 1416 O O . THR A 1 173 ? 4.744 8.935 -4.673 1.00 96.75 173 THR A O 1
ATOM 1419 N N . LEU A 1 174 ? 4.719 10.716 -6.048 1.00 95.62 174 LEU A N 1
ATOM 1420 C CA . LEU A 1 174 ? 3.440 11.255 -5.566 1.00 95.62 174 LEU A CA 1
ATOM 1421 C C . LEU A 1 174 ? 2.270 10.324 -5.904 1.00 95.62 174 LEU A C 1
ATOM 1423 O O . LEU A 1 174 ? 1.434 10.074 -5.039 1.00 95.62 174 LEU A O 1
ATOM 1427 N N . GLN A 1 175 ? 2.285 9.765 -7.115 1.00 96.31 175 GLN A N 1
ATOM 1428 C CA . GLN A 1 175 ? 1.259 8.858 -7.632 1.00 96.31 175 GLN A CA 1
ATOM 1429 C C . GLN A 1 175 ? 1.251 7.481 -6.936 1.00 96.31 175 GLN A C 1
ATOM 1431 O O . GLN A 1 175 ? 0.229 6.796 -6.902 1.00 96.31 175 GLN A O 1
ATOM 1436 N N . LEU A 1 176 ? 2.378 7.073 -6.345 1.00 97.69 176 LEU A N 1
ATOM 1437 C CA . LEU A 1 176 ? 2.515 5.810 -5.620 1.00 97.69 176 LEU A CA 1
ATOM 1438 C C . LEU A 1 176 ? 1.861 5.881 -4.227 1.00 97.69 176 LEU A C 1
ATOM 1440 O O . LEU A 1 176 ? 2.178 6.770 -3.430 1.00 97.69 176 LEU A O 1
ATOM 1444 N N . LYS A 1 177 ? 1.008 4.912 -3.880 1.00 97.44 177 LYS A N 1
ATOM 1445 C CA . LYS A 1 177 ? 0.436 4.786 -2.527 1.00 97.44 177 LYS A CA 1
ATOM 1446 C C . LYS A 1 177 ? 1.520 4.568 -1.463 1.00 97.44 177 LYS A C 1
ATOM 1448 O O . LYS A 1 177 ? 2.637 4.132 -1.741 1.00 97.44 177 LYS A O 1
ATOM 1453 N N . GLN A 1 178 ? 1.179 4.848 -0.207 1.00 96.38 178 GLN A N 1
ATOM 1454 C CA . GLN A 1 178 ? 2.027 4.466 0.922 1.00 96.38 178 GLN A CA 1
ATOM 1455 C C . GLN A 1 178 ? 2.093 2.934 1.048 1.00 96.38 178 GLN A C 1
ATOM 1457 O O . GLN A 1 178 ? 1.149 2.238 0.689 1.00 96.38 178 GLN A O 1
ATOM 1462 N N . ASN A 1 179 ? 3.198 2.417 1.585 1.00 97.19 179 ASN A N 1
ATOM 1463 C CA . ASN A 1 179 ? 3.465 0.984 1.747 1.00 97.19 179 ASN A CA 1
ATOM 1464 C C . ASN A 1 179 ? 3.463 0.248 0.399 1.00 97.19 179 ASN A C 1
ATOM 1466 O O . ASN A 1 179 ? 2.821 -0.788 0.241 1.00 97.19 179 ASN A O 1
ATOM 1470 N N . ARG A 1 180 ? 4.169 0.806 -0.589 1.00 98.25 180 ARG A N 1
ATOM 1471 C CA . ARG A 1 180 ? 4.311 0.243 -1.939 1.00 98.25 180 ARG A CA 1
ATOM 1472 C C . ARG A 1 180 ? 5.736 0.347 -2.452 1.00 98.25 180 ARG A C 1
ATOM 1474 O O . ARG A 1 180 ? 6.557 1.081 -1.898 1.00 98.25 180 ARG A O 1
ATOM 1481 N N . PHE A 1 181 ? 6.014 -0.394 -3.517 1.00 98.75 181 PHE A N 1
ATOM 1482 C CA . PHE A 1 181 ? 7.330 -0.452 -4.136 1.00 98.75 181 PHE A CA 1
ATOM 1483 C C . PHE A 1 181 ? 7.412 0.391 -5.413 1.00 98.75 181 PHE A C 1
ATOM 1485 O O . PHE A 1 181 ? 6.408 0.722 -6.041 1.00 98.75 181 PHE A O 1
ATOM 1492 N N . PHE A 1 182 ? 8.636 0.734 -5.796 1.00 98.75 182 PHE A N 1
ATOM 1493 C CA . PHE A 1 182 ? 8.966 1.436 -7.031 1.00 98.75 182 PHE A CA 1
ATOM 1494 C C . PHE A 1 182 ? 10.131 0.694 -7.688 1.00 98.75 182 PHE A C 1
ATOM 1496 O O . PHE A 1 182 ? 11.186 0.557 -7.074 1.00 98.75 182 PHE A O 1
ATOM 1503 N N . GLY A 1 183 ? 9.952 0.209 -8.914 1.00 98.56 183 GLY A N 1
ATOM 1504 C CA . GLY A 1 183 ? 10.969 -0.493 -9.691 1.00 98.56 183 GLY A CA 1
ATOM 1505 C C . GLY A 1 183 ? 11.465 0.310 -10.894 1.00 98.56 183 GLY A C 1
ATOM 1506 O O . GLY A 1 183 ? 10.671 0.776 -11.713 1.00 98.56 183 GLY A O 1
ATOM 1507 N N . ILE A 1 184 ? 12.786 0.434 -11.039 1.00 98.12 184 ILE A N 1
ATOM 1508 C CA . ILE A 1 184 ? 13.428 1.072 -12.199 1.00 98.12 184 ILE A CA 1
ATOM 1509 C C . ILE A 1 184 ? 14.484 0.144 -12.786 1.00 98.12 184 ILE A C 1
ATOM 1511 O O . ILE A 1 184 ? 15.421 -0.250 -12.094 1.00 98.12 184 ILE A O 1
ATOM 1515 N N . VAL A 1 185 ? 14.375 -0.152 -14.080 1.00 95.88 185 VAL A N 1
ATOM 1516 C CA . VAL A 1 185 ? 15.411 -0.864 -14.836 1.00 95.88 185 VAL A CA 1
ATOM 1517 C C . VAL A 1 185 ? 16.343 0.146 -15.497 1.00 95.88 185 VAL A C 1
ATOM 1519 O O . VAL A 1 185 ? 15.925 0.925 -16.349 1.00 95.88 185 VAL A O 1
ATOM 1522 N N . VAL A 1 186 ? 17.621 0.152 -15.116 1.00 93.06 186 VAL A N 1
ATOM 1523 C CA . VAL A 1 186 ? 18.595 1.144 -15.583 1.00 93.06 186 VAL A CA 1
ATOM 1524 C C . VAL A 1 186 ? 20.022 0.590 -15.687 1.00 93.06 186 VAL A C 1
ATOM 1526 O O . VAL A 1 186 ? 20.443 -0.266 -14.911 1.00 93.06 186 VAL A O 1
ATOM 1529 N N . SER A 1 187 ? 20.806 1.098 -16.639 1.00 89.50 187 SER A N 1
ATOM 1530 C CA . SER A 1 187 ? 22.218 0.747 -16.833 1.00 89.50 187 SER A CA 1
ATOM 1531 C C . SER A 1 187 ? 23.112 1.976 -16.808 1.00 89.50 187 SER A C 1
ATOM 1533 O O . SER A 1 187 ? 22.686 3.096 -17.078 1.00 89.50 187 SER A O 1
ATOM 1535 N N . GLU A 1 188 ? 24.392 1.750 -16.524 1.00 89.81 188 GLU A N 1
ATOM 1536 C CA . GLU A 1 188 ? 25.393 2.801 -16.630 1.00 89.81 188 GLU A CA 1
ATOM 1537 C C . GLU A 1 188 ? 25.669 3.208 -18.080 1.00 89.81 188 GLU A C 1
ATOM 1539 O O . GLU A 1 188 ? 25.825 2.371 -18.972 1.00 89.81 188 GLU A O 1
ATOM 1544 N N . VAL A 1 189 ? 25.827 4.516 -18.284 1.00 85.69 189 VAL A N 1
ATOM 1545 C CA . VAL A 1 189 ? 26.173 5.122 -19.575 1.00 85.69 189 VAL A CA 1
ATOM 1546 C C . VAL A 1 189 ? 27.562 5.731 -19.474 1.00 85.69 189 VAL A C 1
ATOM 1548 O O . VAL A 1 189 ? 27.889 6.382 -18.484 1.00 85.69 189 VAL A O 1
ATOM 1551 N N . ARG A 1 190 ? 28.413 5.535 -20.484 1.00 85.06 190 ARG A N 1
ATOM 1552 C CA . ARG A 1 190 ? 29.743 6.166 -20.538 1.00 85.06 190 ARG A CA 1
ATOM 1553 C C . ARG A 1 190 ? 29.706 7.437 -21.365 1.00 85.06 190 ARG A C 1
ATOM 1555 O O . ARG A 1 190 ? 29.015 7.494 -22.375 1.00 85.06 190 ARG A O 1
ATOM 1562 N N . ASN A 1 191 ? 30.535 8.404 -20.987 1.00 83.06 191 ASN A N 1
ATOM 1563 C CA . ASN A 1 191 ? 30.846 9.518 -21.873 1.00 83.06 191 ASN A CA 1
ATOM 1564 C C . ASN A 1 191 ? 31.463 8.984 -23.180 1.00 83.06 191 ASN A C 1
ATOM 1566 O O . ASN A 1 191 ? 32.364 8.131 -23.115 1.00 83.06 191 ASN A O 1
ATOM 1570 N N . PRO A 1 192 ? 31.012 9.452 -24.358 1.00 76.06 192 PRO A N 1
ATOM 1571 C CA . PRO A 1 192 ? 31.594 9.038 -25.624 1.00 76.06 192 PRO A CA 1
ATOM 1572 C C . PRO A 1 192 ? 33.064 9.460 -25.668 1.00 76.06 192 PRO A C 1
ATOM 1574 O O . PRO A 1 192 ? 33.412 10.604 -25.383 1.00 76.06 192 PRO A O 1
ATOM 1577 N N . SER A 1 193 ? 33.951 8.523 -26.001 1.00 71.69 193 SER A N 1
ATOM 1578 C CA . SER A 1 193 ? 35.358 8.867 -26.216 1.00 71.69 193 SER A CA 1
ATOM 1579 C C . SER A 1 193 ? 35.505 9.559 -27.564 1.00 71.69 193 SER A C 1
ATOM 1581 O O . SER A 1 193 ? 35.080 9.013 -28.580 1.00 71.69 193 SER A O 1
ATOM 1583 N N . THR A 1 194 ? 36.150 10.720 -27.577 1.00 74.06 194 THR A N 1
ATOM 1584 C CA . THR A 1 194 ? 36.441 11.481 -28.793 1.00 74.06 194 THR A CA 1
ATOM 1585 C C . THR A 1 194 ? 37.924 11.383 -29.138 1.00 74.06 194 THR A C 1
ATOM 1587 O O . THR A 1 194 ? 38.796 11.365 -28.264 1.00 74.06 194 THR A O 1
ATOM 1590 N N . THR A 1 195 ? 38.233 11.279 -30.431 1.00 73.00 195 THR A N 1
ATOM 1591 C CA . THR A 1 195 ? 39.621 11.256 -30.911 1.00 73.00 195 THR A CA 1
ATOM 1592 C C . THR A 1 195 ? 40.320 12.553 -30.508 1.00 73.00 195 THR A C 1
ATOM 1594 O O . THR A 1 195 ? 39.789 13.637 -30.729 1.00 73.00 195 THR A O 1
ATOM 1597 N N . GLY A 1 196 ? 41.502 12.444 -29.898 1.00 73.38 196 GLY A N 1
ATOM 1598 C CA . GLY A 1 196 ? 42.247 13.596 -29.377 1.00 73.38 196 GLY A CA 1
ATOM 1599 C C . GLY A 1 196 ? 41.929 13.965 -27.924 1.00 73.38 196 GLY A C 1
ATOM 1600 O O . GLY A 1 196 ? 42.670 14.751 -27.344 1.00 73.38 196 GLY A O 1
ATOM 1601 N N . ASN A 1 197 ? 40.910 13.360 -27.299 1.00 72.94 197 ASN A N 1
ATOM 1602 C CA . ASN A 1 197 ? 40.634 13.526 -25.872 1.00 72.94 197 ASN A CA 1
ATOM 1603 C C . ASN A 1 197 ? 40.504 12.170 -25.155 1.00 72.94 197 ASN A C 1
ATOM 1605 O O . ASN A 1 197 ? 39.418 11.654 -24.885 1.00 72.94 197 ASN A O 1
ATOM 1609 N N . TYR A 1 198 ? 41.660 11.577 -24.853 1.00 70.00 198 TYR A N 1
ATOM 1610 C CA . TYR A 1 198 ? 41.773 10.228 -24.293 1.00 70.00 198 TYR A CA 1
ATOM 1611 C C . TYR A 1 198 ? 41.483 10.134 -22.785 1.00 70.00 198 TYR A C 1
ATOM 1613 O O . TYR A 1 198 ? 41.456 9.025 -22.253 1.00 70.00 198 TYR A O 1
ATOM 1621 N N . SER A 1 199 ? 41.247 11.258 -22.095 1.00 75.56 199 SER A N 1
ATOM 1622 C CA . SER A 1 199 ? 40.843 11.275 -20.680 1.00 75.56 199 SER A CA 1
ATOM 1623 C C . SER A 1 199 ? 39.325 11.143 -20.481 1.00 75.56 199 SER A C 1
ATOM 1625 O O . SER A 1 199 ? 38.878 10.931 -19.354 1.00 75.56 199 SER A O 1
ATOM 1627 N N . ILE A 1 200 ? 38.525 11.203 -21.557 1.00 75.88 200 ILE A N 1
ATOM 1628 C CA . ILE A 1 200 ? 37.066 11.016 -21.524 1.00 75.88 200 ILE A CA 1
ATOM 1629 C C . ILE A 1 200 ? 36.695 9.531 -21.695 1.00 75.88 200 ILE A C 1
ATOM 1631 O O . ILE A 1 200 ? 37.271 8.791 -22.500 1.00 75.88 200 ILE A O 1
ATOM 1635 N N . GLY A 1 201 ? 35.667 9.081 -20.971 1.00 77.94 201 GLY A N 1
ATOM 1636 C CA . GLY A 1 201 ? 35.136 7.714 -21.081 1.00 77.94 201 GLY A CA 1
ATOM 1637 C C . GLY A 1 201 ? 34.672 7.092 -19.764 1.00 77.94 201 GLY A C 1
ATOM 1638 O O . GLY A 1 201 ? 34.360 5.894 -19.723 1.00 77.94 201 GLY A O 1
ATOM 1639 N N . ASN A 1 202 ? 34.663 7.882 -18.691 1.00 86.88 202 ASN A N 1
ATOM 1640 C CA . ASN A 1 202 ? 34.079 7.534 -17.403 1.00 86.88 202 ASN A CA 1
ATOM 1641 C C . ASN A 1 202 ? 32.556 7.354 -17.507 1.00 86.88 202 ASN A C 1
ATOM 1643 O O . ASN A 1 202 ? 31.925 7.801 -18.468 1.00 86.88 202 ASN A O 1
ATOM 1647 N N . TYR A 1 203 ? 31.976 6.692 -16.509 1.00 89.81 203 TYR A N 1
ATOM 1648 C CA . TYR A 1 203 ? 30.526 6.611 -16.374 1.00 89.81 203 TYR A CA 1
ATOM 1649 C C . TYR A 1 203 ? 29.925 7.981 -16.044 1.00 89.81 203 TYR A C 1
ATOM 1651 O O . TYR A 1 203 ? 30.517 8.763 -15.294 1.00 89.81 203 TYR A O 1
ATOM 1659 N N . ARG A 1 204 ? 28.743 8.229 -16.607 1.00 90.00 204 ARG A N 1
ATOM 1660 C CA . ARG A 1 204 ? 27.856 9.371 -16.348 1.00 90.00 204 ARG A CA 1
ATOM 1661 C C . ARG A 1 204 ? 27.046 9.188 -15.063 1.00 90.00 204 ARG A C 1
ATOM 1663 O O . ARG A 1 204 ? 26.363 10.117 -14.646 1.00 90.00 204 ARG A O 1
ATOM 1670 N N . LYS A 1 205 ? 27.179 8.019 -14.418 1.00 93.12 205 LYS A N 1
ATOM 1671 C CA . LYS A 1 205 ? 26.620 7.685 -13.104 1.00 93.12 205 LYS A CA 1
ATOM 1672 C C . LYS A 1 205 ? 25.094 7.679 -13.089 1.00 93.12 205 LYS A C 1
ATOM 1674 O O . LYS A 1 205 ? 24.483 8.127 -12.126 1.00 93.12 205 LYS A O 1
ATOM 1679 N N . LEU A 1 206 ? 24.469 7.218 -14.173 1.00 92.94 206 LEU A N 1
ATOM 1680 C CA . LEU A 1 206 ? 23.007 7.243 -14.282 1.00 92.94 206 LEU A CA 1
ATOM 1681 C C . LEU A 1 206 ? 22.355 6.419 -13.165 1.00 92.94 206 LEU A C 1
ATOM 1683 O O . LEU A 1 206 ? 21.342 6.839 -12.616 1.00 92.94 206 LEU A O 1
ATOM 1687 N N . VAL A 1 207 ? 22.961 5.289 -12.786 1.00 95.31 207 VAL A N 1
ATOM 1688 C CA . VAL A 1 207 ? 22.434 4.427 -11.722 1.00 95.31 207 VAL A CA 1
ATOM 1689 C C . VAL A 1 207 ? 22.488 5.154 -10.380 1.00 95.31 207 VAL A C 1
ATOM 1691 O O . VAL A 1 207 ? 21.465 5.245 -9.708 1.00 95.31 207 VAL A O 1
ATOM 1694 N N . SER A 1 208 ? 23.636 5.737 -10.010 1.00 97.00 208 SER A N 1
ATOM 1695 C CA . SER A 1 208 ? 23.748 6.443 -8.723 1.00 97.00 208 SER A CA 1
ATOM 1696 C C . SER A 1 208 ? 22.872 7.695 -8.673 1.00 97.00 208 SER A C 1
ATOM 1698 O O . SER A 1 208 ? 22.189 7.897 -7.678 1.00 97.00 208 SER A O 1
ATOM 1700 N N . LYS A 1 209 ? 22.808 8.481 -9.759 1.00 97.00 209 LYS A N 1
ATOM 1701 C CA . LYS A 1 209 ? 21.901 9.636 -9.859 1.00 97.00 209 LYS A CA 1
ATOM 1702 C C . LYS A 1 209 ? 20.438 9.214 -9.687 1.00 97.00 209 LYS A C 1
ATOM 1704 O O . LYS A 1 209 ? 19.706 9.877 -8.971 1.00 97.00 209 LYS A O 1
ATOM 1709 N N . THR A 1 210 ? 20.021 8.099 -10.295 1.00 97.44 210 THR A N 1
ATOM 1710 C CA . THR A 1 210 ? 18.647 7.578 -10.153 1.00 97.44 210 THR A CA 1
ATOM 1711 C C . THR A 1 210 ? 18.327 7.228 -8.699 1.00 97.44 210 THR A C 1
ATOM 1713 O O . THR A 1 210 ? 17.244 7.563 -8.220 1.00 97.44 210 THR A O 1
ATOM 1716 N N . ILE A 1 211 ? 19.265 6.583 -7.991 1.00 98.56 211 ILE A N 1
ATOM 1717 C CA . ILE A 1 211 ? 19.121 6.272 -6.560 1.00 98.56 211 ILE A CA 1
ATOM 1718 C C . ILE A 1 211 ? 18.988 7.568 -5.757 1.00 98.56 211 ILE A C 1
ATOM 1720 O O . ILE A 1 211 ? 18.005 7.730 -5.040 1.00 98.56 211 ILE A O 1
ATOM 1724 N N . GLU A 1 212 ? 19.919 8.510 -5.938 1.00 98.50 212 GLU A N 1
ATOM 1725 C CA . GLU A 1 212 ? 19.929 9.803 -5.241 1.00 98.50 212 GLU A CA 1
ATOM 1726 C C . GLU A 1 212 ? 18.625 10.590 -5.466 1.00 98.50 212 GLU A C 1
ATOM 1728 O O . GLU A 1 212 ? 18.042 11.104 -4.511 1.00 98.50 212 GLU A O 1
ATOM 1733 N N . MET A 1 213 ? 18.127 10.641 -6.707 1.00 98.38 213 MET A N 1
ATOM 1734 C CA . MET A 1 213 ? 16.859 11.291 -7.055 1.00 98.38 213 MET A CA 1
ATOM 1735 C C . MET A 1 213 ? 15.681 10.631 -6.329 1.00 98.38 213 MET A C 1
ATOM 1737 O O . MET A 1 213 ? 14.920 11.312 -5.646 1.00 98.38 213 MET A O 1
ATOM 1741 N N . CYS A 1 214 ? 15.548 9.302 -6.399 1.00 98.56 214 CYS A N 1
ATOM 1742 C CA . CYS A 1 214 ? 14.462 8.581 -5.725 1.00 98.56 214 CYS A CA 1
ATOM 1743 C C . CYS A 1 214 ? 14.492 8.772 -4.201 1.00 98.56 214 CYS A C 1
ATOM 1745 O O . CYS A 1 214 ? 13.445 9.004 -3.592 1.00 98.56 214 CYS A O 1
ATOM 1747 N N . GLU A 1 215 ? 15.677 8.716 -3.587 1.00 98.50 215 GLU A N 1
ATOM 1748 C CA . GLU A 1 215 ? 15.839 8.938 -2.146 1.00 98.50 215 GLU A CA 1
ATOM 1749 C C . GLU A 1 215 ? 15.513 10.377 -1.736 1.00 98.50 215 GLU A C 1
ATOM 1751 O O . GLU A 1 215 ? 14.875 10.598 -0.703 1.00 98.50 215 GLU A O 1
ATOM 1756 N N . SER A 1 216 ? 15.854 11.359 -2.578 1.00 98.44 216 SER A N 1
ATOM 1757 C CA . SER A 1 216 ? 15.485 12.761 -2.350 1.00 98.44 216 SER A CA 1
ATOM 1758 C C . SER A 1 216 ? 13.966 12.993 -2.349 1.00 98.44 216 SER A C 1
ATOM 1760 O O . SER A 1 216 ? 13.486 13.905 -1.676 1.00 98.44 216 SER A O 1
ATOM 1762 N N . HIS A 1 217 ? 13.203 12.109 -3.007 1.00 97.94 217 HIS A N 1
ATOM 1763 C CA . HIS A 1 217 ? 11.734 12.129 -3.064 1.00 97.94 217 HIS A CA 1
ATOM 1764 C C . HIS A 1 217 ? 11.060 11.212 -2.033 1.00 97.94 217 HIS A C 1
ATOM 1766 O O . HIS A 1 217 ? 9.884 10.868 -2.176 1.00 97.94 217 HIS A O 1
ATOM 1772 N N . GLY A 1 218 ? 11.783 10.818 -0.980 1.00 97.38 218 GLY A N 1
ATOM 1773 C CA . GLY A 1 218 ? 11.231 10.096 0.171 1.00 97.38 218 GLY A CA 1
ATOM 1774 C C . GLY A 1 218 ? 11.054 8.589 -0.028 1.00 97.38 218 GLY A C 1
ATOM 1775 O O . GLY A 1 218 ? 10.484 7.922 0.842 1.00 97.38 218 GLY A O 1
ATOM 1776 N N . LEU A 1 219 ? 11.543 8.037 -1.140 1.00 98.50 219 LEU A N 1
ATOM 1777 C CA . LEU A 1 219 ? 11.672 6.594 -1.301 1.00 98.50 219 LEU A CA 1
ATOM 1778 C C . LEU A 1 219 ? 12.919 6.097 -0.564 1.00 98.50 219 LEU A C 1
ATOM 1780 O O . LEU A 1 219 ? 13.892 6.823 -0.400 1.00 98.50 219 LEU A O 1
ATOM 1784 N N . LYS A 1 220 ? 12.911 4.842 -0.123 1.00 98.56 220 LYS A N 1
ATOM 1785 C CA . LYS A 1 220 ? 14.098 4.193 0.448 1.00 98.56 220 LYS A CA 1
ATOM 1786 C C . LYS A 1 220 ? 14.613 3.166 -0.536 1.00 98.56 220 LYS A C 1
ATOM 1788 O O . LYS A 1 220 ? 13.836 2.297 -0.934 1.00 98.56 220 LYS A O 1
ATOM 1793 N N . PHE A 1 221 ? 15.887 3.241 -0.910 1.00 98.62 221 PHE A N 1
ATOM 1794 C CA . PHE A 1 221 ? 16.505 2.195 -1.716 1.00 98.62 221 PHE A CA 1
ATOM 1795 C C . PHE A 1 221 ? 16.494 0.881 -0.928 1.00 98.62 221 PHE A C 1
ATOM 1797 O O . PHE A 1 221 ? 17.019 0.811 0.183 1.00 98.62 221 PHE A O 1
ATOM 1804 N N . TYR A 1 222 ? 15.789 -0.121 -1.452 1.00 98.06 222 TYR A N 1
ATOM 1805 C CA . TYR A 1 222 ? 15.396 -1.303 -0.687 1.00 98.06 222 TYR A CA 1
ATOM 1806 C C . TYR A 1 222 ? 16.118 -2.559 -1.159 1.00 98.06 222 TYR A C 1
ATOM 1808 O O . TYR A 1 222 ? 16.714 -3.247 -0.338 1.00 98.06 222 TYR A O 1
ATOM 1816 N N . ASN A 1 223 ? 16.102 -2.830 -2.467 1.00 97.06 223 ASN A N 1
ATOM 1817 C CA . ASN A 1 223 ? 16.822 -3.950 -3.070 1.00 97.06 223 ASN A CA 1
ATOM 1818 C C . ASN A 1 223 ? 17.432 -3.545 -4.413 1.00 97.06 223 ASN A C 1
ATOM 1820 O O . ASN A 1 223 ? 16.897 -2.692 -5.124 1.00 97.06 223 ASN A O 1
ATOM 1824 N N . ASP A 1 224 ? 18.484 -4.251 -4.808 1.00 96.88 224 ASP A N 1
ATOM 1825 C CA . ASP A 1 224 ? 19.012 -4.256 -6.163 1.00 96.88 224 ASP A CA 1
ATOM 1826 C C . ASP A 1 224 ? 19.045 -5.674 -6.739 1.00 96.88 224 ASP A C 1
ATOM 1828 O O . ASP A 1 224 ? 19.249 -6.669 -6.040 1.00 96.88 224 ASP A O 1
ATOM 1832 N N . MET A 1 225 ? 18.812 -5.770 -8.044 1.00 97.62 225 MET A N 1
ATOM 1833 C CA . MET A 1 225 ? 18.988 -7.004 -8.799 1.00 97.62 225 MET A CA 1
ATOM 1834 C C . MET A 1 225 ? 19.734 -6.722 -10.098 1.00 97.62 225 MET A C 1
ATOM 1836 O O . MET A 1 225 ? 19.617 -5.657 -10.701 1.00 97.62 225 MET A O 1
ATOM 1840 N N . VAL A 1 226 ? 20.469 -7.720 -10.565 1.00 95.75 226 VAL A N 1
ATOM 1841 C CA . VAL A 1 226 ? 21.198 -7.707 -11.827 1.00 95.75 226 VAL A CA 1
ATOM 1842 C C . VAL A 1 226 ? 20.429 -8.558 -12.827 1.00 95.75 226 VAL A C 1
ATOM 1844 O O . VAL A 1 226 ? 20.337 -9.776 -12.671 1.00 95.75 226 VAL A O 1
ATOM 1847 N N . LEU A 1 227 ? 19.906 -7.929 -13.880 1.00 93.88 227 LEU A N 1
ATOM 1848 C CA . LEU A 1 227 ? 19.358 -8.636 -15.032 1.00 93.88 227 LEU A CA 1
ATOM 1849 C C . LEU A 1 227 ? 20.508 -9.017 -15.960 1.00 93.88 227 LEU A C 1
ATOM 1851 O O . LEU A 1 227 ? 21.080 -8.168 -16.654 1.00 93.88 227 LEU A O 1
ATOM 1855 N N . PHE A 1 228 ? 20.877 -10.293 -15.942 1.00 90.38 228 PHE A N 1
ATOM 1856 C CA . PHE A 1 228 ? 21.991 -10.794 -16.723 1.00 90.38 228 PHE A CA 1
ATOM 1857 C C . PHE A 1 228 ? 21.526 -11.240 -18.105 1.00 90.38 228 PHE A C 1
ATOM 1859 O O . PHE A 1 228 ? 20.851 -12.261 -18.268 1.00 90.38 228 PHE A O 1
ATOM 1866 N N . ASN A 1 229 ? 21.918 -10.458 -19.105 1.00 82.19 229 ASN A N 1
ATOM 1867 C CA . ASN A 1 229 ? 21.542 -10.657 -20.494 1.00 82.19 229 ASN A CA 1
ATOM 1868 C C . ASN A 1 229 ? 22.612 -11.459 -21.256 1.00 82.19 229 ASN A C 1
ATOM 1870 O O . ASN A 1 229 ? 23.678 -11.816 -20.742 1.00 82.19 229 ASN A O 1
ATOM 1874 N N . SER A 1 230 ? 22.318 -11.767 -22.517 1.00 71.75 230 SER A N 1
ATOM 1875 C CA . SER A 1 230 ? 23.253 -12.423 -23.432 1.00 71.75 230 SER A CA 1
ATOM 1876 C C . SER A 1 230 ? 24.558 -11.629 -23.614 1.00 71.75 230 SER A C 1
ATOM 1878 O O . SER A 1 230 ? 24.561 -10.405 -23.710 1.00 71.75 230 SER A O 1
ATOM 1880 N N . GLN A 1 231 ? 25.691 -12.338 -23.685 1.00 68.44 231 GLN A N 1
ATOM 1881 C CA . GLN A 1 231 ? 27.037 -11.747 -23.774 1.00 68.44 231 GLN A CA 1
ATOM 1882 C C . GLN A 1 231 ? 27.576 -11.664 -25.210 1.00 68.44 231 GLN A C 1
ATOM 1884 O O . GLN A 1 231 ? 28.701 -11.199 -25.420 1.00 68.44 231 GLN A O 1
ATOM 1889 N N . HIS A 1 232 ? 26.829 -12.158 -26.202 1.00 61.53 232 HIS A N 1
ATOM 1890 C CA . HIS A 1 232 ? 27.363 -12.436 -27.536 1.00 61.53 232 HIS A CA 1
ATOM 1891 C C . HIS A 1 232 ? 27.996 -11.204 -28.204 1.00 61.53 232 HIS A C 1
ATOM 1893 O O . HIS A 1 232 ? 29.113 -11.312 -28.708 1.00 61.53 232 HIS A O 1
ATOM 1899 N N . GLN A 1 233 ? 27.384 -10.018 -28.124 1.00 61.69 233 GLN A N 1
ATOM 1900 C CA . GLN A 1 233 ? 27.969 -8.792 -28.694 1.00 61.69 233 GLN A CA 1
ATOM 1901 C C . GLN A 1 233 ? 29.145 -8.248 -27.871 1.00 61.69 233 GLN A C 1
ATOM 1903 O O . GLN A 1 233 ? 30.202 -7.936 -28.422 1.00 61.69 233 GLN A O 1
ATOM 1908 N N . ALA A 1 234 ? 29.017 -8.206 -26.543 1.00 64.50 234 ALA A N 1
ATOM 1909 C CA . ALA A 1 234 ? 30.081 -7.743 -25.652 1.00 64.50 234 ALA A CA 1
ATOM 1910 C C . ALA A 1 234 ? 31.363 -8.588 -25.777 1.00 64.50 234 ALA A C 1
ATOM 1912 O O . ALA A 1 234 ? 32.468 -8.045 -25.737 1.00 64.50 234 ALA A O 1
ATOM 1913 N N . SER A 1 235 ? 31.229 -9.900 -26.003 1.00 67.81 235 SER A N 1
ATOM 1914 C CA . SER A 1 235 ? 32.364 -10.813 -26.190 1.00 67.81 235 SER A CA 1
ATOM 1915 C C . SER A 1 235 ? 33.198 -10.513 -27.446 1.00 67.81 235 SER A C 1
ATOM 1917 O O . SER A 1 235 ? 34.413 -10.708 -27.430 1.00 67.81 235 SER A O 1
ATOM 1919 N N . ARG A 1 236 ? 32.580 -9.969 -28.508 1.00 68.62 236 ARG A N 1
ATOM 1920 C CA . ARG A 1 236 ? 33.248 -9.657 -29.788 1.00 68.62 236 ARG A CA 1
ATOM 1921 C C . ARG A 1 236 ? 34.198 -8.468 -29.689 1.00 68.62 236 ARG A C 1
ATOM 1923 O O . ARG A 1 236 ? 35.209 -8.425 -30.382 1.00 68.62 236 ARG A O 1
ATOM 1930 N N . VAL A 1 237 ? 33.876 -7.505 -28.829 1.00 71.44 237 VAL A N 1
ATOM 1931 C CA . VAL A 1 237 ? 34.604 -6.229 -28.719 1.00 71.44 237 VAL A CA 1
ATOM 1932 C C . VAL A 1 237 ? 35.317 -6.050 -27.377 1.00 71.44 237 VAL A C 1
ATOM 1934 O O . VAL A 1 237 ? 36.179 -5.180 -27.247 1.00 71.44 237 VAL A O 1
ATOM 1937 N N . GLY A 1 238 ? 35.001 -6.888 -26.384 1.00 78.69 238 GLY A N 1
ATOM 1938 C CA . GLY A 1 238 ? 35.505 -6.779 -25.016 1.00 78.69 238 GLY A CA 1
ATOM 1939 C C . GLY A 1 238 ? 37.027 -6.810 -24.923 1.00 78.69 238 GLY A C 1
ATOM 1940 O O . GLY A 1 238 ? 37.607 -5.913 -24.316 1.00 78.69 238 GLY A O 1
ATOM 1941 N N . LYS A 1 239 ? 37.688 -7.776 -25.581 1.00 83.75 239 LYS A N 1
ATOM 1942 C CA . LYS A 1 239 ? 39.159 -7.872 -25.584 1.00 83.75 239 LYS A CA 1
ATOM 1943 C C . LYS A 1 239 ? 39.806 -6.633 -26.205 1.00 83.75 239 LYS A C 1
ATOM 1945 O O . LYS A 1 239 ? 40.705 -6.052 -25.609 1.00 83.75 239 LYS A O 1
ATOM 1950 N N . THR A 1 240 ? 39.295 -6.175 -27.347 1.00 83.00 240 THR A N 1
ATOM 1951 C CA . THR A 1 240 ? 39.806 -4.989 -28.050 1.00 83.00 240 THR A CA 1
ATOM 1952 C C . THR A 1 240 ? 39.745 -3.737 -27.178 1.00 83.00 240 THR A C 1
ATOM 1954 O O . THR A 1 240 ? 40.725 -3.000 -27.078 1.00 83.00 240 THR A O 1
ATOM 1957 N N . TYR A 1 241 ? 38.613 -3.483 -26.518 1.00 82.00 241 TYR A N 1
ATOM 1958 C CA . TYR A 1 241 ? 38.491 -2.339 -25.614 1.00 82.00 241 TYR A CA 1
ATOM 1959 C C . TYR A 1 241 ? 39.351 -2.504 -24.356 1.00 82.00 241 TYR A C 1
ATOM 1961 O O . TYR A 1 241 ? 40.021 -1.552 -23.948 1.00 82.00 241 TYR A O 1
ATOM 1969 N N . PHE A 1 242 ? 39.397 -3.702 -23.775 1.00 87.25 242 PHE A N 1
ATOM 1970 C CA . PHE A 1 242 ? 40.192 -3.970 -22.581 1.00 87.25 242 PHE A CA 1
ATOM 1971 C C . PHE A 1 242 ? 41.697 -3.809 -22.828 1.00 87.25 242 PHE A C 1
ATOM 1973 O O . PHE A 1 242 ? 42.391 -3.192 -22.019 1.00 87.25 242 PHE A O 1
ATOM 1980 N N . ASP A 1 243 ? 42.207 -4.303 -23.952 1.00 88.81 243 ASP A N 1
ATOM 1981 C CA . ASP A 1 243 ? 43.620 -4.172 -24.312 1.00 88.81 243 ASP A CA 1
ATOM 1982 C C . ASP A 1 243 ? 43.978 -2.724 -24.672 1.00 88.81 243 ASP A C 1
ATOM 1984 O O . ASP A 1 243 ? 45.065 -2.259 -24.338 1.00 88.81 243 ASP A O 1
ATOM 1988 N N . ARG A 1 244 ? 43.044 -1.974 -25.275 1.00 84.00 244 ARG A N 1
ATOM 1989 C CA . ARG A 1 244 ? 43.261 -0.571 -25.657 1.00 84.00 244 ARG A CA 1
ATOM 1990 C C . ARG A 1 244 ? 43.255 0.394 -24.475 1.00 84.00 244 ARG A C 1
ATOM 1992 O O . ARG A 1 244 ? 44.059 1.317 -24.436 1.00 84.00 244 ARG A O 1
ATOM 1999 N N . ASN A 1 245 ? 42.280 0.275 -23.576 1.00 84.81 245 ASN A N 1
ATOM 2000 C CA . ASN A 1 245 ? 42.055 1.271 -22.522 1.00 84.81 245 ASN A CA 1
ATOM 2001 C C . ASN A 1 245 ? 41.408 0.698 -21.256 1.00 84.81 245 ASN A C 1
ATOM 2003 O O . ASN A 1 245 ? 40.818 1.448 -20.479 1.00 84.81 245 ASN A O 1
ATOM 2007 N N . ARG A 1 246 ? 41.500 -0.624 -21.052 1.00 87.19 246 ARG A N 1
ATOM 2008 C CA . ARG A 1 246 ? 40.966 -1.335 -19.878 1.00 87.19 246 ARG A CA 1
ATOM 2009 C C . ARG A 1 246 ? 39.460 -1.144 -19.664 1.00 87.19 246 ARG A C 1
ATOM 2011 O O . ARG A 1 246 ? 38.957 -1.394 -18.572 1.00 87.19 246 ARG A O 1
ATOM 2018 N N . LYS A 1 247 ? 38.711 -0.738 -20.698 1.00 86.19 247 LYS A N 1
ATOM 2019 C CA . LYS A 1 247 ? 37.248 -0.664 -20.622 1.00 86.19 247 LYS A CA 1
ATOM 2020 C C . LYS A 1 247 ? 36.648 -2.064 -20.622 1.00 86.19 247 LYS A C 1
ATOM 2022 O O . LYS A 1 247 ? 36.995 -2.899 -21.452 1.00 86.19 247 LYS A O 1
ATOM 2027 N N . ILE A 1 248 ? 35.699 -2.267 -19.715 1.00 85.88 248 ILE A N 1
ATOM 2028 C CA . ILE A 1 248 ? 34.906 -3.489 -19.597 1.00 85.88 248 ILE A CA 1
ATOM 2029 C C . ILE A 1 248 ? 33.491 -3.171 -20.108 1.00 85.88 248 ILE A C 1
ATOM 2031 O O . ILE A 1 248 ? 32.892 -2.204 -19.620 1.00 85.88 248 ILE A O 1
ATOM 2035 N N . PRO A 1 249 ? 32.969 -3.910 -21.104 1.00 80.56 249 PRO A N 1
ATOM 2036 C CA . PRO A 1 249 ? 31.591 -3.746 -21.558 1.00 80.56 249 PRO A CA 1
ATOM 2037 C C . PRO A 1 249 ? 30.612 -4.237 -20.483 1.00 80.56 249 PRO A C 1
ATOM 2039 O O . PRO A 1 249 ? 30.837 -5.282 -19.873 1.00 80.56 249 PRO A O 1
ATOM 2042 N N . SER A 1 250 ? 29.524 -3.495 -20.256 1.00 81.06 250 SER A N 1
ATOM 2043 C CA . SER A 1 250 ? 28.443 -3.978 -19.391 1.00 81.06 250 SER A CA 1
ATOM 2044 C C . SER A 1 250 ? 27.634 -5.047 -20.122 1.00 81.06 250 SER A C 1
ATOM 2046 O O . SER A 1 250 ? 27.308 -4.883 -21.294 1.00 81.06 250 SER A O 1
ATOM 2048 N N . VAL A 1 251 ? 27.319 -6.130 -19.417 1.00 84.94 251 VAL A N 1
ATOM 2049 C CA . VAL A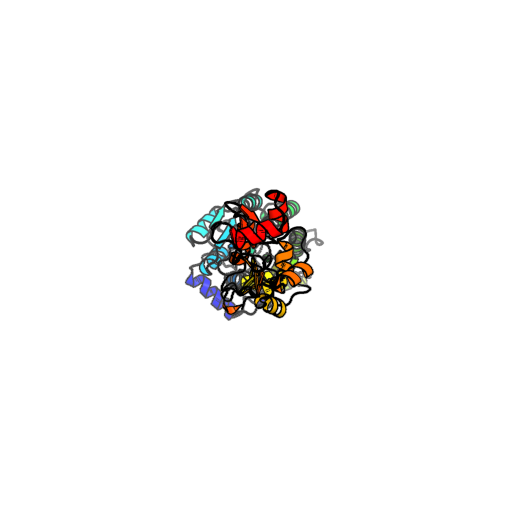 1 251 ? 26.510 -7.266 -19.899 1.00 84.94 251 VAL A CA 1
ATOM 2050 C C . VAL A 1 251 ? 25.258 -7.477 -19.046 1.00 84.94 251 VAL A C 1
ATOM 2052 O O . VAL A 1 251 ? 24.581 -8.495 -19.162 1.00 84.94 251 VAL A O 1
ATOM 2055 N N . HIS A 1 252 ? 24.946 -6.506 -18.187 1.00 88.12 252 HIS A N 1
ATOM 2056 C CA . HIS A 1 252 ? 23.750 -6.508 -17.363 1.00 88.12 252 HIS A CA 1
ATOM 2057 C C . HIS A 1 252 ? 23.059 -5.141 -17.318 1.00 88.12 252 HIS A C 1
ATOM 2059 O O . HIS A 1 252 ? 23.651 -4.097 -17.630 1.00 88.12 252 HIS A O 1
ATOM 2065 N N . GLN A 1 253 ? 21.807 -5.180 -16.872 1.00 90.75 253 GLN A N 1
ATOM 2066 C CA . GLN A 1 253 ? 21.042 -4.023 -16.418 1.00 90.75 253 GLN A CA 1
ATOM 2067 C C . GLN A 1 253 ? 20.802 -4.142 -14.913 1.00 90.75 253 GLN A C 1
ATOM 2069 O O . GLN A 1 253 ? 20.750 -5.252 -14.382 1.00 90.75 253 GLN A O 1
ATOM 2074 N N . ASN A 1 254 ? 20.678 -3.010 -14.228 1.00 95.00 254 ASN A N 1
ATOM 2075 C CA . ASN A 1 254 ? 20.312 -2.982 -12.817 1.00 95.00 254 ASN A CA 1
ATOM 2076 C C . ASN A 1 254 ? 18.806 -2.797 -12.702 1.00 95.00 254 ASN A C 1
ATOM 2078 O O . ASN A 1 254 ? 18.224 -1.974 -13.402 1.00 95.00 254 ASN A O 1
ATOM 2082 N N . ILE A 1 255 ? 18.189 -3.543 -11.803 1.00 97.75 255 ILE A N 1
ATOM 2083 C CA . ILE A 1 255 ? 16.811 -3.347 -11.385 1.00 97.75 255 ILE A CA 1
ATOM 2084 C C . ILE A 1 255 ? 16.889 -2.792 -9.971 1.00 97.75 255 ILE A C 1
ATOM 2086 O O . ILE A 1 255 ? 17.302 -3.485 -9.042 1.00 97.75 255 ILE A O 1
ATOM 2090 N N . LEU A 1 256 ? 16.544 -1.522 -9.831 1.00 98.56 256 LEU A N 1
ATOM 2091 C CA . LEU A 1 256 ? 16.534 -0.810 -8.565 1.00 98.56 256 LEU A CA 1
ATOM 2092 C C . LEU A 1 256 ? 15.123 -0.881 -7.991 1.00 98.56 256 LEU A C 1
ATOM 2094 O O . LEU A 1 256 ? 14.176 -0.465 -8.659 1.00 98.56 256 LEU A O 1
ATOM 2098 N N . ILE A 1 257 ? 14.985 -1.398 -6.773 1.00 98.69 257 ILE A N 1
ATOM 2099 C CA . ILE A 1 257 ? 13.718 -1.452 -6.049 1.00 98.69 257 ILE A CA 1
ATOM 2100 C C . ILE A 1 257 ? 13.791 -0.503 -4.865 1.00 98.69 257 ILE A C 1
ATOM 2102 O O . ILE A 1 257 ? 14.681 -0.597 -4.017 1.00 98.69 257 ILE A O 1
ATOM 2106 N N . PHE A 1 258 ? 12.804 0.374 -4.776 1.00 98.81 258 PHE A N 1
ATOM 2107 C CA . PHE A 1 258 ? 12.613 1.281 -3.661 1.00 98.81 258 PHE A CA 1
ATOM 2108 C C . PHE A 1 258 ? 11.292 0.993 -2.960 1.00 98.81 258 PHE A C 1
ATOM 2110 O O . PHE A 1 258 ? 10.381 0.413 -3.550 1.00 98.81 258 PHE A O 1
ATOM 2117 N N . VAL A 1 259 ? 11.170 1.437 -1.713 1.00 98.62 259 VAL A N 1
ATOM 2118 C CA . VAL A 1 259 ? 9.921 1.373 -0.948 1.00 98.62 259 VAL A CA 1
ATOM 2119 C C . VAL A 1 259 ? 9.482 2.766 -0.504 1.00 98.62 259 VAL A C 1
ATOM 2121 O O . VAL A 1 259 ? 10.275 3.543 0.033 1.00 98.62 259 VAL A O 1
ATOM 2124 N N . LYS A 1 260 ? 8.195 3.065 -0.699 1.00 98.19 260 LYS A N 1
ATOM 2125 C CA . LYS A 1 260 ? 7.494 4.191 -0.082 1.00 98.19 260 LYS A CA 1
ATOM 2126 C C . LYS A 1 260 ? 6.776 3.675 1.159 1.00 98.19 260 LYS A C 1
ATOM 2128 O O . LYS A 1 260 ? 5.861 2.867 1.052 1.00 98.19 260 LYS A O 1
ATOM 2133 N N . GLY A 1 261 ? 7.177 4.124 2.344 1.00 96.31 261 GLY A N 1
ATOM 2134 C CA . GLY A 1 261 ? 6.571 3.684 3.606 1.00 96.31 261 GLY A CA 1
ATOM 2135 C C . GLY A 1 261 ? 7.165 2.405 4.183 1.00 96.31 261 GLY A C 1
ATOM 2136 O O . GLY A 1 261 ? 8.387 2.284 4.283 1.00 96.31 261 GLY A O 1
ATOM 2137 N N . ASN A 1 262 ? 6.304 1.505 4.659 1.00 96.75 262 ASN A N 1
ATOM 2138 C CA . ASN A 1 262 ? 6.687 0.317 5.413 1.00 96.75 262 ASN A CA 1
ATOM 2139 C C . ASN A 1 262 ? 6.637 -0.953 4.532 1.00 96.75 262 ASN A C 1
ATOM 2141 O O . ASN A 1 262 ? 5.552 -1.333 4.084 1.00 96.75 262 ASN A O 1
ATOM 2145 N N . PRO A 1 263 ? 7.776 -1.639 4.306 1.00 97.25 263 PRO A N 1
ATOM 2146 C CA . PRO A 1 263 ? 7.834 -2.832 3.459 1.00 97.25 263 PRO A CA 1
ATOM 2147 C C . PRO A 1 263 ? 7.128 -4.055 4.060 1.00 97.25 263 PRO A C 1
ATOM 2149 O O . PRO A 1 263 ? 6.629 -4.893 3.309 1.00 97.25 263 PRO A O 1
ATOM 2152 N N . ASP A 1 264 ? 7.047 -4.180 5.389 1.00 96.31 264 ASP A N 1
ATOM 2153 C CA . ASP A 1 264 ? 6.327 -5.294 6.010 1.00 96.31 264 ASP A CA 1
ATOM 2154 C C . ASP A 1 264 ? 4.814 -5.160 5.796 1.00 96.31 264 ASP A C 1
ATOM 2156 O O . ASP A 1 264 ? 4.156 -6.147 5.472 1.00 96.31 264 ASP A O 1
ATOM 2160 N N . ILE A 1 265 ? 4.267 -3.944 5.929 1.00 97.12 265 ILE A N 1
ATOM 2161 C CA . ILE A 1 265 ? 2.850 -3.680 5.634 1.00 97.12 265 ILE A CA 1
ATOM 2162 C C . ILE A 1 265 ? 2.576 -3.934 4.148 1.00 97.12 265 ILE A C 1
ATOM 2164 O O . ILE A 1 265 ? 1.655 -4.679 3.820 1.00 97.12 265 ILE A O 1
ATOM 2168 N N . ALA A 1 266 ? 3.437 -3.414 3.262 1.00 97.25 266 ALA A N 1
ATOM 2169 C CA . ALA A 1 266 ? 3.354 -3.659 1.821 1.00 97.25 266 ALA A CA 1
ATOM 2170 C C . ALA A 1 266 ? 3.275 -5.161 1.506 1.00 97.25 266 ALA A C 1
ATOM 2172 O O . ALA A 1 266 ? 2.435 -5.601 0.729 1.00 97.25 266 ALA A O 1
ATOM 2173 N N . THR A 1 267 ? 4.116 -5.962 2.164 1.00 96.44 267 THR A N 1
ATOM 2174 C CA . THR A 1 267 ? 4.168 -7.416 1.979 1.00 96.44 267 THR A CA 1
ATOM 2175 C C . THR A 1 267 ? 2.887 -8.113 2.443 1.00 96.44 267 THR A C 1
ATOM 2177 O O . THR A 1 267 ? 2.423 -9.046 1.787 1.00 96.44 267 THR A O 1
ATOM 2180 N N . GLU A 1 268 ? 2.302 -7.695 3.569 1.00 96.56 268 GLU A N 1
ATOM 2181 C CA . GLU A 1 268 ? 1.024 -8.247 4.036 1.00 96.56 268 GLU A CA 1
ATOM 2182 C C . GLU A 1 268 ? -0.120 -7.907 3.071 1.00 96.56 268 GLU A C 1
ATOM 2184 O O . GLU A 1 268 ? -0.952 -8.768 2.789 1.00 96.56 268 GLU A O 1
ATOM 2189 N N . GLU A 1 269 ? -0.128 -6.697 2.511 1.00 95.69 269 GLU A N 1
ATOM 2190 C CA . GLU A 1 269 ? -1.104 -6.279 1.501 1.00 95.69 269 GLU A CA 1
ATOM 2191 C C . GLU A 1 269 ? -0.927 -7.002 0.158 1.00 95.69 269 GLU A C 1
ATOM 2193 O O . GLU A 1 269 ? -1.921 -7.413 -0.440 1.00 95.69 269 GLU A O 1
ATOM 2198 N N . ILE A 1 270 ? 0.314 -7.239 -0.285 1.00 96.56 270 ILE A N 1
ATOM 2199 C CA . ILE A 1 270 ? 0.613 -7.977 -1.525 1.00 96.56 270 ILE A CA 1
ATOM 2200 C C . ILE A 1 270 ? 0.120 -9.425 -1.450 1.00 96.56 270 ILE A C 1
ATOM 2202 O O . ILE A 1 270 ? -0.496 -9.918 -2.396 1.00 96.56 270 ILE A O 1
ATOM 2206 N N . LYS A 1 271 ? 0.326 -10.102 -0.309 1.00 94.88 271 LYS A N 1
ATOM 2207 C CA . LYS A 1 271 ? -0.224 -11.453 -0.082 1.00 94.88 271 LYS A CA 1
ATOM 2208 C C . LYS A 1 271 ? -1.749 -11.471 -0.232 1.00 94.88 271 LYS A C 1
ATOM 2210 O O . LYS A 1 271 ? -2.306 -12.456 -0.728 1.00 94.88 271 LYS A O 1
ATOM 2215 N N . GLY A 1 272 ? -2.402 -10.384 0.182 1.00 92.75 272 GLY A N 1
ATOM 2216 C CA . GLY A 1 272 ? -3.849 -10.226 0.167 1.00 92.75 272 GLY A CA 1
ATOM 2217 C C . GLY A 1 272 ? -4.564 -11.235 1.068 1.00 92.75 272 GLY A C 1
ATOM 2218 O O . GLY A 1 272 ? -3.971 -11.852 1.954 1.00 92.75 272 GLY A O 1
ATOM 2219 N N . GLY A 1 273 ? -5.863 -11.406 0.827 1.00 92.44 273 GLY A N 1
ATOM 2220 C CA . GLY A 1 273 ? -6.740 -12.285 1.600 1.00 92.44 273 GLY A CA 1
ATOM 2221 C C . GLY A 1 273 ? -7.941 -11.538 2.170 1.00 92.44 273 GLY A C 1
ATOM 2222 O O . GLY A 1 273 ? -8.174 -10.374 1.852 1.00 92.44 273 GLY A O 1
ATOM 2223 N N . GLU A 1 274 ? -8.714 -12.222 3.006 1.00 95.12 274 GLU A N 1
ATOM 2224 C CA . GLU A 1 274 ? -9.825 -11.609 3.731 1.00 95.12 274 GLU A CA 1
ATOM 2225 C C . GLU A 1 274 ? -9.318 -10.880 4.980 1.00 95.12 274 GLU A C 1
ATOM 2227 O O . GLU A 1 274 ? -8.319 -11.269 5.593 1.00 95.12 274 GLU A O 1
ATOM 2232 N N . PHE A 1 275 ? -10.015 -9.815 5.374 1.00 97.00 275 PHE A N 1
ATOM 2233 C CA . PHE A 1 275 ? -9.696 -9.113 6.610 1.00 97.00 275 PHE A CA 1
ATOM 2234 C C . PHE A 1 275 ? -9.930 -10.023 7.815 1.00 97.00 275 PHE A C 1
ATOM 2236 O O . PHE A 1 275 ? -11.004 -10.594 7.984 1.00 97.00 275 PHE A O 1
ATOM 2243 N N . LYS A 1 276 ? -8.923 -10.121 8.681 1.00 97.50 276 LYS A N 1
ATOM 2244 C CA . LYS A 1 276 ? -8.937 -10.998 9.853 1.00 97.50 276 LYS A CA 1
ATOM 2245 C C . LYS A 1 276 ? -9.433 -10.303 11.112 1.00 97.50 276 LYS A C 1
ATOM 2247 O O . LYS A 1 276 ? -10.050 -10.934 11.966 1.00 97.50 276 LYS A O 1
ATOM 2252 N N . CYS A 1 277 ? -9.118 -9.024 11.268 1.00 97.62 277 CYS A N 1
ATOM 2253 C CA . CYS A 1 277 ? -9.515 -8.255 12.439 1.00 97.62 277 CYS A CA 1
ATOM 2254 C C . CYS A 1 277 ? -9.768 -6.793 12.100 1.00 97.62 277 CYS A C 1
ATOM 2256 O O . CYS A 1 277 ? -9.241 -6.274 11.117 1.00 97.62 277 CYS A O 1
ATOM 2258 N N . GLN A 1 278 ? -10.534 -6.136 12.958 1.00 97.06 278 GLN A N 1
ATOM 2259 C CA . GLN A 1 278 ? -10.765 -4.702 12.951 1.00 97.06 278 GLN A CA 1
ATOM 2260 C C . GLN A 1 278 ? -10.243 -4.112 14.260 1.00 97.06 278 GLN A C 1
ATOM 2262 O O . GLN A 1 278 ? -10.453 -4.690 15.326 1.00 97.06 278 GLN A O 1
ATOM 2267 N N . VAL A 1 279 ? -9.543 -2.984 14.173 1.00 96.81 279 VAL A N 1
ATOM 2268 C CA . VAL A 1 279 ? -9.127 -2.198 15.335 1.00 96.81 279 VAL A CA 1
ATOM 2269 C C . VAL A 1 279 ? -9.430 -0.733 15.066 1.00 96.81 279 VAL A C 1
ATOM 2271 O O . VAL A 1 279 ? -8.881 -0.182 14.115 1.00 96.81 279 VAL A O 1
ATOM 2274 N N . ASN A 1 280 ? -10.266 -0.114 15.905 1.00 93.69 280 ASN A N 1
ATOM 2275 C CA . ASN A 1 280 ? -10.672 1.295 15.782 1.00 93.69 280 ASN A CA 1
ATOM 2276 C C . ASN A 1 280 ? -11.154 1.630 14.354 1.00 93.69 280 ASN A C 1
ATOM 2278 O O . ASN A 1 280 ? -10.614 2.521 13.707 1.00 93.69 280 ASN A O 1
ATOM 2282 N N . ASP A 1 281 ? -12.097 0.838 13.837 1.00 92.06 281 ASP A N 1
ATOM 2283 C CA . ASP A 1 281 ? -12.665 0.927 12.476 1.00 92.06 281 ASP A CA 1
ATOM 2284 C C . ASP A 1 281 ? -11.729 0.611 11.299 1.00 92.06 281 ASP A C 1
ATOM 2286 O O . ASP A 1 281 ? -12.199 0.394 10.179 1.00 92.06 281 ASP A O 1
ATOM 2290 N N . THR A 1 282 ? -10.427 0.452 11.534 1.00 96.44 282 THR A N 1
ATOM 2291 C CA . THR A 1 282 ? -9.489 -0.006 10.505 1.00 96.44 282 THR A CA 1
ATOM 2292 C C . THR A 1 282 ? -9.474 -1.529 10.430 1.00 96.44 282 THR A C 1
ATOM 2294 O O . THR A 1 282 ? -9.270 -2.215 11.434 1.00 96.44 282 THR A O 1
ATOM 2297 N N . LYS A 1 283 ? -9.667 -2.081 9.228 1.00 97.38 283 LYS A N 1
ATOM 2298 C CA . LYS A 1 283 ? -9.605 -3.526 8.969 1.00 97.38 283 LYS A CA 1
ATOM 2299 C C . LYS A 1 283 ? -8.205 -3.947 8.535 1.00 97.38 283 LYS A C 1
ATOM 2301 O O . LYS A 1 283 ? -7.591 -3.302 7.694 1.00 97.38 283 LYS A O 1
ATOM 2306 N N . TYR A 1 284 ? -7.742 -5.082 9.049 1.00 97.56 284 TYR A N 1
ATOM 2307 C CA . TYR A 1 284 ? -6.407 -5.614 8.787 1.00 97.56 284 TYR A CA 1
ATOM 2308 C C . TYR A 1 284 ? -6.464 -7.055 8.288 1.00 97.56 284 TYR A C 1
ATOM 2310 O O . TYR A 1 284 ? -7.219 -7.884 8.799 1.00 97.56 284 TYR A O 1
ATOM 2318 N N . LEU A 1 285 ? -5.621 -7.365 7.302 1.00 96.69 285 LEU A N 1
ATOM 2319 C CA . LEU A 1 285 ? -5.507 -8.702 6.701 1.00 96.69 285 LEU A CA 1
ATOM 2320 C C . LEU A 1 285 ? -4.987 -9.743 7.699 1.00 96.69 285 LEU A C 1
ATOM 2322 O O . LEU A 1 285 ? -5.403 -10.897 7.694 1.00 96.69 285 LEU A O 1
ATOM 2326 N N . THR A 1 286 ? -4.087 -9.340 8.598 1.00 97.31 286 THR A N 1
ATOM 2327 C CA . THR A 1 286 ? -3.522 -10.224 9.619 1.00 97.31 286 THR A CA 1
ATOM 2328 C C . THR A 1 286 ? -3.312 -9.489 10.941 1.00 97.31 286 THR A C 1
ATOM 2330 O O . THR A 1 286 ? -3.207 -8.266 10.997 1.00 97.31 286 THR A O 1
ATOM 2333 N N . PHE A 1 287 ? -3.167 -10.246 12.031 1.00 97.62 287 PHE A N 1
ATOM 2334 C CA . PHE A 1 287 ? -2.769 -9.670 13.319 1.00 97.62 287 PHE A CA 1
ATOM 2335 C C . PHE A 1 287 ? -1.355 -9.071 13.287 1.00 97.62 287 PHE A C 1
ATOM 2337 O O . PHE A 1 287 ? -1.058 -8.178 14.075 1.00 97.62 287 PHE A O 1
ATOM 2344 N N . ARG A 1 288 ? -0.472 -9.568 12.403 1.00 97.00 288 ARG A N 1
ATOM 2345 C CA . ARG A 1 288 ? 0.862 -8.988 12.198 1.00 97.00 288 ARG A CA 1
ATOM 2346 C C . ARG A 1 288 ? 0.735 -7.620 11.535 1.00 97.00 288 ARG A C 1
ATOM 2348 O O . ARG A 1 288 ? 1.357 -6.687 12.022 1.00 97.00 288 ARG A O 1
ATOM 2355 N N . HIS A 1 289 ? -0.098 -7.507 10.501 1.00 97.44 289 HIS A N 1
ATOM 2356 C CA . HIS A 1 289 ? -0.401 -6.238 9.844 1.00 97.44 289 HIS A CA 1
ATOM 2357 C C . HIS A 1 289 ? -0.892 -5.204 10.873 1.00 97.44 289 HIS A C 1
ATOM 2359 O O . HIS A 1 289 ? -0.245 -4.177 11.045 1.00 97.44 289 HIS A O 1
ATOM 2365 N N . ALA A 1 290 ? -1.927 -5.530 11.655 1.00 97.44 290 ALA A N 1
ATOM 2366 C CA . ALA A 1 290 ? -2.425 -4.645 12.714 1.00 97.44 290 ALA A CA 1
ATOM 2367 C C . ALA A 1 290 ? -1.345 -4.263 13.745 1.00 97.44 290 ALA A C 1
ATOM 2369 O O . ALA A 1 290 ? -1.256 -3.115 14.162 1.00 97.44 290 ALA A O 1
ATOM 2370 N N . ALA A 1 291 ? -0.501 -5.212 14.165 1.00 97.38 291 ALA A N 1
ATOM 2371 C CA . ALA A 1 291 ? 0.556 -4.934 15.138 1.00 97.38 291 ALA A CA 1
ATOM 2372 C C . ALA A 1 291 ? 1.572 -3.905 14.617 1.00 97.38 291 ALA A C 1
ATOM 2374 O O .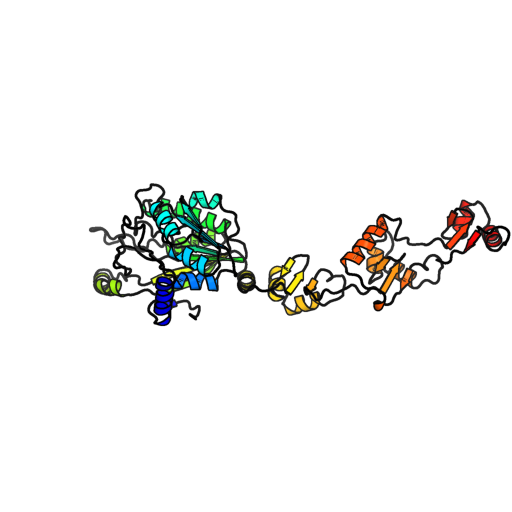 ALA A 1 291 ? 1.967 -3.011 15.363 1.00 97.38 291 ALA A O 1
ATOM 2375 N N . ILE A 1 292 ? 1.976 -4.043 13.351 1.00 96.56 292 ILE A N 1
ATOM 2376 C CA . ILE A 1 292 ? 2.969 -3.171 12.717 1.00 96.56 292 ILE A CA 1
ATOM 2377 C C . ILE A 1 292 ? 2.398 -1.774 12.471 1.00 96.56 292 ILE A C 1
ATOM 2379 O O . ILE A 1 292 ? 3.122 -0.799 12.647 1.00 96.56 292 ILE A O 1
ATOM 2383 N N . ASP A 1 293 ? 1.130 -1.681 12.074 1.00 96.56 293 ASP A N 1
ATOM 2384 C CA . ASP A 1 293 ? 0.482 -0.400 11.789 1.00 96.56 293 ASP A CA 1
ATOM 2385 C C . ASP A 1 293 ? 0.193 0.406 13.068 1.00 96.56 293 ASP A C 1
ATOM 2387 O O . ASP A 1 293 ? 0.484 1.597 13.137 1.00 96.56 293 ASP A O 1
ATOM 2391 N N . ILE A 1 294 ? -0.296 -0.256 14.126 1.00 95.62 294 ILE A N 1
ATOM 2392 C CA . ILE A 1 294 ? -0.736 0.421 15.356 1.00 95.62 294 ILE A CA 1
ATOM 2393 C C . ILE A 1 294 ? 0.441 0.876 16.233 1.00 95.62 294 ILE A C 1
ATOM 2395 O O . ILE A 1 294 ? 0.494 2.030 16.654 1.00 95.62 294 ILE A O 1
ATOM 2399 N N . ASP A 1 295 ? 1.348 -0.036 16.596 1.00 94.19 295 ASP A N 1
ATOM 2400 C CA . ASP A 1 295 ? 2.539 0.287 17.399 1.00 94.19 295 ASP A CA 1
ATOM 2401 C C . ASP A 1 295 ? 3.603 -0.805 17.188 1.00 94.19 295 ASP A C 1
ATOM 2403 O O . ASP A 1 295 ? 3.673 -1.764 17.971 1.00 94.19 295 ASP A O 1
ATOM 2407 N N . PRO A 1 296 ? 4.454 -0.675 16.153 1.00 91.25 296 PRO A N 1
ATOM 2408 C CA . PRO A 1 296 ? 5.392 -1.724 15.753 1.00 91.25 296 PRO A CA 1
ATOM 2409 C C . PRO A 1 296 ? 6.450 -2.033 16.822 1.00 91.25 296 PRO A C 1
ATOM 2411 O O . PRO A 1 296 ? 7.088 -3.082 16.765 1.00 91.25 296 PRO A O 1
ATOM 2414 N N . ASN A 1 297 ? 6.645 -1.144 17.803 1.00 91.06 297 ASN A N 1
ATOM 2415 C CA . ASN A 1 297 ? 7.640 -1.320 18.861 1.00 91.06 297 ASN A CA 1
ATOM 2416 C C . ASN A 1 297 ? 7.082 -2.038 20.094 1.00 91.06 297 ASN A C 1
ATOM 2418 O O . ASN A 1 297 ? 7.855 -2.562 20.897 1.00 91.06 297 ASN A O 1
ATOM 2422 N N . LYS A 1 298 ? 5.757 -2.041 20.285 1.00 93.31 298 LYS A N 1
ATOM 2423 C CA . LYS A 1 298 ? 5.121 -2.604 21.490 1.00 93.31 298 LYS A CA 1
ATOM 2424 C C . LYS A 1 298 ? 4.153 -3.734 21.200 1.00 93.31 298 LYS A C 1
ATOM 2426 O O . LYS A 1 298 ? 3.860 -4.520 22.103 1.00 93.31 298 LYS A O 1
ATOM 2431 N N . LEU A 1 299 ? 3.618 -3.808 19.986 1.00 94.94 299 LEU A N 1
ATOM 2432 C CA . LEU A 1 299 ? 2.637 -4.810 19.618 1.00 94.94 299 LEU A CA 1
ATOM 2433 C C . LEU A 1 299 ? 3.260 -5.925 18.798 1.00 94.94 299 LEU A C 1
ATOM 2435 O O . LEU A 1 299 ? 4.083 -5.732 17.912 1.00 94.94 299 LEU A O 1
ATOM 2439 N N . VAL A 1 300 ? 2.788 -7.128 19.093 1.00 96.62 300 VAL A N 1
ATOM 2440 C CA . VAL A 1 300 ? 3.044 -8.334 18.315 1.00 96.62 300 VAL A CA 1
ATOM 2441 C C . VAL A 1 300 ? 1.710 -8.981 17.975 1.00 96.62 300 VAL A C 1
ATOM 2443 O O . VAL A 1 300 ? 0.707 -8.768 18.660 1.00 96.62 300 VAL A O 1
ATOM 2446 N N . ALA A 1 301 ? 1.693 -9.816 16.939 1.00 96.94 301 ALA A N 1
ATOM 2447 C CA . ALA A 1 301 ? 0.473 -10.457 16.449 1.00 96.94 301 ALA A CA 1
ATOM 2448 C C . ALA A 1 301 ? -0.315 -11.211 17.543 1.00 96.94 301 ALA A C 1
ATOM 2450 O O . ALA A 1 301 ? -1.545 -11.184 17.559 1.00 96.94 301 ALA A O 1
ATOM 2451 N N . SER A 1 302 ? 0.376 -11.868 18.482 1.00 97.31 302 SER A N 1
ATOM 2452 C CA . SER A 1 302 ? -0.264 -12.573 19.600 1.00 97.31 302 SER A CA 1
ATOM 2453 C C . SER A 1 302 ? -0.963 -11.625 20.577 1.00 97.31 302 SER A C 1
ATOM 2455 O O . SER A 1 302 ? -2.036 -11.956 21.077 1.00 97.31 302 SER A O 1
ATOM 2457 N N . GLU A 1 303 ? -0.400 -10.440 20.812 1.00 97.25 303 GLU A N 1
ATOM 2458 C CA . GLU A 1 303 ? -0.988 -9.421 21.682 1.00 97.25 303 GLU A CA 1
ATOM 2459 C C . GLU A 1 303 ? -2.210 -8.772 21.026 1.00 97.25 303 GLU A C 1
ATOM 2461 O O . GLU A 1 303 ? -3.236 -8.614 21.685 1.00 97.25 303 GLU A O 1
ATOM 2466 N N . VAL A 1 304 ? -2.152 -8.480 19.721 1.00 97.56 304 VAL A N 1
ATOM 2467 C CA . VAL A 1 304 ? -3.327 -8.023 18.958 1.00 97.56 304 VAL A CA 1
ATOM 2468 C C . VAL A 1 304 ? -4.446 -9.057 19.053 1.00 97.56 304 VAL A C 1
ATOM 2470 O O . VAL A 1 304 ? -5.562 -8.715 19.441 1.00 97.56 304 VAL A O 1
ATOM 2473 N N . LYS A 1 305 ? -4.143 -10.337 18.792 1.00 97.81 305 LYS A N 1
ATOM 2474 C CA . LYS A 1 305 ? -5.119 -11.427 18.922 1.00 97.81 305 LYS A CA 1
ATOM 2475 C C . LYS A 1 305 ? -5.718 -11.485 20.330 1.00 97.81 305 LYS A C 1
ATOM 2477 O O . LYS A 1 305 ? -6.932 -11.585 20.466 1.00 97.81 305 LYS A O 1
ATOM 2482 N N . ARG A 1 306 ? -4.885 -11.396 21.376 1.00 97.56 306 ARG A N 1
ATOM 2483 C CA . ARG A 1 306 ? -5.326 -11.411 22.783 1.00 97.56 306 ARG A CA 1
ATOM 2484 C C . ARG A 1 306 ? -6.292 -10.264 23.095 1.00 97.56 306 ARG A C 1
ATOM 2486 O O . ARG A 1 306 ? -7.211 -10.452 23.888 1.00 97.56 306 ARG A O 1
ATOM 2493 N N . ARG A 1 307 ? -6.079 -9.084 22.505 1.00 97.31 307 ARG A N 1
ATOM 2494 C CA . ARG A 1 307 ? -6.984 -7.933 22.642 1.00 97.31 307 ARG A CA 1
ATOM 2495 C C . ARG A 1 307 ? -8.286 -8.141 21.877 1.00 97.31 307 ARG A C 1
ATOM 2497 O O . ARG A 1 307 ? -9.329 -7.902 22.462 1.00 97.31 307 ARG A O 1
ATOM 2504 N N . CYS A 1 308 ? -8.230 -8.676 20.656 1.00 97.12 308 CYS A N 1
ATOM 2505 C CA . CYS A 1 308 ? -9.423 -8.896 19.830 1.00 97.12 308 CYS A CA 1
ATOM 2506 C C . CYS A 1 308 ? -10.410 -9.921 20.418 1.00 97.12 308 CYS A C 1
ATOM 2508 O O . CYS A 1 308 ? -11.599 -9.850 20.149 1.00 97.12 308 CYS A O 1
ATOM 2510 N N . ILE A 1 309 ? -9.934 -10.880 21.222 1.00 96.50 309 ILE A N 1
ATOM 2511 C CA . ILE A 1 309 ? -10.799 -11.862 21.911 1.00 96.50 309 ILE A CA 1
ATOM 2512 C C . ILE A 1 309 ? -11.218 -11.415 23.318 1.00 96.50 309 ILE A C 1
ATOM 2514 O O . ILE A 1 309 ? -11.907 -12.142 24.035 1.00 96.50 309 ILE A O 1
ATOM 2518 N N . SER A 1 310 ? -10.733 -10.263 23.781 1.00 94.69 310 SER A N 1
ATOM 2519 C CA . SER A 1 310 ? -10.963 -9.811 25.146 1.00 94.69 310 SER A CA 1
ATOM 2520 C C . SER A 1 310 ? -12.289 -9.071 25.249 1.00 94.69 310 SER A C 1
ATOM 2522 O O . SER A 1 310 ? -12.416 -7.971 24.734 1.00 94.69 310 SER A O 1
ATOM 2524 N N . ARG A 1 311 ? -13.195 -9.571 26.092 1.00 91.69 311 ARG A N 1
ATOM 2525 C CA . ARG A 1 311 ? -14.486 -8.926 26.403 1.00 91.69 311 ARG A CA 1
ATOM 2526 C C . ARG A 1 311 ? -14.388 -7.659 27.268 1.00 91.69 311 ARG A C 1
ATOM 2528 O O . ARG A 1 311 ? -15.399 -7.085 27.644 1.00 91.69 311 ARG A O 1
ATOM 2535 N N . LYS A 1 312 ? -13.180 -7.227 27.649 1.00 89.44 312 LYS A N 1
ATOM 2536 C CA . LYS A 1 312 ? -12.980 -5.974 28.399 1.00 89.44 312 LYS A CA 1
ATOM 2537 C C . LYS A 1 312 ? -13.336 -4.777 27.517 1.00 89.44 312 LYS A C 1
ATOM 2539 O O . LYS A 1 312 ? -12.716 -4.613 26.472 1.00 89.44 312 LYS A O 1
ATOM 2544 N N . SER A 1 313 ? -14.176 -3.878 28.018 1.00 87.12 313 SER A N 1
ATOM 2545 C CA . SER A 1 313 ? -14.674 -2.683 27.314 1.00 87.12 313 SER A CA 1
ATOM 2546 C C . SER A 1 313 ? -13.576 -1.807 26.707 1.00 87.12 313 SER A C 1
ATOM 2548 O O . SER A 1 313 ? -13.743 -1.266 25.625 1.00 87.12 313 SER A O 1
ATOM 2550 N N . LYS A 1 314 ? -12.397 -1.712 27.337 1.00 90.38 314 LYS A N 1
ATOM 2551 C CA . LYS A 1 314 ? -11.253 -0.964 26.773 1.00 90.38 314 LYS A CA 1
ATOM 2552 C C . LYS A 1 314 ? -10.699 -1.526 25.452 1.00 90.38 314 LYS A C 1
ATOM 2554 O O . LYS A 1 314 ? -9.836 -0.906 24.845 1.00 90.38 314 LYS A O 1
ATOM 2559 N N . TYR A 1 315 ? -11.110 -2.733 25.071 1.00 94.56 315 TYR A N 1
ATOM 2560 C CA . TYR A 1 315 ? -10.782 -3.379 23.803 1.00 94.56 315 TYR A CA 1
ATOM 2561 C C . TYR A 1 315 ? -12.037 -3.614 22.951 1.00 94.56 315 TYR A C 1
ATOM 2563 O O . TYR A 1 315 ? -11.982 -4.406 22.021 1.00 94.56 315 TYR A O 1
ATOM 2571 N N . LYS A 1 316 ? -13.151 -2.926 23.237 1.00 93.19 316 LYS A N 1
ATOM 2572 C CA . LYS A 1 316 ? -14.410 -3.034 22.480 1.00 93.19 316 LYS A CA 1
ATOM 2573 C C . LYS A 1 316 ? -14.241 -2.796 20.975 1.00 93.19 316 LYS A C 1
ATOM 2575 O O . LYS A 1 316 ? -14.947 -3.402 20.183 1.00 93.19 316 LYS A O 1
ATOM 2580 N N . ASP A 1 317 ? -13.265 -1.981 20.582 1.00 95.31 317 ASP A N 1
ATOM 2581 C CA . ASP A 1 317 ? -13.002 -1.661 19.176 1.00 95.31 317 ASP A CA 1
ATOM 2582 C C . ASP A 1 317 ? -11.989 -2.614 18.529 1.00 95.31 317 ASP A C 1
ATOM 2584 O O . ASP A 1 317 ? -11.615 -2.423 17.377 1.00 95.31 317 ASP A O 1
ATOM 2588 N N . TRP A 1 318 ? -11.520 -3.626 19.267 1.00 97.38 318 TRP A N 1
ATOM 2589 C CA . TRP A 1 318 ? -10.616 -4.669 18.792 1.00 97.38 318 TRP A CA 1
ATOM 2590 C C . TRP A 1 318 ? -11.432 -5.936 18.581 1.00 97.38 318 TRP A C 1
ATOM 2592 O O . TRP A 1 318 ? -11.824 -6.583 19.548 1.00 97.38 318 TRP A O 1
ATOM 2602 N N . GLN A 1 319 ? -11.674 -6.306 17.329 1.00 97.25 319 GLN A N 1
ATOM 2603 C CA . GLN A 1 319 ? -12.556 -7.420 16.995 1.00 97.25 319 GLN A CA 1
ATOM 2604 C C . GLN A 1 319 ? -11.930 -8.351 15.966 1.00 97.25 319 GLN A C 1
ATOM 2606 O O . GLN A 1 319 ? -11.239 -7.918 15.042 1.00 97.25 319 GLN A O 1
ATOM 2611 N N . ILE A 1 320 ? -12.186 -9.650 16.115 1.00 97.88 320 ILE A N 1
ATOM 2612 C CA . ILE A 1 320 ? -12.006 -10.608 15.024 1.00 97.88 320 ILE A CA 1
ATOM 2613 C C . ILE A 1 320 ? -13.257 -10.520 14.156 1.00 97.88 320 ILE A C 1
ATOM 2615 O O . ILE A 1 320 ? -14.371 -10.591 14.669 1.00 97.88 320 ILE A O 1
ATOM 2619 N N . ILE A 1 321 ? -13.066 -10.349 12.852 1.00 96.62 321 ILE A N 1
ATOM 2620 C CA . ILE A 1 321 ? -14.187 -10.223 11.919 1.00 96.62 321 ILE A CA 1
ATOM 2621 C C . ILE A 1 321 ? -14.911 -11.572 11.843 1.00 96.62 321 ILE A C 1
ATOM 2623 O O . ILE A 1 321 ? -14.279 -12.594 11.581 1.00 96.62 321 ILE A O 1
ATOM 2627 N N . GLY A 1 322 ? -16.222 -11.568 12.092 1.00 95.25 322 GLY A N 1
ATOM 2628 C CA . GLY A 1 322 ? -17.071 -12.763 12.161 1.00 95.25 322 GLY A CA 1
ATOM 2629 C C . GLY A 1 322 ? -17.079 -13.479 13.519 1.00 95.25 322 GLY A C 1
ATOM 2630 O O . GLY A 1 322 ? -17.846 -14.424 13.701 1.00 95.25 322 GLY A O 1
ATOM 2631 N N . GLU A 1 323 ? -16.255 -13.043 14.474 1.00 95.69 323 GLU A N 1
ATOM 2632 C CA . GLU A 1 323 ? -16.210 -13.552 15.852 1.00 95.69 323 GLU A CA 1
ATOM 2633 C C . GLU A 1 323 ? -16.254 -12.382 16.852 1.00 95.69 323 GLU A C 1
ATOM 2635 O O . GLU A 1 323 ? -15.512 -12.349 17.838 1.00 95.69 323 GLU A O 1
ATOM 2640 N N . GLU A 1 324 ? -17.099 -11.385 16.580 1.00 94.75 324 GLU A N 1
ATOM 2641 C CA . GLU A 1 324 ? -17.170 -10.166 17.377 1.00 94.75 324 GLU A CA 1
ATOM 2642 C C . GLU A 1 324 ? -17.538 -10.475 18.837 1.00 94.75 324 GLU A C 1
ATOM 2644 O O . GLU A 1 324 ? -18.532 -11.140 19.158 1.00 94.75 324 GLU A O 1
ATOM 2649 N N . THR A 1 325 ? -16.725 -9.957 19.753 1.00 94.75 325 THR A N 1
ATOM 2650 C CA . THR A 1 325 ? -16.995 -10.001 21.185 1.00 94.75 325 THR A CA 1
ATOM 2651 C C . THR A 1 325 ? -18.169 -9.093 21.541 1.00 94.75 325 THR A C 1
ATOM 2653 O O . THR A 1 325 ? -18.510 -8.140 20.840 1.00 94.75 325 THR A O 1
ATOM 2656 N N . ARG A 1 326 ? -18.811 -9.410 22.664 1.00 93.00 326 ARG A N 1
ATOM 2657 C CA . ARG A 1 326 ? -19.954 -8.670 23.203 1.00 93.00 326 ARG A CA 1
ATOM 2658 C C . ARG A 1 326 ? -19.641 -8.224 24.634 1.00 93.00 326 ARG A C 1
ATOM 2660 O O . ARG A 1 326 ? -18.894 -8.940 25.313 1.00 93.00 326 ARG A O 1
ATOM 2667 N N . PRO A 1 327 ? -20.211 -7.107 25.110 1.00 93.56 327 PRO A N 1
ATOM 2668 C CA . PRO A 1 327 ? -20.070 -6.688 26.500 1.00 93.56 327 PRO A CA 1
ATOM 2669 C C . PRO A 1 327 ? -20.582 -7.761 27.478 1.00 93.56 327 PRO A C 1
ATOM 2671 O O . PRO A 1 327 ? -21.464 -8.561 27.157 1.00 93.56 327 PRO A O 1
ATOM 2674 N N . GLU A 1 328 ? -20.010 -7.821 28.682 1.00 93.12 328 GLU A N 1
ATOM 2675 C CA . GLU A 1 328 ? -20.547 -8.627 29.791 1.00 93.12 328 GLU A CA 1
ATOM 2676 C C . GLU A 1 328 ? -21.389 -7.765 30.728 1.00 93.12 328 GLU A C 1
ATOM 2678 O O . GLU A 1 328 ? -20.879 -7.223 31.712 1.00 93.12 328 GLU A O 1
ATOM 2683 N N . ILE A 1 329 ? -22.687 -7.668 30.448 1.00 94.44 329 ILE A N 1
ATOM 2684 C CA . ILE A 1 329 ? -23.594 -6.853 31.258 1.00 94.44 329 ILE A CA 1
ATOM 2685 C C . ILE A 1 329 ? -23.771 -7.478 32.644 1.00 94.44 329 ILE A C 1
ATOM 2687 O O . ILE A 1 329 ? -24.177 -8.629 32.778 1.00 94.44 329 ILE A O 1
ATOM 2691 N N . LYS A 1 330 ? -23.446 -6.709 33.682 1.00 95.31 330 LYS A N 1
ATOM 2692 C CA . LYS A 1 330 ? -23.525 -7.122 35.098 1.00 95.31 330 LYS A CA 1
ATOM 2693 C C . LYS A 1 330 ? -24.387 -6.183 35.926 1.00 95.31 330 LYS A C 1
ATOM 2695 O O . LYS A 1 330 ? -24.751 -6.510 37.055 1.00 95.31 330 LYS A O 1
ATOM 2700 N N . TYR A 1 331 ? -24.693 -5.018 35.372 1.00 95.50 331 TYR A N 1
ATOM 2701 C CA . TYR A 1 331 ? -25.355 -3.925 36.051 1.00 95.50 331 TYR A CA 1
ATOM 2702 C C . TYR A 1 331 ? -26.380 -3.294 35.122 1.00 95.50 331 TYR A C 1
ATOM 2704 O O . TYR A 1 331 ? -26.149 -3.190 33.920 1.00 95.50 331 TYR A O 1
ATOM 2712 N N . VAL A 1 332 ? -27.503 -2.874 35.686 1.00 94.06 332 VAL A N 1
ATOM 2713 C CA . VAL A 1 332 ? -28.572 -2.181 34.973 1.00 94.06 332 VAL A CA 1
ATOM 2714 C C . VAL A 1 332 ? -29.068 -1.030 35.835 1.00 94.06 332 VAL A C 1
ATOM 2716 O O . VAL A 1 332 ? -29.296 -1.219 37.030 1.00 94.06 332 VAL A O 1
ATOM 2719 N N . VAL A 1 333 ? -29.242 0.147 35.239 1.00 91.88 333 VAL A N 1
ATOM 2720 C CA . VAL A 1 333 ? -29.857 1.317 35.885 1.00 91.88 333 VAL A CA 1
ATOM 2721 C C . VAL A 1 333 ? -30.956 1.834 34.970 1.00 91.88 333 VAL A C 1
ATOM 2723 O O . VAL A 1 333 ? -30.669 2.170 33.829 1.00 91.88 333 VAL A O 1
ATOM 2726 N N . CYS A 1 334 ? -32.210 1.883 35.434 1.00 86.75 334 CYS A N 1
ATOM 2727 C CA . CYS A 1 334 ? -33.353 2.289 34.590 1.00 86.75 334 CYS A CA 1
ATOM 2728 C C . CYS A 1 334 ? -33.431 1.501 33.259 1.00 86.75 334 CYS A C 1
ATOM 2730 O O . CYS A 1 334 ? -33.659 2.091 32.209 1.00 86.75 334 CYS A O 1
ATOM 2732 N N . ASP A 1 335 ? -33.176 0.188 33.297 1.00 86.88 335 ASP A N 1
ATOM 2733 C CA . ASP A 1 335 ? -33.107 -0.707 32.124 1.00 86.88 335 ASP A CA 1
ATOM 2734 C C . ASP A 1 335 ? -31.953 -0.436 31.139 1.00 86.88 335 ASP A C 1
ATOM 2736 O O . ASP A 1 335 ? -31.845 -1.092 30.103 1.00 86.88 335 ASP A O 1
ATOM 2740 N N . ILE A 1 336 ? -31.027 0.459 31.494 1.00 91.62 336 ILE A N 1
ATOM 2741 C CA . ILE A 1 336 ? -29.820 0.740 30.716 1.00 91.62 336 ILE A CA 1
ATOM 2742 C C . ILE A 1 336 ? -28.683 -0.167 31.208 1.00 91.62 336 ILE A C 1
ATOM 2744 O O . ILE A 1 336 ? -28.397 -0.178 32.410 1.00 91.62 336 ILE A O 1
ATOM 2748 N N . PRO A 1 337 ? -28.049 -0.954 30.322 1.00 93.50 337 PRO A N 1
ATOM 2749 C CA . PRO A 1 337 ? -27.072 -1.966 30.701 1.00 93.50 337 PRO A CA 1
ATOM 2750 C C . PRO A 1 337 ? -25.639 -1.427 30.807 1.00 93.50 337 PRO A C 1
ATOM 2752 O O . PRO A 1 337 ? -25.208 -0.578 30.029 1.00 93.50 337 PRO A O 1
ATOM 2755 N N . PHE A 1 338 ? -24.879 -1.994 31.745 1.00 94.00 338 PHE A N 1
ATOM 2756 C CA . PHE A 1 338 ? -23.475 -1.682 32.009 1.00 94.00 338 PHE A CA 1
ATOM 2757 C C . PHE A 1 338 ? -22.680 -2.932 32.412 1.00 94.00 338 PHE A C 1
ATOM 2759 O O . PHE A 1 338 ? -23.183 -3.860 33.054 1.00 94.00 338 PHE A O 1
ATOM 2766 N N . GLU A 1 339 ? -21.386 -2.937 32.105 1.00 94.12 339 GLU A N 1
ATOM 2767 C CA . GLU A 1 339 ? -20.439 -3.979 32.518 1.00 94.12 339 GLU A CA 1
ATOM 2768 C C . GLU A 1 339 ? -19.825 -3.685 33.893 1.00 94.12 339 GLU A C 1
ATOM 2770 O O . GLU A 1 339 ? -19.401 -4.601 34.606 1.00 94.12 339 GLU A O 1
ATOM 2775 N N . SER A 1 340 ? -19.769 -2.407 34.284 1.00 93.69 340 SER A N 1
ATOM 2776 C CA . SER A 1 340 ? -19.166 -1.979 35.547 1.00 93.69 340 SER A CA 1
ATOM 2777 C C . SER A 1 340 ? -19.799 -0.707 36.126 1.00 93.69 340 SER A C 1
ATOM 2779 O O . SER A 1 340 ? -20.306 0.120 35.371 1.00 93.69 340 SER A O 1
ATOM 2781 N N . PRO A 1 341 ? -19.690 -0.482 37.451 1.00 94.44 341 PRO A N 1
ATOM 2782 C CA . PRO A 1 341 ? -20.101 0.778 38.074 1.00 94.44 341 PRO A CA 1
ATOM 2783 C C . PRO A 1 341 ? -19.325 1.998 37.557 1.00 94.44 341 PRO A C 1
ATOM 2785 O O . PRO A 1 341 ? -19.852 3.102 37.603 1.00 94.44 341 PRO A O 1
ATOM 2788 N N . GLN A 1 342 ? -18.102 1.796 37.051 1.00 93.38 342 GLN A N 1
ATOM 2789 C CA . GLN A 1 342 ? -17.269 2.860 36.484 1.00 93.38 342 GLN A CA 1
ATOM 2790 C C . GLN A 1 342 ? -17.912 3.473 35.232 1.00 93.38 342 GLN A C 1
ATOM 2792 O O . GLN A 1 342 ? -17.971 4.692 35.119 1.00 93.38 342 GLN A O 1
ATOM 2797 N N . GLN A 1 343 ? -18.468 2.643 34.342 1.00 92.12 343 GLN A N 1
ATOM 2798 C CA . GLN A 1 343 ? -19.192 3.128 33.157 1.00 92.12 343 GLN A CA 1
ATOM 2799 C C . GLN A 1 343 ? -20.415 3.965 33.547 1.00 92.12 343 GLN A C 1
ATOM 2801 O O . GLN A 1 343 ? -20.718 4.954 32.895 1.00 92.12 343 GLN A O 1
ATOM 2806 N N . VAL A 1 344 ? -21.092 3.606 34.643 1.00 92.12 344 VAL A N 1
ATOM 2807 C CA . VAL A 1 344 ? -22.226 4.392 35.145 1.00 92.12 344 VAL A CA 1
ATOM 2808 C C . VAL A 1 344 ? -21.762 5.760 35.648 1.00 92.12 344 VAL A C 1
ATOM 2810 O O . VAL A 1 344 ? -22.376 6.767 35.320 1.00 92.12 344 VAL A O 1
ATOM 2813 N N . SER A 1 345 ? -20.666 5.815 36.414 1.00 91.75 345 SER A N 1
ATOM 2814 C CA . SER A 1 345 ? -20.107 7.091 36.893 1.00 91.75 345 SER A CA 1
ATOM 2815 C C . SER A 1 345 ? -19.543 7.979 35.784 1.00 91.75 345 SER A C 1
ATOM 2817 O O . SER A 1 345 ? -19.398 9.175 35.987 1.00 91.75 345 SER A O 1
ATOM 2819 N N . GLU A 1 346 ? -19.199 7.416 34.625 1.00 90.31 346 GLU A N 1
ATOM 2820 C CA . GLU A 1 346 ? -18.758 8.196 33.460 1.00 90.31 346 GLU A CA 1
ATOM 2821 C C . GLU A 1 346 ? -19.923 8.897 32.748 1.00 90.31 346 GLU A C 1
ATOM 2823 O O . GLU A 1 346 ? -19.691 9.862 32.026 1.00 90.31 346 GLU A O 1
ATOM 2828 N N . LEU A 1 347 ? -21.157 8.431 32.968 1.00 88.69 347 LEU A N 1
ATOM 2829 C CA . LEU A 1 347 ? -22.380 8.969 32.364 1.00 88.69 347 LEU A CA 1
ATOM 2830 C C . LEU A 1 347 ? -23.233 9.795 33.333 1.00 88.69 347 LEU A C 1
ATOM 2832 O O . LEU A 1 347 ? -24.138 10.499 32.903 1.00 88.69 347 LEU A O 1
ATOM 2836 N N . LEU A 1 348 ? -22.967 9.711 34.638 1.00 85.94 348 LEU A N 1
ATOM 2837 C CA . LEU A 1 348 ? -23.645 10.508 35.656 1.00 85.94 348 LEU A CA 1
ATOM 2838 C C . LEU A 1 348 ? -22.709 11.585 36.196 1.00 85.94 348 LEU A C 1
ATOM 2840 O O . LEU A 1 348 ? -21.693 11.276 36.821 1.00 85.94 348 LEU A O 1
ATOM 2844 N N . ASP A 1 349 ? -23.113 12.843 36.047 1.00 78.06 349 ASP A N 1
ATOM 2845 C CA . ASP A 1 349 ? -22.449 13.958 36.716 1.00 78.06 349 ASP A CA 1
ATOM 2846 C C . ASP A 1 349 ? -22.490 13.775 38.249 1.00 78.06 349 ASP A C 1
ATOM 2848 O O . ASP A 1 349 ? -23.480 13.313 38.823 1.00 78.06 349 ASP A O 1
ATOM 2852 N N . ASP A 1 350 ? -21.400 14.142 38.928 1.00 80.62 350 ASP A N 1
ATOM 2853 C CA . ASP A 1 350 ? -21.278 14.176 40.396 1.00 80.62 350 ASP A CA 1
ATOM 2854 C C . ASP A 1 350 ? -21.481 12.837 41.149 1.00 80.62 350 ASP A C 1
ATOM 2856 O O . ASP A 1 350 ? -21.710 12.825 42.366 1.00 80.62 350 ASP A O 1
ATOM 2860 N N . VAL A 1 351 ? -21.340 11.689 40.475 1.00 87.38 351 VAL A N 1
ATOM 2861 C CA . VAL A 1 351 ? -21.337 10.363 41.121 1.00 87.38 351 VAL A CA 1
ATOM 2862 C C . VAL A 1 351 ? -20.048 9.615 40.812 1.00 87.38 351 VAL A C 1
ATOM 2864 O O . VAL A 1 351 ? -19.744 9.306 39.669 1.00 87.38 351 VAL A O 1
ATOM 2867 N N . HIS A 1 352 ? -19.292 9.252 41.845 1.00 92.38 352 HIS A N 1
ATOM 2868 C CA . HIS A 1 352 ? -18.080 8.448 41.695 1.00 92.38 352 HIS A CA 1
ATOM 2869 C C . HIS A 1 352 ? -18.371 6.944 41.751 1.00 92.38 352 HIS A C 1
ATOM 2871 O O . HIS A 1 352 ? -19.326 6.498 42.389 1.00 92.38 352 HIS A O 1
ATOM 2877 N N . GLU A 1 353 ? -17.471 6.136 41.184 1.00 94.25 353 GLU A N 1
ATOM 2878 C CA . GLU A 1 353 ? -17.580 4.672 41.109 1.00 94.25 353 GLU A CA 1
ATOM 2879 C C . GLU A 1 353 ? -17.976 4.009 42.446 1.00 94.25 353 GLU A C 1
ATOM 2881 O O . GLU A 1 353 ? -18.832 3.121 42.493 1.00 94.25 353 GLU A O 1
ATOM 2886 N N . GLN A 1 354 ? -17.385 4.451 43.565 1.00 95.12 354 GLN A N 1
ATOM 2887 C CA . GLN A 1 354 ? -17.686 3.899 44.890 1.00 95.12 354 GLN A CA 1
ATOM 2888 C C . GLN A 1 354 ? -19.131 4.179 45.329 1.00 95.12 354 GLN A C 1
ATOM 2890 O O . GLN A 1 354 ? -19.745 3.351 46.002 1.00 95.12 354 GLN A O 1
ATOM 2895 N N . GLN A 1 355 ? -19.692 5.326 44.946 1.00 94.50 355 GLN A N 1
ATOM 2896 C CA . GLN A 1 355 ? -21.089 5.648 45.222 1.00 94.50 355 GLN A CA 1
ATOM 2897 C C . GLN A 1 355 ? -22.011 4.764 44.378 1.00 94.50 355 GLN A C 1
ATOM 2899 O O . GLN A 1 355 ? -22.928 4.177 44.946 1.00 94.50 355 GLN A O 1
ATOM 2904 N N . CYS A 1 356 ? -21.716 4.564 43.087 1.00 94.62 356 CYS A N 1
ATOM 2905 C CA . CYS A 1 356 ? -22.443 3.616 42.234 1.00 94.62 356 CYS A CA 1
ATOM 2906 C C . CYS A 1 356 ? -22.438 2.199 42.829 1.00 94.62 356 CYS A C 1
ATOM 2908 O O . CYS A 1 356 ? -23.484 1.560 42.932 1.00 94.62 356 CYS A O 1
ATOM 2910 N N . ARG A 1 357 ? -21.277 1.718 43.301 1.00 95.56 357 ARG A N 1
ATOM 2911 C CA . ARG A 1 357 ? -21.158 0.420 43.994 1.00 95.56 357 ARG A CA 1
ATOM 2912 C C . ARG A 1 357 ? -22.095 0.333 45.195 1.00 95.56 357 ARG A C 1
ATOM 2914 O O . ARG A 1 357 ? -22.804 -0.656 45.335 1.00 95.56 357 ARG A O 1
ATOM 2921 N N . ASN A 1 358 ? -22.131 1.373 46.026 1.00 95.38 358 ASN A N 1
ATOM 2922 C CA . ASN A 1 358 ? -23.015 1.415 47.188 1.00 95.38 358 ASN A CA 1
ATOM 2923 C C . ASN A 1 358 ? -24.503 1.445 46.793 1.00 95.38 358 ASN A C 1
ATOM 2925 O O . ASN A 1 358 ? -25.323 0.902 47.528 1.00 95.38 358 ASN A O 1
ATOM 2929 N N . MET A 1 359 ? -24.858 2.063 45.659 1.00 95.00 359 MET A N 1
ATOM 2930 C CA . MET A 1 359 ? -26.236 2.096 45.151 1.00 95.00 359 MET A CA 1
ATOM 2931 C C . MET A 1 359 ? -26.702 0.712 44.687 1.00 95.00 359 MET A C 1
ATOM 2933 O O . MET A 1 359 ? -27.777 0.290 45.099 1.00 95.00 359 MET A O 1
ATOM 2937 N N . PHE A 1 360 ? -25.871 -0.035 43.949 1.00 95.38 360 PHE A N 1
ATOM 2938 C CA . PHE A 1 360 ? -26.181 -1.413 43.528 1.00 95.38 360 PHE A CA 1
ATOM 2939 C C . PHE A 1 360 ? -26.345 -2.410 44.687 1.00 95.38 360 PHE A C 1
ATOM 2941 O O . PHE A 1 360 ? -26.983 -3.443 44.514 1.00 95.38 360 PHE A O 1
ATOM 2948 N N . GLU A 1 361 ? -25.755 -2.131 45.852 1.00 94.06 361 GLU A N 1
ATOM 2949 C CA . GLU A 1 361 ? -25.890 -2.955 47.066 1.00 94.06 361 GLU A CA 1
ATOM 2950 C C . GLU A 1 361 ? -26.971 -2.420 48.026 1.00 94.06 361 GLU A C 1
ATOM 2952 O O . GLU A 1 361 ? -27.191 -2.970 49.108 1.00 94.06 361 GLU A O 1
ATOM 2957 N N . SER A 1 362 ? -27.622 -1.302 47.689 1.00 92.44 362 SER A N 1
ATOM 2958 C CA . SER A 1 362 ? -28.536 -0.631 48.604 1.00 92.44 362 SER A CA 1
ATOM 2959 C C . SER A 1 362 ? -29.911 -1.287 48.624 1.00 92.44 362 SER A C 1
ATOM 2961 O O . SER A 1 362 ? -30.579 -1.406 47.606 1.00 92.44 362 SER A O 1
ATOM 2963 N N . ASN A 1 363 ? -30.414 -1.568 49.825 1.00 89.06 363 ASN A N 1
ATOM 2964 C CA . ASN A 1 363 ? -31.813 -1.960 50.026 1.00 89.06 363 ASN A CA 1
ATOM 2965 C C . ASN A 1 363 ? -32.773 -0.754 50.105 1.00 89.06 363 ASN A C 1
ATOM 2967 O O . ASN A 1 363 ? -33.957 -0.921 50.405 1.00 89.06 363 ASN A O 1
ATOM 2971 N N . ASN A 1 364 ? -32.284 0.479 49.912 1.00 90.31 364 ASN A N 1
ATOM 2972 C CA . ASN A 1 364 ? -33.128 1.669 49.987 1.00 90.31 364 ASN A CA 1
ATOM 2973 C C . ASN A 1 364 ? -34.052 1.739 48.755 1.00 90.31 364 ASN A C 1
ATOM 2975 O O . ASN A 1 364 ? -33.538 1.718 47.637 1.00 90.31 364 ASN A O 1
ATOM 2979 N N . PRO A 1 365 ? -35.383 1.896 48.924 1.00 86.88 365 PRO A N 1
ATOM 2980 C CA . PRO A 1 365 ? -36.333 1.927 47.812 1.00 86.88 365 PRO A CA 1
ATOM 2981 C C . PRO A 1 365 ? -35.971 2.879 46.666 1.00 86.88 365 PRO A C 1
ATOM 2983 O O . PRO A 1 365 ? -36.221 2.554 45.514 1.00 86.88 365 PRO A O 1
ATOM 2986 N N . LYS A 1 366 ? -35.325 4.016 46.960 1.00 88.56 366 LYS A N 1
ATOM 2987 C CA . LYS A 1 366 ? -34.932 5.009 45.942 1.00 88.56 366 LYS A CA 1
ATOM 2988 C C . LYS A 1 366 ? -33.832 4.548 44.976 1.00 88.56 366 LYS A C 1
ATOM 2990 O O . LYS A 1 366 ? -33.533 5.281 44.042 1.00 88.56 366 LYS A O 1
ATOM 2995 N N . PHE A 1 367 ? -33.193 3.408 45.248 1.00 91.75 367 PHE A N 1
ATOM 2996 C CA . PHE A 1 367 ? -32.133 2.814 44.431 1.00 91.75 367 PHE A CA 1
ATOM 2997 C C . PHE A 1 367 ? -32.523 1.441 43.864 1.00 91.75 367 PHE A C 1
ATOM 2999 O O . PHE A 1 367 ? -31.672 0.758 43.312 1.00 91.75 367 PHE A O 1
ATOM 3006 N N . ARG A 1 368 ? -33.786 1.005 43.976 1.00 88.38 368 ARG A N 1
ATOM 3007 C CA . ARG A 1 368 ? -34.214 -0.323 43.484 1.00 88.38 368 ARG A CA 1
ATOM 3008 C C . ARG A 1 368 ? -34.016 -0.520 41.983 1.00 88.38 368 ARG A C 1
ATOM 3010 O O . ARG A 1 368 ? -33.868 -1.653 41.530 1.00 88.38 368 ARG A O 1
ATOM 3017 N N . HIS A 1 369 ? -33.994 0.567 41.215 1.00 88.88 369 HIS A N 1
ATOM 3018 C CA . HIS A 1 369 ? -33.708 0.553 39.783 1.00 88.88 369 HIS A CA 1
ATOM 3019 C C . HIS A 1 369 ? -32.229 0.308 39.452 1.00 88.88 369 HIS A C 1
ATOM 3021 O O . HIS A 1 369 ? -31.931 0.049 38.291 1.00 88.88 369 HIS A O 1
ATOM 3027 N N . TRP A 1 370 ? -31.328 0.349 40.441 1.00 93.25 370 TRP A N 1
ATOM 3028 C CA . TRP A 1 370 ? -29.930 -0.071 40.324 1.00 93.25 370 TRP A CA 1
ATOM 3029 C C . TRP A 1 370 ? -29.832 -1.568 40.614 1.00 93.25 370 TRP A C 1
ATOM 3031 O O . TRP A 1 370 ? -29.850 -1.997 41.767 1.00 93.25 370 TRP A O 1
ATOM 3041 N N . LYS A 1 371 ? -29.729 -2.387 39.568 1.00 93.56 371 LYS A N 1
ATOM 3042 C CA . LYS A 1 371 ? -29.807 -3.849 39.671 1.00 93.56 371 LYS A CA 1
ATOM 3043 C C . LYS A 1 371 ? -28.515 -4.504 39.208 1.00 93.56 371 LYS A C 1
ATOM 3045 O O . LYS A 1 371 ? -27.923 -4.102 38.209 1.00 93.56 371 LYS A O 1
ATOM 3050 N N . ARG A 1 372 ? -28.100 -5.557 39.914 1.00 95.06 372 ARG A N 1
ATOM 3051 C CA . ARG A 1 372 ? -27.162 -6.545 39.370 1.00 95.06 372 ARG A CA 1
ATOM 3052 C C . ARG A 1 372 ? -27.934 -7.529 38.502 1.00 95.06 372 ARG A C 1
ATOM 3054 O O . ARG A 1 372 ? -29.036 -7.932 38.869 1.00 95.06 372 ARG A O 1
ATOM 3061 N N . VAL A 1 373 ? -27.348 -7.911 37.377 1.00 94.94 373 VAL A N 1
ATOM 3062 C CA . VAL A 1 373 ? -27.944 -8.848 36.418 1.00 94.94 373 VAL A CA 1
ATOM 3063 C C . VAL A 1 373 ? -26.945 -9.926 36.025 1.00 94.94 373 VAL A C 1
ATOM 3065 O O . VAL A 1 373 ? -25.734 -9.743 36.164 1.00 94.94 373 VAL A O 1
ATOM 3068 N N . GLU A 1 374 ? -27.456 -11.051 35.531 1.00 93.00 374 GLU A N 1
ATOM 3069 C CA . GLU A 1 374 ? -26.619 -12.119 35.002 1.00 93.00 374 GLU A CA 1
ATOM 3070 C C . GLU A 1 374 ? -26.275 -11.838 33.528 1.00 93.00 374 GLU A C 1
ATOM 3072 O O . GLU A 1 374 ? -27.179 -11.569 32.733 1.00 93.00 374 GLU A O 1
ATOM 3077 N N . PRO A 1 375 ? -25.001 -11.966 33.105 1.00 90.12 375 PRO A N 1
ATOM 3078 C CA . PRO A 1 375 ? -24.594 -11.658 31.730 1.00 90.12 375 PRO A CA 1
ATOM 3079 C C . PRO A 1 375 ? -25.351 -12.421 30.639 1.00 90.12 375 PRO A C 1
ATOM 3081 O O . PRO A 1 375 ? -25.491 -11.926 29.527 1.00 90.12 375 PRO A O 1
ATOM 3084 N N . LYS A 1 376 ? -25.849 -13.624 30.946 1.00 89.94 376 LYS A N 1
ATOM 3085 C CA . LYS A 1 376 ? -26.612 -14.468 30.011 1.00 89.94 376 LYS A CA 1
ATOM 3086 C C . LYS A 1 376 ? -27.964 -13.870 29.601 1.00 89.94 376 LYS A C 1
ATOM 3088 O O . LYS A 1 376 ? -28.506 -14.279 28.580 1.00 89.94 376 LYS A O 1
ATOM 3093 N N . ASP A 1 377 ? -28.502 -12.947 30.398 1.00 90.31 377 ASP A N 1
ATOM 3094 C CA . ASP A 1 377 ? -29.815 -12.343 30.155 1.00 90.31 377 ASP A CA 1
ATOM 3095 C C . ASP A 1 377 ? -29.733 -11.204 29.123 1.00 90.31 377 ASP A C 1
ATOM 3097 O O . ASP A 1 377 ? -30.755 -10.676 28.691 1.00 90.31 377 ASP A O 1
ATOM 3101 N N . TRP A 1 378 ? -28.516 -10.843 28.699 1.00 91.56 378 TRP A N 1
ATOM 3102 C CA . TRP A 1 378 ? -28.244 -9.727 27.803 1.00 91.56 378 TRP A CA 1
ATOM 3103 C C . TRP A 1 378 ? -27.485 -10.189 26.564 1.00 91.56 378 TRP A C 1
ATOM 3105 O O . TRP A 1 378 ? -26.454 -10.853 26.647 1.00 91.56 378 TRP A O 1
ATOM 3115 N N . ASN A 1 379 ? -27.981 -9.795 25.392 1.00 91.25 379 ASN A N 1
ATOM 3116 C CA . ASN A 1 379 ? -27.367 -10.135 24.115 1.00 91.25 379 ASN A CA 1
ATOM 3117 C C . ASN A 1 379 ? -27.268 -8.911 23.200 1.00 91.25 379 ASN A C 1
ATOM 3119 O O . ASN A 1 379 ? -27.935 -8.840 22.172 1.00 91.25 379 ASN A O 1
ATOM 3123 N N . LEU A 1 380 ? -26.420 -7.963 23.591 1.00 92.12 380 LEU A N 1
ATOM 3124 C CA . LEU A 1 380 ? -26.179 -6.712 22.873 1.00 92.12 380 LEU A CA 1
ATOM 3125 C C . LEU A 1 380 ? -24.747 -6.672 22.333 1.00 92.12 380 LEU A C 1
ATOM 3127 O O . LEU A 1 380 ? -23.848 -7.318 22.873 1.00 92.12 380 LEU A O 1
ATOM 3131 N N . SER A 1 381 ? -24.535 -5.906 21.276 1.00 92.94 381 SER A N 1
ATOM 3132 C CA . SER A 1 381 ? -23.228 -5.426 20.835 1.00 92.94 381 SER A CA 1
ATOM 3133 C C . SER A 1 381 ? -22.786 -4.213 21.662 1.00 92.94 381 SER A C 1
ATOM 3135 O O . SER A 1 381 ? -23.593 -3.576 22.340 1.00 92.94 381 SER A O 1
ATOM 3137 N N . TYR A 1 382 ? -21.496 -3.866 21.595 1.00 92.62 382 TYR A N 1
ATOM 3138 C CA . TYR A 1 382 ? -20.988 -2.640 22.225 1.00 92.62 382 TYR A CA 1
ATOM 3139 C C . TYR A 1 382 ? -21.687 -1.388 21.682 1.00 92.62 382 TYR A C 1
ATOM 3141 O O . TYR A 1 382 ? -22.039 -0.506 22.456 1.00 92.62 382 TYR A O 1
ATOM 3149 N N . LYS A 1 383 ? -21.968 -1.360 20.374 1.00 91.50 383 LYS A N 1
ATOM 3150 C CA . LYS A 1 383 ? -22.676 -0.255 19.725 1.00 91.50 383 LYS A CA 1
ATOM 3151 C C . LYS A 1 383 ? -24.110 -0.106 20.234 1.00 91.50 383 LYS A C 1
ATOM 3153 O O . LYS A 1 383 ? -24.505 0.992 20.592 1.00 91.50 383 LYS A O 1
ATOM 3158 N N . GLU A 1 384 ? -24.871 -1.198 20.315 1.00 92.62 384 GLU A N 1
ATOM 3159 C CA . GLU A 1 384 ? -26.244 -1.155 20.848 1.00 92.62 384 GLU A CA 1
ATOM 3160 C C . GLU A 1 384 ? -26.269 -0.709 22.319 1.00 92.62 384 GLU A C 1
ATOM 3162 O O . GLU A 1 384 ? -27.163 0.025 22.726 1.00 92.62 384 GLU A O 1
ATOM 3167 N N . MET A 1 385 ? -25.283 -1.125 23.123 1.00 92.12 385 MET A N 1
ATOM 3168 C CA . MET A 1 385 ? -25.147 -0.659 24.506 1.00 92.12 385 MET A CA 1
ATOM 3169 C C . MET A 1 385 ? -24.907 0.858 24.571 1.00 92.12 385 MET A C 1
ATOM 3171 O O . MET A 1 385 ? -25.554 1.537 25.361 1.00 92.12 385 MET A O 1
ATOM 3175 N N . GLU A 1 386 ? -24.024 1.394 23.731 1.00 90.75 386 GLU A N 1
ATOM 3176 C CA . GLU A 1 386 ? -23.729 2.833 23.676 1.00 90.75 386 GLU A CA 1
ATOM 3177 C C . GLU A 1 386 ? -24.904 3.654 23.135 1.00 90.75 386 GLU A C 1
ATOM 3179 O O . GLU A 1 386 ? -25.215 4.712 23.673 1.00 90.75 386 GLU A O 1
ATOM 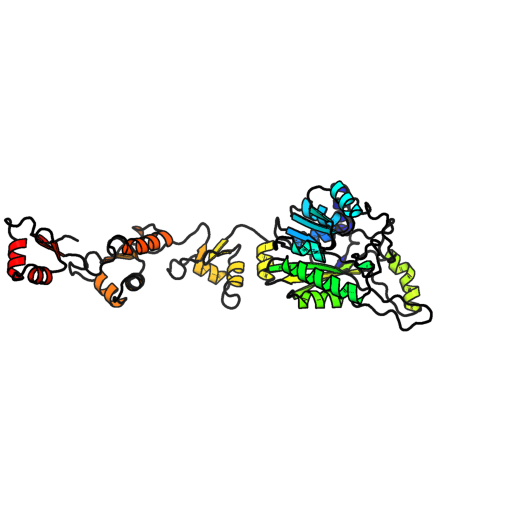3184 N N . GLU A 1 387 ? -25.638 3.135 22.149 1.00 91.00 387 GLU A N 1
ATOM 3185 C CA . GLU A 1 387 ? -26.873 3.762 21.665 1.00 91.00 387 GLU A CA 1
ATOM 3186 C C . GLU A 1 387 ? -27.927 3.885 22.782 1.00 91.00 387 GLU A C 1
ATOM 3188 O O . GLU A 1 387 ? -28.643 4.886 22.852 1.00 91.00 387 GLU A O 1
ATOM 3193 N N . LEU A 1 388 ? -28.010 2.907 23.695 1.00 90.31 388 LEU A N 1
ATOM 3194 C CA . LEU A 1 388 ? -28.877 2.996 24.877 1.00 90.31 388 LEU A CA 1
ATOM 3195 C C . LEU A 1 388 ? -28.403 4.067 25.868 1.00 90.31 388 LEU A C 1
ATOM 3197 O O . LEU A 1 388 ? -29.240 4.707 26.508 1.00 90.31 388 LEU A O 1
ATOM 3201 N N . TRP A 1 389 ? -27.092 4.283 25.988 1.00 90.50 389 TRP A N 1
ATOM 3202 C CA . TRP A 1 389 ? -26.536 5.359 26.811 1.00 90.50 389 TRP A CA 1
ATOM 3203 C C . TRP A 1 389 ? -26.912 6.728 26.232 1.00 90.50 389 TRP A C 1
ATOM 3205 O O . TRP A 1 389 ? -27.469 7.555 26.949 1.00 90.50 389 TRP A O 1
ATOM 3215 N N . ASP A 1 390 ? -26.761 6.926 24.924 1.00 85.19 390 ASP A N 1
ATOM 3216 C CA . ASP A 1 390 ? -27.122 8.182 24.248 1.00 85.19 390 ASP A CA 1
ATOM 3217 C C . ASP A 1 390 ? -28.632 8.484 24.286 1.00 85.19 390 ASP A C 1
ATOM 3219 O O . ASP A 1 390 ? -29.064 9.642 24.300 1.00 85.19 390 ASP A O 1
ATOM 3223 N N . LEU A 1 391 ? -29.472 7.443 24.253 1.00 80.75 391 LEU A N 1
ATOM 3224 C CA . LEU A 1 391 ? -30.925 7.585 24.385 1.00 80.75 391 LEU A CA 1
ATOM 3225 C C . LEU A 1 391 ? -31.336 7.991 25.798 1.00 80.75 391 LEU A C 1
ATOM 3227 O O . LEU A 1 391 ? -32.339 8.697 25.957 1.00 80.75 391 LEU A O 1
ATOM 3231 N N . SER A 1 392 ? -30.571 7.577 26.809 1.00 73.19 392 SER A N 1
ATOM 3232 C CA . SER A 1 392 ? -30.845 7.935 28.195 1.00 73.19 392 SER A CA 1
ATOM 3233 C C . SER A 1 392 ? -30.811 9.452 28.406 1.00 73.19 392 SER A C 1
ATOM 3235 O O . SER A 1 392 ? -31.741 9.996 28.996 1.00 73.19 392 SER A O 1
ATOM 3237 N N . ASP A 1 393 ? -29.881 10.167 27.779 1.00 65.44 393 ASP A N 1
ATOM 3238 C CA . ASP A 1 393 ? -29.823 11.632 27.856 1.00 65.44 393 ASP A CA 1
ATOM 3239 C C . ASP A 1 393 ? -31.064 12.322 27.260 1.00 65.44 393 ASP A C 1
ATOM 3241 O O . ASP A 1 393 ? -31.447 13.416 27.679 1.00 65.44 393 ASP A O 1
ATOM 3245 N N . LYS A 1 394 ? -31.727 11.698 26.275 1.00 59.75 394 LYS A N 1
ATOM 3246 C CA . LYS A 1 394 ? -32.814 12.322 25.494 1.00 59.75 394 LYS A CA 1
ATOM 3247 C C . LYS A 1 394 ? -34.216 11.954 25.968 1.00 59.75 394 LYS A C 1
ATOM 3249 O O . LYS A 1 394 ? -35.138 12.749 25.801 1.00 59.75 394 LYS A O 1
ATOM 3254 N N . ALA A 1 395 ? -34.401 10.760 26.528 1.00 56.81 395 ALA A N 1
ATOM 3255 C CA . ALA A 1 395 ? -35.715 10.217 26.887 1.00 56.81 395 ALA A CA 1
ATOM 3256 C C . ALA A 1 395 ? -36.091 10.425 28.368 1.00 56.81 395 ALA A C 1
ATOM 3258 O O . ALA A 1 395 ? -37.034 9.805 28.857 1.00 56.81 395 ALA A O 1
ATOM 3259 N N . GLY A 1 396 ? -35.365 11.293 29.082 1.00 59.69 396 GLY A N 1
ATOM 3260 C CA . GLY A 1 396 ? -35.502 11.454 30.530 1.00 59.69 396 GLY A CA 1
ATOM 3261 C C . GLY A 1 396 ? -34.887 10.285 31.300 1.00 59.69 396 GLY A C 1
ATOM 3262 O O . GLY A 1 396 ? -35.485 9.838 32.271 1.00 59.69 396 GLY A O 1
ATOM 3263 N N . GLY A 1 397 ? -33.752 9.760 30.830 1.00 68.00 397 GLY A N 1
ATOM 3264 C CA . GLY A 1 397 ? -33.056 8.573 31.335 1.00 68.00 397 GLY A CA 1
ATOM 3265 C C . GLY A 1 397 ? -32.155 8.799 32.551 1.00 68.00 397 GLY A C 1
ATOM 3266 O O . GLY A 1 397 ? -32.301 9.795 33.243 1.00 68.00 397 GLY A O 1
ATOM 3267 N N . LEU A 1 398 ? -31.312 7.791 32.835 1.00 77.81 398 LEU A N 1
ATOM 3268 C CA . LEU A 1 398 ? -30.349 7.658 33.948 1.00 77.81 398 LEU A CA 1
ATOM 3269 C C . LEU A 1 398 ? -30.539 8.647 35.112 1.00 77.81 398 LEU A C 1
ATOM 3271 O O . LEU A 1 398 ? -29.876 9.674 35.208 1.00 77.81 398 LEU A O 1
ATOM 3275 N N . HIS A 1 399 ? -31.398 8.284 36.067 1.00 81.88 399 HIS A N 1
ATOM 3276 C CA . HIS A 1 399 ? -31.551 9.050 37.307 1.00 81.88 399 HIS A CA 1
ATOM 3277 C C . HIS A 1 399 ? -30.875 8.352 38.474 1.00 81.88 399 HIS A C 1
ATOM 3279 O O . HIS A 1 399 ? -30.991 7.138 38.655 1.00 81.88 399 HIS A O 1
ATOM 3285 N N . ILE A 1 400 ? -30.228 9.133 39.341 1.00 83.88 400 ILE A N 1
ATOM 3286 C CA . ILE A 1 400 ? -29.613 8.610 40.569 1.00 83.88 400 ILE A CA 1
ATOM 3287 C C . ILE A 1 400 ? -30.684 8.012 41.489 1.00 83.88 400 ILE A C 1
ATOM 3289 O O . ILE A 1 400 ? -30.502 6.927 42.044 1.00 83.88 400 ILE A O 1
ATOM 3293 N N . PHE A 1 401 ? -31.811 8.708 41.642 1.00 87.12 401 PHE A N 1
ATOM 3294 C CA . PHE A 1 401 ? -32.899 8.320 42.531 1.00 87.12 401 PHE A CA 1
ATOM 3295 C C . PHE A 1 401 ? -34.177 8.076 41.738 1.00 87.12 401 PHE A C 1
ATOM 3297 O O . PHE A 1 401 ? -34.532 8.888 40.891 1.00 87.12 401 PHE A O 1
ATOM 3304 N N . SER A 1 402 ? -34.897 7.008 42.069 1.00 85.94 402 SER A N 1
ATOM 3305 C CA . SER A 1 402 ? -36.253 6.785 41.572 1.00 85.94 402 SER A CA 1
ATOM 3306 C C . SER A 1 402 ? -37.288 7.286 42.578 1.00 85.94 402 SER A C 1
ATOM 3308 O O . SER A 1 402 ? -37.071 7.187 43.793 1.00 85.94 402 SER A O 1
ATOM 3310 N N . GLU A 1 403 ? -38.441 7.750 42.109 1.00 88.56 403 GLU A N 1
ATOM 3311 C CA . GLU A 1 403 ? -39.534 8.176 42.979 1.00 88.56 403 GLU A CA 1
ATOM 3312 C C . GLU A 1 403 ? -40.109 6.999 43.771 1.00 88.56 403 GLU A C 1
ATOM 3314 O O . GLU A 1 403 ? -40.500 5.991 43.205 1.00 88.56 403 GLU A O 1
ATOM 3319 N N . THR A 1 404 ? -40.204 7.108 45.093 1.00 90.50 404 THR A N 1
ATOM 3320 C CA . THR A 1 404 ? -40.626 5.986 45.954 1.00 90.50 404 THR A CA 1
ATOM 3321 C C . THR A 1 404 ? -42.084 6.069 46.382 1.00 90.50 404 THR A C 1
ATOM 3323 O O . THR A 1 404 ? -42.638 5.095 46.896 1.00 90.50 404 THR A O 1
ATOM 3326 N N . ILE A 1 405 ? -42.710 7.233 46.203 1.00 90.75 405 ILE A N 1
ATOM 3327 C CA . ILE A 1 405 ? -44.103 7.479 46.568 1.00 90.75 405 ILE A CA 1
ATOM 3328 C C . ILE A 1 405 ? -44.792 8.353 45.524 1.00 90.75 405 ILE A C 1
ATOM 3330 O O . ILE A 1 405 ? -44.183 9.245 44.933 1.00 90.75 405 ILE A O 1
ATOM 3334 N N . GLN A 1 406 ? -46.090 8.133 45.363 1.00 93.44 406 GLN A N 1
ATOM 3335 C CA . GLN A 1 406 ? -46.997 9.011 44.639 1.00 93.44 406 GLN A CA 1
ATOM 3336 C C . GLN A 1 406 ? -47.963 9.648 45.638 1.00 93.44 406 GLN A C 1
ATOM 3338 O O . GLN A 1 406 ? -48.425 8.991 46.570 1.00 93.44 406 GLN A O 1
ATOM 3343 N N . CYS A 1 407 ? -48.228 10.942 45.488 1.00 92.94 407 CYS A N 1
ATOM 3344 C CA . CYS A 1 407 ? -49.180 11.691 46.302 1.00 92.94 407 CYS A CA 1
ATOM 3345 C C . CYS A 1 407 ? -50.052 12.535 45.367 1.00 92.94 407 CYS A C 1
ATOM 3347 O O . CYS A 1 407 ? -49.702 13.667 45.028 1.00 92.94 407 CYS A O 1
ATOM 3349 N N . GLY A 1 408 ? -51.181 11.970 44.935 1.00 91.00 408 GLY A N 1
ATOM 3350 C CA . GLY A 1 408 ? -52.009 12.563 43.887 1.00 91.00 408 GLY A CA 1
ATOM 3351 C C . GLY A 1 408 ? -51.352 12.423 42.520 1.00 91.00 408 GLY A C 1
ATOM 3352 O O . GLY A 1 408 ? -50.896 11.339 42.157 1.00 91.00 408 GLY A O 1
ATOM 3353 N N . ASP A 1 409 ? -51.260 13.530 41.787 1.00 90.00 409 ASP A N 1
ATOM 3354 C CA . ASP A 1 409 ? -50.679 13.559 40.436 1.00 90.00 409 ASP A CA 1
ATOM 3355 C C . ASP A 1 409 ? -49.146 13.706 40.434 1.00 90.00 409 ASP A C 1
ATOM 3357 O O . ASP A 1 409 ? -48.517 13.689 39.378 1.00 90.00 409 ASP A O 1
ATOM 3361 N N . LYS A 1 410 ? -48.527 13.866 41.613 1.00 92.38 410 LYS A N 1
ATOM 3362 C CA . LYS A 1 410 ? -47.080 14.062 41.766 1.00 92.38 410 LYS A CA 1
ATOM 3363 C C . LYS A 1 410 ? -46.399 12.836 42.369 1.00 92.38 410 LYS A C 1
ATOM 3365 O O . LYS A 1 410 ? -46.944 12.178 43.258 1.00 92.38 410 LYS A O 1
ATOM 3370 N N . LYS A 1 411 ? -45.169 12.580 41.927 1.00 91.56 411 LYS A N 1
ATOM 3371 C CA . LYS A 1 411 ? -44.277 11.546 42.460 1.00 91.56 411 LYS A CA 1
ATOM 3372 C C . LYS A 1 411 ? -43.091 12.195 43.173 1.00 91.56 411 LYS A C 1
ATOM 3374 O O . LYS A 1 411 ? -42.680 13.289 42.801 1.00 91.56 411 LYS A O 1
ATOM 3379 N N . TYR A 1 412 ? -42.576 11.535 44.208 1.00 91.31 412 TYR A N 1
ATOM 3380 C CA . TYR A 1 412 ? -41.488 12.051 45.044 1.00 91.31 412 TYR A CA 1
ATOM 3381 C C . TYR A 1 412 ? -40.482 10.956 45.392 1.00 91.31 412 TYR A C 1
ATOM 3383 O O . TYR A 1 412 ? -40.851 9.797 45.593 1.00 91.31 412 TYR A O 1
ATOM 3391 N N . ILE A 1 413 ? -39.212 11.329 45.569 1.00 89.12 413 ILE A N 1
ATOM 3392 C CA . ILE A 1 413 ? -38.134 10.412 45.967 1.00 89.12 413 ILE A CA 1
ATOM 3393 C C . ILE A 1 413 ? -38.306 9.978 47.423 1.00 89.12 413 ILE A C 1
ATOM 3395 O O . ILE A 1 413 ? -37.942 8.859 47.789 1.00 89.12 413 ILE A O 1
ATOM 3399 N N . SER A 1 414 ? -38.869 10.835 48.281 1.00 90.81 414 SER A N 1
ATOM 3400 C CA . SER A 1 414 ? -39.063 10.517 49.698 1.00 90.81 414 SER A CA 1
ATOM 3401 C C . SER A 1 414 ? -40.278 11.193 50.332 1.00 90.81 414 SER A C 1
ATOM 3403 O O . SER A 1 414 ? -40.743 12.243 49.896 1.00 90.81 414 SER A O 1
ATOM 3405 N N . ILE A 1 415 ? -40.731 10.642 51.465 1.00 90.12 415 ILE A N 1
ATOM 3406 C CA . ILE A 1 415 ? -41.771 11.253 52.312 1.00 90.12 415 ILE A CA 1
ATOM 3407 C C . ILE A 1 415 ? -41.371 12.659 52.776 1.00 90.12 415 ILE A C 1
ATOM 3409 O O . ILE A 1 415 ? -42.236 13.517 52.921 1.00 90.12 415 ILE A O 1
ATOM 3413 N N . HIS A 1 416 ? -40.083 12.901 53.034 1.00 91.19 416 HIS A N 1
ATOM 3414 C CA . HIS A 1 416 ? -39.605 14.212 53.477 1.00 91.19 416 HIS A CA 1
ATOM 3415 C C . HIS A 1 416 ? -39.781 15.273 52.386 1.00 91.19 416 HIS A C 1
ATOM 3417 O O . HIS A 1 416 ? -40.243 16.377 52.662 1.00 91.19 416 HIS A O 1
ATOM 3423 N N . GLU A 1 417 ? -39.468 14.911 51.146 1.00 92.19 417 GLU A N 1
ATOM 3424 C CA . GLU A 1 417 ? -39.656 15.774 49.986 1.00 92.19 417 GLU A CA 1
ATOM 3425 C C . GLU A 1 417 ? -41.141 16.088 49.756 1.00 92.19 417 GLU A C 1
ATOM 3427 O O . GLU A 1 417 ? -41.517 17.258 49.717 1.00 92.19 417 GLU A O 1
ATOM 3432 N N . ALA A 1 418 ? -41.998 15.059 49.737 1.00 92.19 418 ALA A N 1
ATOM 3433 C CA . ALA A 1 418 ? -43.448 15.233 49.620 1.00 92.19 418 ALA A CA 1
ATOM 3434 C C . ALA A 1 418 ? -44.026 16.078 50.767 1.00 92.19 418 ALA A C 1
ATOM 3436 O O . ALA A 1 418 ? -44.889 16.924 50.558 1.00 92.19 418 ALA A O 1
ATOM 3437 N N . SER A 1 419 ? -43.537 15.872 51.993 1.00 92.50 419 SER A N 1
ATOM 3438 C CA . SER A 1 419 ? -43.920 16.641 53.182 1.00 92.50 419 SER A CA 1
ATOM 3439 C C . SER A 1 419 ? -43.616 18.131 53.012 1.00 92.50 419 SER A C 1
ATOM 3441 O O . SER A 1 419 ? -44.460 18.964 53.346 1.00 92.50 419 SER A O 1
ATOM 3443 N N . LYS A 1 420 ? -42.448 18.465 52.451 1.00 93.25 420 LYS A N 1
ATOM 3444 C CA . LYS A 1 420 ? -42.028 19.846 52.202 1.00 93.25 420 LYS A CA 1
ATOM 3445 C C . LYS A 1 420 ? -42.825 20.498 51.068 1.00 93.25 420 LYS A C 1
ATOM 3447 O O . LYS A 1 420 ? -43.307 21.609 51.258 1.00 93.25 420 LYS A O 1
ATOM 3452 N N . ASP A 1 421 ? -42.993 19.816 49.932 1.00 93.62 421 ASP A N 1
ATOM 3453 C CA . ASP A 1 421 ? -43.726 20.351 48.768 1.00 93.62 421 ASP A CA 1
ATOM 3454 C C . ASP A 1 421 ? -45.226 20.527 49.056 1.00 93.62 421 ASP A C 1
ATOM 3456 O O . ASP A 1 421 ? -45.821 21.547 48.721 1.00 93.62 421 ASP A O 1
ATOM 3460 N N . LEU A 1 422 ? -45.843 19.559 49.742 1.00 92.44 422 LEU A N 1
ATOM 3461 C CA . LEU A 1 422 ? -47.281 19.565 50.037 1.00 92.44 422 LEU A CA 1
ATOM 3462 C C . LEU A 1 422 ? -47.633 20.320 51.328 1.00 92.44 422 LEU A C 1
ATOM 3464 O O . LEU A 1 422 ? -48.808 20.384 51.691 1.00 92.44 422 LEU A O 1
ATOM 3468 N N . ASN A 1 423 ? -46.634 20.865 52.033 1.00 93.38 423 ASN A N 1
ATOM 3469 C CA . ASN A 1 423 ? -46.773 21.535 53.328 1.00 93.38 423 ASN A CA 1
ATOM 3470 C C . ASN A 1 423 ? -47.550 20.690 54.366 1.00 93.38 423 ASN A C 1
ATOM 3472 O O . ASN A 1 423 ? -48.475 21.154 55.036 1.00 93.38 423 ASN A O 1
ATOM 3476 N N . LEU A 1 424 ? -47.193 19.407 54.473 1.00 92.62 424 LEU A N 1
ATOM 3477 C CA . LEU A 1 424 ? -47.770 18.438 55.412 1.00 92.62 424 LEU A CA 1
ATOM 3478 C C . LEU A 1 424 ? -46.679 17.889 56.327 1.00 92.62 424 LEU A C 1
ATOM 3480 O O . LEU A 1 424 ? -45.519 17.859 55.943 1.00 92.62 424 LEU A O 1
ATOM 3484 N N . SER A 1 425 ? -47.021 17.367 57.509 1.00 93.75 425 SER A N 1
ATOM 3485 C CA . SER A 1 425 ? -46.046 16.585 58.283 1.00 93.75 425 SER A CA 1
ATOM 3486 C C . SER A 1 425 ? -45.763 15.244 57.592 1.00 93.75 425 SER A C 1
ATOM 3488 O O . SER A 1 425 ? -46.656 14.650 56.983 1.00 93.75 425 SER A O 1
ATOM 3490 N N . GLY A 1 426 ? -44.541 14.717 57.723 1.00 91.12 426 GLY A N 1
ATOM 3491 C CA . GLY A 1 426 ? -44.197 13.400 57.165 1.00 91.12 426 GLY A CA 1
ATOM 3492 C C . GLY A 1 426 ? -45.104 12.274 57.679 1.00 91.12 426 GLY A C 1
ATOM 3493 O O . GLY A 1 426 ? -45.422 11.339 56.947 1.00 91.12 426 GLY A O 1
ATOM 3494 N N . GLU A 1 427 ? -45.603 12.397 58.912 1.00 93.44 427 GLU A N 1
ATOM 3495 C CA . GLU A 1 427 ? -46.586 11.459 59.457 1.00 93.44 427 GLU A CA 1
ATOM 3496 C C . GLU A 1 427 ? -47.952 11.586 58.781 1.00 93.44 427 GLU A C 1
ATOM 3498 O O . GLU A 1 427 ? -48.598 10.582 58.485 1.00 93.44 427 GLU A O 1
ATOM 3503 N N . ARG A 1 428 ? -48.374 12.807 58.439 1.00 92.12 428 ARG A N 1
ATOM 3504 C CA . ARG A 1 428 ? -49.614 13.024 57.694 1.00 92.12 428 ARG A CA 1
ATOM 3505 C C . ARG A 1 428 ? -49.545 12.438 56.285 1.00 92.12 428 ARG A C 1
ATOM 3507 O O . ARG A 1 428 ? -50.540 11.884 55.825 1.00 92.12 428 ARG A O 1
ATOM 3514 N N . VAL A 1 429 ? -48.386 12.517 55.630 1.00 92.25 429 VAL A N 1
ATOM 3515 C CA . VAL A 1 429 ? -48.143 11.864 54.332 1.00 92.25 429 VAL A CA 1
ATOM 3516 C C . VAL A 1 429 ? -48.266 10.342 54.467 1.00 92.25 429 VAL A C 1
ATOM 3518 O O . VAL A 1 429 ? -49.031 9.729 53.726 1.00 92.25 429 VAL A O 1
ATOM 3521 N N . ARG A 1 430 ? -47.619 9.731 55.472 1.00 93.00 430 ARG A N 1
ATOM 3522 C CA . ARG A 1 430 ? -47.737 8.283 55.742 1.00 93.00 430 ARG A CA 1
ATOM 3523 C C . ARG A 1 430 ? -49.170 7.835 56.012 1.00 93.00 430 ARG A C 1
ATOM 3525 O O . ARG A 1 430 ? -49.597 6.811 55.488 1.00 93.00 430 ARG A O 1
ATOM 3532 N N . GLN A 1 431 ? -49.908 8.593 56.821 1.00 93.00 431 GLN A N 1
ATOM 3533 C CA . GLN A 1 431 ? -51.311 8.305 57.118 1.00 93.00 431 GLN A CA 1
ATOM 3534 C C . GLN A 1 431 ? -52.178 8.340 55.862 1.00 93.00 431 GLN A C 1
ATOM 3536 O O . GLN A 1 431 ? -53.053 7.493 55.714 1.00 93.00 431 GLN A O 1
ATOM 3541 N N . LYS A 1 432 ? -51.937 9.303 54.964 1.00 93.44 432 LYS A N 1
ATOM 3542 C CA . LYS A 1 432 ? -52.660 9.388 53.694 1.00 93.44 432 LYS A CA 1
ATOM 3543 C C . LYS A 1 432 ? -52.348 8.202 52.785 1.00 93.44 432 LYS A C 1
ATOM 3545 O O . LYS A 1 432 ? -53.292 7.594 52.307 1.00 93.44 432 LYS A O 1
ATOM 3550 N N . ILE A 1 433 ? -51.077 7.816 52.649 1.00 92.38 433 ILE A N 1
ATOM 3551 C CA . ILE A 1 433 ? -50.673 6.646 51.846 1.00 92.38 433 ILE A CA 1
ATOM 3552 C C . ILE A 1 433 ? -51.315 5.345 52.358 1.00 92.38 433 ILE A C 1
ATOM 3554 O O . ILE A 1 433 ? -51.699 4.478 51.585 1.00 92.38 433 ILE A O 1
ATOM 3558 N N . LYS A 1 434 ? -51.456 5.193 53.680 1.00 91.38 434 LYS A N 1
ATOM 3559 C CA . LYS A 1 434 ? -52.085 4.006 54.286 1.00 91.38 434 LYS A CA 1
ATOM 3560 C C . LYS A 1 434 ? -53.616 4.045 54.295 1.00 91.38 434 LYS A C 1
ATOM 3562 O O . LYS A 1 434 ? -54.239 3.085 54.739 1.00 91.38 434 LYS A O 1
ATOM 3567 N N . SER A 1 435 ? -54.233 5.156 53.901 1.00 90.06 435 SER A N 1
ATOM 3568 C CA . SER A 1 435 ? -55.673 5.350 54.028 1.00 90.06 435 SER A CA 1
ATOM 3569 C C . SER A 1 435 ? -56.400 4.925 52.759 1.00 90.06 435 SER A C 1
ATOM 3571 O O . SER A 1 435 ? -56.152 5.464 51.687 1.00 90.06 435 SER A O 1
ATOM 3573 N N . GLU A 1 436 ? -57.420 4.079 52.904 1.00 86.69 436 GLU A N 1
ATOM 3574 C CA . GLU A 1 436 ? -58.306 3.675 51.798 1.00 86.69 436 GLU A CA 1
ATOM 3575 C C . GLU A 1 436 ? -59.061 4.852 51.144 1.00 86.69 436 GLU A C 1
ATOM 3577 O O . GLU A 1 436 ? -59.608 4.722 50.048 1.00 86.69 436 GLU A O 1
ATOM 3582 N N . LYS A 1 437 ? -59.088 6.020 51.805 1.00 89.56 437 LYS A N 1
ATOM 3583 C CA . LYS A 1 437 ? -59.721 7.242 51.298 1.00 89.56 437 LYS A CA 1
ATOM 3584 C C . LYS A 1 437 ? -58.890 7.944 50.217 1.00 89.56 437 LYS A C 1
ATOM 3586 O O . LYS A 1 437 ? -59.471 8.639 49.389 1.00 89.56 437 LYS A O 1
ATOM 3591 N N . TYR A 1 438 ? -57.566 7.791 50.228 1.00 88.62 438 TYR A N 1
ATOM 3592 C CA . TYR A 1 438 ? -56.642 8.487 49.324 1.00 88.62 438 TYR A CA 1
ATOM 3593 C C . TYR A 1 438 ? -55.973 7.471 48.392 1.00 88.62 438 TYR A C 1
ATOM 3595 O O . TYR A 1 438 ? -54.817 7.107 48.572 1.00 88.62 438 TYR A O 1
ATOM 3603 N N . LYS A 1 439 ? -56.737 6.968 47.416 1.00 87.62 439 LYS A N 1
ATOM 3604 C CA . LYS A 1 439 ? -56.321 5.863 46.526 1.00 87.62 439 LYS A CA 1
ATOM 3605 C C . LYS A 1 439 ? -55.130 6.198 45.622 1.00 87.62 439 LYS A C 1
ATOM 3607 O O . LYS A 1 439 ? -54.437 5.307 45.156 1.00 87.62 439 LYS A O 1
ATOM 3612 N N . ASP A 1 440 ? -54.932 7.480 45.368 1.00 90.25 440 ASP A N 1
ATOM 3613 C CA . ASP A 1 440 ? -53.873 8.109 44.581 1.00 90.25 440 ASP A CA 1
ATOM 3614 C C . ASP A 1 440 ? -52.608 8.412 45.410 1.00 90.25 440 ASP A C 1
ATOM 3616 O O . ASP A 1 440 ? -51.661 9.024 44.917 1.00 90.25 440 ASP A O 1
ATOM 3620 N N . TRP A 1 441 ? -52.586 8.009 46.685 1.00 94.00 441 TRP A N 1
ATOM 3621 C CA . TRP A 1 441 ? -51.427 8.119 47.565 1.00 94.00 441 TRP A CA 1
ATOM 3622 C C . TRP A 1 441 ? -50.886 6.722 47.838 1.00 94.00 441 TRP A C 1
ATOM 3624 O O . TRP A 1 441 ? -51.449 5.983 48.640 1.00 94.00 441 TRP A O 1
ATOM 3634 N N . ILE A 1 442 ? -49.797 6.349 47.171 1.00 92.69 442 ILE A N 1
ATOM 3635 C CA . ILE A 1 442 ? -49.263 4.982 47.211 1.00 92.69 442 ILE A CA 1
ATOM 3636 C C . ILE A 1 442 ? -47.742 4.976 47.348 1.00 92.69 442 ILE A C 1
ATOM 3638 O O . ILE A 1 442 ? -47.058 5.920 46.949 1.00 92.69 442 ILE A O 1
ATOM 3642 N N . TYR A 1 443 ? -47.213 3.887 47.905 1.00 90.31 443 TYR A N 1
ATOM 3643 C CA . TYR A 1 443 ? -45.814 3.528 47.688 1.00 90.31 443 TYR A CA 1
ATOM 3644 C C . TYR A 1 443 ? -45.663 3.003 46.261 1.00 90.31 443 TYR A C 1
ATOM 3646 O O . TYR A 1 443 ? -46.512 2.247 45.793 1.00 90.31 443 TYR A O 1
ATOM 3654 N N . LEU A 1 444 ? -44.606 3.432 45.578 1.00 86.50 444 LEU A N 1
ATOM 3655 C CA . LEU A 1 444 ? -44.277 2.957 44.241 1.00 86.50 444 LEU A CA 1
ATOM 3656 C C . LEU A 1 444 ? -43.401 1.705 44.359 1.00 86.50 444 LEU A C 1
ATOM 3658 O O . LEU A 1 444 ? -42.373 1.715 45.043 1.00 86.50 444 LEU A O 1
ATOM 3662 N N . ASP A 1 445 ? -43.820 0.632 43.693 1.00 66.31 445 ASP A N 1
ATOM 3663 C CA . ASP A 1 445 ? -43.007 -0.567 43.496 1.00 66.31 445 ASP A CA 1
ATOM 3664 C C . ASP A 1 445 ? -42.124 -0.361 42.262 1.00 66.31 445 ASP A C 1
ATOM 3666 O O . ASP A 1 445 ? -42.411 -0.867 41.181 1.00 66.31 445 ASP A O 1
ATOM 3670 N N . ASN A 1 446 ? -41.079 0.452 42.423 1.00 59.22 446 ASN A N 1
ATOM 3671 C CA . ASN A 1 446 ? -40.013 0.578 41.426 1.00 59.22 446 ASN A CA 1
ATOM 3672 C C . ASN A 1 446 ? -38.987 -0.551 41.544 1.00 59.22 446 ASN A C 1
ATOM 3674 O O . ASN A 1 446 ? -38.721 -0.972 42.700 1.00 59.22 446 ASN A O 1
#

Solvent-accessible surface area (backbone atoms only — not comparable to full-atom values): 24480 Å² total; per-residue (Å²): 134,87,76,97,53,56,63,43,58,56,81,41,69,69,46,44,55,50,35,50,47,54,36,67,76,67,63,63,65,56,71,55,54,49,88,80,43,48,55,75,62,85,53,65,98,47,100,53,79,60,93,68,79,60,56,52,58,44,50,51,53,44,71,72,50,32,30,83,66,30,30,36,37,16,68,44,37,64,50,39,47,61,36,51,52,34,34,79,73,52,26,47,31,43,26,22,30,71,50,61,55,24,46,54,41,30,56,72,73,44,83,75,37,46,69,43,77,38,55,39,74,60,52,54,74,77,56,78,63,66,24,36,25,39,53,36,42,71,78,66,47,69,43,40,35,73,64,91,49,91,83,38,56,27,72,46,56,71,69,57,30,53,56,52,51,44,51,34,50,44,43,51,52,63,29,38,37,79,31,26,39,37,39,39,44,46,53,79,44,59,44,78,66,48,93,96,41,85,87,49,50,55,70,70,44,48,52,62,50,50,51,52,46,44,43,75,58,67,31,40,86,70,49,65,30,36,42,36,53,75,51,72,49,42,64,76,48,30,62,63,40,32,74,72,71,65,45,77,68,81,50,57,36,37,36,42,30,28,31,30,74,46,67,69,53,23,51,53,52,34,73,52,79,65,64,42,31,31,50,77,90,45,74,20,59,36,44,52,45,44,13,54,72,76,39,60,90,81,42,42,34,68,55,44,49,56,38,18,74,36,55,52,72,97,28,67,53,27,24,29,62,96,58,65,62,42,61,54,37,35,34,30,42,78,88,39,69,30,64,47,44,54,64,52,30,74,75,37,86,100,41,52,40,70,55,44,49,51,36,51,71,41,88,49,67,33,25,47,50,34,34,73,51,64,42,88,84,56,90,54,47,59,65,60,45,49,52,49,54,62,43,23,79,73,73,79,41,81,65,88,63,42,55,30,30,32,61,58,99,43,72,26,61,38,62,68,55,44,16,63,77,70,74,44,52,50,65,57,52,52,53,38,41,73,30,89,87,36,80,50,18,37,79,47,91,94